Protein AF-0000000084807483 (afdb_homodimer)

Radius of gyration: 22.17 Å; Cα contacts (8 Å, |Δi|>4): 1190; chains: 2; bounding box: 60×60×57 Å

Secondary structure (DSSP, 8-state):
--EEEEE-BSS-GGGSBHHHHHHHHH-SEEEE-TTTS-HHHHTTSPTT-EEEE-TT--HHHHHHHHHHHHHTT--EEEEESB-SSSS--HHHHHHHHHHTT--EEEE----HHHHHHHHHT--S-BTTTB--EEEEE---SS-PPPTT--HHHHHTTT-EEEEES-GGGHHHHHHHHHHHH-TT-EEEEEESTTSTT-EEEEEETTTHHHHHHHHT--SSEEEEESGGGT--S-PPPGGG-SS---HHHHHHHHHHHT-/--EEEEE-BSS-GGGSBHHHHHHHHH-SEEEE-TTTS-HHHHTTSPTT-EEEE-TT--HHHHHHHHHHHHHTT--EEEEESB-SSSS--HHHHHHHHHHTT--EEEE----HHHHHHHHHT--S-BTTTB--EEEEE---SS-PPPTT--HHHHHTTT-EEEEES-GGGHHHHHHHHHHHH-TT-EEEEEESTTSTT-EEEEEETTTHHHHHHHHT--SSEEEEESGGGT--S-PPPGGG-SS---HHHHHHHHHHHT-

Sequence (518 aa):
MTVHFIGAGPGAPDLITVRGRDLVMRCPVCLYAGSLVPRELITLCPPGARVVDTAPLDLDAITREFVAATEAGHDVARLHSGDLSVWSAMGEQIRRLEAHGIPYTVTPGVPSFAAAAAALGRELTLPEVAQTVVLTRTSGRASAMPPRENLDAYAATGATLAIHLSIHVINSVVEKLRPHYGDDCAVAVVVRASWPEEQIIRGTLTTIAAQVAEAGIDRTALILIGPSLAASDFRNSALYSTDYDRRYRRSAEDDRARDMTVHFIGAGPGAPDLITVRGRDLVMRCPVCLYAGSLVPRELITLCPPGARVVDTAPLDLDAITREFVAATEAGHDVARLHSGDLSVWSAMGEQIRRLEAHGIPYTVTPGVPSFAAAAAALGRELTLPEVAQTVVLTRTSGRASAMPPRENLDAYAATGATLAIHLSIHVINSVVEKLRPHYGDDCAVAVVVRASWPEEQIIRGTLTTIAAQVAEAGIDRTALILIGPSLAASDFRNSALYSTDYDRRYRRSAEDDRARD

pLDDT: mean 92.0, std 15.42, range [26.11, 98.94]

Solvent-accessible surface area (backbone atoms only — not comparable to full-atom values): 26153 Å² total; per-residue (Å²): 94,40,39,34,39,25,9,44,6,48,33,32,64,47,44,14,14,42,49,42,50,53,45,37,39,65,22,49,28,36,40,32,38,55,87,56,44,44,66,72,56,60,70,48,37,35,90,89,38,50,74,42,68,42,63,87,40,33,58,67,56,51,48,50,52,54,51,53,32,43,76,71,60,34,32,31,24,37,39,36,48,13,21,47,30,54,80,52,66,47,52,60,52,50,54,53,31,56,75,69,68,48,50,69,49,54,41,51,15,20,36,52,67,37,36,34,24,25,74,67,71,39,30,45,31,33,56,73,60,13,62,26,42,36,40,34,56,56,72,50,92,65,44,62,52,37,89,54,55,48,67,59,66,54,34,64,29,52,37,21,36,38,34,34,84,32,52,73,46,37,62,60,53,36,64,59,39,31,86,57,62,38,54,75,30,29,29,36,39,32,28,41,34,66,32,97,76,44,44,78,47,79,40,19,51,69,48,37,53,60,51,37,59,72,69,66,61,61,63,70,32,40,39,36,36,22,62,32,78,66,62,82,86,63,60,73,54,42,85,35,37,85,81,45,76,50,67,67,59,54,51,61,51,55,63,51,68,74,97,95,39,40,34,38,26,9,44,6,48,32,31,64,47,44,15,14,40,48,43,50,52,44,35,39,66,21,49,28,35,40,31,38,55,87,57,44,44,64,72,55,61,71,47,36,36,91,88,37,48,76,42,68,42,63,86,39,33,57,66,58,51,47,50,53,52,51,53,34,44,75,71,61,34,31,31,24,36,39,37,49,13,20,46,29,55,78,49,65,48,53,61,52,50,53,53,31,56,75,67,68,48,49,70,50,54,41,48,15,19,36,51,69,37,36,34,24,24,76,68,70,40,31,46,32,32,55,73,61,14,61,26,44,36,42,34,55,54,73,49,93,68,45,62,53,38,88,55,54,48,69,57,65,54,34,65,30,51,36,21,35,39,35,34,84,34,53,73,46,37,62,61,53,37,64,60,38,30,86,55,64,38,55,75,29,30,30,36,37,31,27,41,33,66,31,95,78,45,43,78,47,77,38,19,51,69,48,38,52,60,53,38,58,74,68,66,60,59,65,69,34,39,39,37,36,22,60,31,78,64,62,82,84,65,59,72,53,42,84,35,38,85,78,46,76,50,65,66,57,53,52,60,52,55,63,50,68,75,98

Organism: Rhodopseudomonas palustris (strain HaA2) (NCBI:txid316058)

InterPro domains:
  IPR000878 Tetrapyrrole methylase [PF00590] (2-208)
  IPR003043 Uroporphiryn-III C-methyltransferase, conserved site [PS00839] (6-20)
  IPR003043 Uroporphiryn-III C-methyltransferase, conserved site [PS00840] (76-109)
  IPR006362 Cobalamin (vitamin B12) biosynthesis CobM/CbiF, precorrin-4 C11-methyltransferase [TIGR01465] (3-249)
  IPR006362 Cobalamin (vitamin B12) biosynthesis CobM/CbiF, precorrin-4 C11-methyltransferase [cd11641] (6-230)
  IPR014776 Tetrapyrrole methylase, subdomain 2 [G3DSA:3.30.950.10] (111-234)
  IPR014777 Tetrapyrrole methylase, subdomain 1 [G3DSA:3.40.1010.10] (1-110)
  IPR035996 Tetrapyrrole methylase superfamily [SSF53790] (2-249)
  IPR050161 Siroheme/cobalamin biosynthesis enzyme [PTHR45790] (2-242)

Structure (mmCIF, N/CA/C/O backbone):
data_AF-0000000084807483-model_v1
#
loop_
_entity.id
_entity.type
_entity.pdbx_description
1 polymer 'Precorrin-4 C11-methyltransferase'
#
loop_
_atom_site.group_PDB
_atom_site.id
_atom_site.type_symbol
_atom_site.label_atom_id
_atom_site.label_alt_id
_atom_site.label_comp_id
_atom_site.label_asym_id
_atom_site.label_entity_id
_atom_site.label_seq_id
_atom_site.pdbx_PDB_ins_code
_atom_site.Cartn_x
_atom_site.Cartn_y
_atom_site.Cartn_z
_atom_site.occupancy
_atom_site.B_iso_or_equiv
_atom_site.auth_seq_id
_atom_site.auth_comp_id
_atom_site.auth_asym_id
_atom_site.auth_atom_id
_atom_site.pdbx_PDB_model_num
ATOM 1 N N . MET A 1 1 ? -10.227 26.812 -5.426 1 94.06 1 MET A N 1
ATOM 2 C CA . MET A 1 1 ? -8.828 26.453 -5.227 1 94.06 1 MET A CA 1
ATOM 3 C C . MET A 1 1 ? -8.703 25.25 -4.293 1 94.06 1 MET A C 1
ATOM 5 O O . MET A 1 1 ? -9.453 25.125 -3.328 1 94.06 1 MET A O 1
ATOM 9 N N . THR A 1 2 ? -7.879 24.25 -4.656 1 98.62 2 THR A N 1
ATOM 10 C CA . THR A 1 2 ? -7.809 22.969 -3.963 1 98.62 2 THR A CA 1
ATOM 11 C C . THR A 1 2 ? -6.355 22.531 -3.797 1 98.62 2 THR A C 1
ATOM 13 O O . THR A 1 2 ? -5.543 22.688 -4.711 1 98.62 2 THR A O 1
ATOM 16 N N . VAL A 1 3 ? -5.992 22.109 -2.598 1 98.88 3 VAL A N 1
ATOM 17 C CA . VAL A 1 3 ? -4.719 21.438 -2.383 1 98.88 3 VAL A CA 1
ATOM 18 C C . VAL A 1 3 ? -4.875 19.938 -2.682 1 98.88 3 VAL A C 1
ATOM 20 O O . VAL A 1 3 ? -5.715 19.266 -2.078 1 98.88 3 VAL A O 1
ATOM 23 N N . HIS A 1 4 ? -4.059 19.453 -3.605 1 98.94 4 HIS A N 1
ATOM 24 C CA . HIS A 1 4 ? -4.07 18.031 -3.949 1 98.94 4 HIS A CA 1
ATOM 25 C C . HIS A 1 4 ? -2.875 17.297 -3.34 1 98.94 4 HIS A C 1
ATOM 27 O O . HIS A 1 4 ? -1.758 17.406 -3.854 1 98.94 4 HIS A O 1
ATOM 33 N N . PHE A 1 5 ? -3.158 16.578 -2.24 1 98.88 5 PHE A N 1
ATOM 34 C CA . PHE A 1 5 ? -2.123 15.68 -1.739 1 98.88 5 PHE A CA 1
ATOM 35 C C . PHE A 1 5 ? -1.919 14.508 -2.689 1 98.88 5 PHE A C 1
ATOM 37 O O . PHE A 1 5 ? -2.885 13.883 -3.133 1 98.88 5 PHE A O 1
ATOM 44 N N . ILE A 1 6 ? -0.625 14.242 -2.971 1 98.88 6 ILE A N 1
ATOM 45 C CA . ILE A 1 6 ? -0.336 13.227 -3.98 1 98.88 6 ILE A CA 1
ATOM 46 C C . ILE A 1 6 ? 0.773 12.305 -3.484 1 98.88 6 ILE A C 1
ATOM 48 O O . ILE A 1 6 ? 1.847 12.766 -3.09 1 98.88 6 ILE A O 1
ATOM 52 N N . GLY A 1 7 ? 0.471 10.961 -3.453 1 98.69 7 GLY A N 1
ATOM 53 C CA . GLY A 1 7 ? 1.556 10 -3.326 1 98.69 7 GLY A CA 1
ATOM 54 C C . GLY A 1 7 ? 2.383 9.867 -4.59 1 98.69 7 GLY A C 1
ATOM 55 O O . GLY A 1 7 ? 1.886 9.398 -5.617 1 98.69 7 GLY A O 1
ATOM 56 N N . ALA A 1 8 ? 3.607 10.188 -4.492 1 98.44 8 ALA A N 1
ATOM 57 C CA . ALA A 1 8 ? 4.488 10.227 -5.656 1 98.44 8 ALA A CA 1
ATOM 58 C C . ALA A 1 8 ? 5 8.836 -6.008 1 98.44 8 ALA A C 1
ATOM 60 O O . ALA A 1 8 ? 5.559 8.625 -7.086 1 98.44 8 ALA A O 1
ATOM 61 N N . GLY A 1 9 ? 4.809 7.902 -5.117 1 98.06 9 GLY A N 1
ATOM 62 C CA . GLY A 1 9 ? 5.336 6.566 -5.332 1 98.06 9 GLY A CA 1
ATOM 63 C C . GLY A 1 9 ? 6.66 6.324 -4.629 1 98.06 9 GLY A C 1
ATOM 64 O O . GLY A 1 9 ? 7.156 7.195 -3.916 1 98.06 9 GLY A O 1
ATOM 65 N N . PRO A 1 10 ? 7.191 5.191 -4.848 1 97.75 10 PRO A N 1
ATOM 66 C CA . PRO A 1 10 ? 8.289 4.707 -4.008 1 97.75 10 PRO A CA 1
ATOM 67 C C . PRO A 1 10 ? 9.648 5.223 -4.465 1 97.75 10 PRO A C 1
ATOM 69 O O . PRO A 1 10 ? 10.633 5.117 -3.723 1 97.75 10 PRO A O 1
ATOM 72 N N . GLY A 1 11 ? 9.789 5.672 -5.68 1 96.88 11 GLY A N 1
ATOM 73 C CA . GLY A 1 11 ? 11.086 6.117 -6.16 1 96.88 11 GLY A CA 1
ATOM 74 C C . GLY A 1 11 ? 11.125 6.344 -7.66 1 96.88 11 GLY A C 1
ATOM 75 O O . GLY A 1 11 ? 11.43 7.445 -8.117 1 96.88 11 GLY A O 1
ATOM 76 N N . ALA A 1 12 ? 10.844 5.301 -8.391 1 98.25 12 ALA A N 1
ATOM 77 C CA . ALA A 1 12 ? 10.781 5.426 -9.852 1 98.25 12 ALA A CA 1
ATOM 78 C C . ALA A 1 12 ? 9.703 6.422 -10.266 1 98.25 12 ALA A C 1
ATOM 80 O O . ALA A 1 12 ? 8.555 6.324 -9.828 1 98.25 12 ALA A O 1
ATOM 81 N N . PRO A 1 13 ? 10.023 7.336 -11.133 1 98.25 13 PRO A N 1
ATOM 82 C CA . PRO A 1 13 ? 9.055 8.383 -11.469 1 98.25 13 PRO A CA 1
ATOM 83 C C . PRO A 1 13 ? 7.809 7.828 -12.164 1 98.25 13 PRO A C 1
ATOM 85 O O . PRO A 1 13 ? 6.723 8.398 -12.023 1 98.25 13 PRO A O 1
ATOM 88 N N . ASP A 1 14 ? 7.945 6.738 -12.82 1 98.69 14 ASP A N 1
ATOM 89 C CA . ASP A 1 14 ? 6.812 6.203 -13.562 1 98.69 14 ASP A CA 1
ATOM 90 C C . ASP A 1 14 ? 5.934 5.324 -12.672 1 98.69 14 ASP A C 1
ATOM 92 O O . ASP A 1 14 ? 4.961 4.73 -13.148 1 98.69 14 ASP A O 1
ATOM 96 N N . LEU A 1 15 ? 6.223 5.246 -11.383 1 98.88 15 LEU A N 1
ATOM 97 C CA . LEU A 1 15 ? 5.367 4.5 -10.469 1 98.88 15 LEU A CA 1
ATOM 98 C C . LEU A 1 15 ? 4.391 5.43 -9.758 1 98.88 15 LEU A C 1
ATOM 100 O O . LEU A 1 15 ? 3.639 4.996 -8.875 1 98.88 15 LEU A O 1
ATOM 104 N N . ILE A 1 16 ? 4.371 6.723 -10.141 1 98.88 16 ILE A N 1
ATOM 105 C CA . ILE A 1 16 ? 3.264 7.598 -9.766 1 98.88 16 ILE A CA 1
ATOM 106 C C . ILE A 1 16 ? 2 7.18 -10.516 1 98.88 16 ILE A C 1
ATOM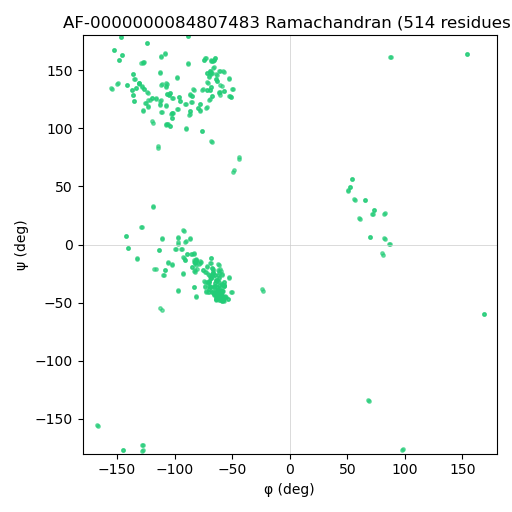 108 O O . ILE A 1 16 ? 2.078 6.617 -11.609 1 98.88 16 ILE A O 1
ATOM 112 N N . THR A 1 17 ? 0.859 7.383 -9.93 1 98.94 17 THR A N 1
ATOM 113 C CA . THR A 1 17 ? -0.398 7.098 -10.617 1 98.94 17 THR A CA 1
ATOM 114 C C . THR A 1 17 ? -0.617 8.07 -11.773 1 98.94 17 THR A C 1
ATOM 116 O O . THR A 1 17 ? -0.071 9.172 -11.773 1 98.94 17 THR A O 1
ATOM 119 N N . VAL A 1 18 ? -1.417 7.699 -12.695 1 98.94 18 VAL A N 1
ATOM 120 C CA . VAL A 1 18 ? -1.811 8.586 -13.789 1 98.94 18 VAL A CA 1
ATOM 121 C C . VAL A 1 18 ? -2.49 9.828 -13.227 1 98.94 18 VAL A C 1
ATOM 123 O O . VAL A 1 18 ? -2.184 10.953 -13.633 1 98.94 18 VAL A O 1
ATOM 126 N N . ARG A 1 19 ? -3.355 9.648 -12.258 1 98.88 19 ARG A N 1
ATOM 127 C CA . ARG A 1 19 ? -4.031 10.773 -11.617 1 98.88 19 ARG A CA 1
ATOM 128 C C . ARG A 1 19 ? -3.025 11.734 -10.992 1 98.88 19 ARG A C 1
ATOM 130 O O . ARG A 1 19 ? -3.127 12.945 -11.164 1 98.88 19 ARG A O 1
ATOM 137 N N . GLY A 1 20 ? -2.092 11.109 -10.227 1 98.88 20 GLY A N 1
ATOM 138 C CA . GLY A 1 20 ? -1.075 11.945 -9.609 1 98.88 20 GLY A CA 1
ATOM 139 C C . GLY A 1 20 ? -0.262 12.742 -10.609 1 98.88 20 GLY A C 1
ATOM 140 O O . GLY A 1 20 ? -0.063 13.945 -10.438 1 98.88 20 GLY A O 1
ATOM 141 N N . ARG A 1 21 ? 0.174 12.094 -11.602 1 98.88 21 ARG A N 1
ATOM 142 C CA . ARG A 1 21 ? 0.942 12.75 -12.648 1 98.88 21 ARG A CA 1
ATOM 143 C C . ARG A 1 21 ? 0.148 13.891 -13.281 1 98.88 21 ARG A C 1
ATOM 145 O O . ARG A 1 21 ? 0.67 14.992 -13.453 1 98.88 21 ARG A O 1
ATOM 152 N N . ASP A 1 22 ? -1.084 13.625 -13.625 1 98.88 22 ASP A N 1
ATOM 153 C CA . ASP A 1 22 ? -1.915 14.625 -14.297 1 98.88 22 ASP A CA 1
ATOM 154 C C . ASP A 1 22 ? -2.131 15.844 -13.406 1 98.88 22 ASP A C 1
ATOM 156 O O . ASP A 1 22 ? -2.18 16.969 -13.898 1 98.88 22 ASP A O 1
ATOM 160 N N . LEU A 1 23 ? -2.316 15.625 -12.125 1 98.88 23 LEU A N 1
ATOM 161 C CA . LEU A 1 23 ? -2.459 16.734 -11.18 1 98.88 23 LEU A CA 1
ATOM 162 C C . LEU A 1 23 ? -1.188 17.578 -11.133 1 98.88 23 LEU A C 1
ATOM 164 O O . LEU A 1 23 ? -1.254 18.812 -11.125 1 98.88 23 LEU A O 1
ATOM 168 N N . VAL A 1 24 ? -0.03 16.891 -11.109 1 98.81 24 VAL A N 1
ATOM 169 C CA . VAL A 1 24 ? 1.243 17.609 -11.109 1 98.81 24 VAL A CA 1
ATOM 170 C C . VAL A 1 24 ? 1.337 18.484 -12.352 1 98.81 24 VAL A C 1
ATOM 172 O O . VAL A 1 24 ? 1.762 19.641 -12.266 1 98.81 24 VAL A O 1
ATOM 175 N N . MET A 1 25 ? 0.897 18.016 -13.438 1 98.75 25 MET A N 1
ATOM 176 C CA . MET A 1 25 ? 1.029 18.672 -14.727 1 98.75 25 MET A CA 1
ATOM 177 C C . MET A 1 25 ? 0.103 19.891 -14.812 1 98.75 25 MET A C 1
ATOM 179 O O . MET A 1 25 ? 0.312 20.781 -15.641 1 98.75 25 MET A O 1
ATOM 183 N N . ARG A 1 26 ? -0.853 19.938 -13.992 1 98.31 26 ARG A N 1
ATOM 184 C CA . ARG A 1 26 ? -1.854 20.969 -14.203 1 98.31 26 ARG A CA 1
ATOM 185 C C . ARG A 1 26 ? -1.77 22.047 -13.125 1 98.31 26 ARG A C 1
ATOM 187 O O . ARG A 1 26 ? -2.238 23.172 -13.312 1 98.31 26 ARG A O 1
ATOM 194 N N . CYS A 1 27 ? -1.28 21.75 -11.938 1 98.75 27 CYS A N 1
ATOM 195 C CA . CYS A 1 27 ? -1.297 22.688 -10.812 1 98.75 27 CYS A CA 1
ATOM 196 C C . CYS A 1 27 ? -0.234 23.766 -10.977 1 98.75 27 CYS A C 1
ATOM 198 O O . CYS A 1 27 ? 0.94 23.453 -11.195 1 98.75 27 CYS A O 1
ATOM 200 N N . PRO A 1 28 ? -0.579 24.984 -10.766 1 98.56 28 PRO A N 1
ATOM 201 C CA . PRO A 1 28 ? 0.392 26.062 -10.922 1 98.56 28 PRO A CA 1
ATOM 202 C C . PRO A 1 28 ? 1.346 26.172 -9.734 1 98.56 28 PRO A C 1
ATOM 204 O O . PRO A 1 28 ? 2.344 26.906 -9.797 1 98.56 28 PRO A O 1
ATOM 207 N N . VAL A 1 29 ? 1.092 25.547 -8.609 1 98.81 29 VAL A N 1
ATOM 208 C CA . VAL A 1 29 ? 1.958 25.5 -7.438 1 98.81 29 VAL A CA 1
ATOM 209 C C . VAL A 1 29 ? 2.246 24.047 -7.07 1 98.81 29 VAL A C 1
ATOM 211 O O . VAL A 1 29 ? 1.339 23.203 -7.059 1 98.81 29 VAL A O 1
ATOM 214 N N . CYS A 1 30 ? 3.516 23.766 -6.867 1 98.75 30 CYS A N 1
ATOM 215 C CA . CYS A 1 30 ? 3.936 22.438 -6.469 1 98.75 30 CYS A CA 1
ATOM 216 C C . CYS A 1 30 ? 4.816 22.484 -5.227 1 98.75 30 CYS A C 1
ATOM 218 O O . CYS A 1 30 ? 5.875 23.109 -5.238 1 98.75 30 CYS A O 1
ATOM 220 N N . LEU A 1 31 ? 4.344 21.922 -4.164 1 98.44 31 LEU A N 1
ATOM 221 C CA . LEU A 1 31 ? 5.137 21.672 -2.967 1 98.44 31 LEU A CA 1
ATOM 222 C C . LEU A 1 31 ? 5.566 20.219 -2.889 1 98.44 31 LEU A C 1
ATOM 224 O O . LEU A 1 31 ? 4.73 19.312 -2.979 1 98.44 31 LEU A O 1
ATOM 228 N N . TYR A 1 32 ? 6.883 19.938 -2.746 1 97.06 32 TYR A N 1
ATOM 229 C CA . TYR A 1 32 ? 7.32 18.547 -2.74 1 97.06 32 TYR A CA 1
ATOM 230 C C . TYR A 1 32 ? 8.344 18.297 -1.642 1 97.06 32 TYR A C 1
ATOM 232 O O . TYR A 1 32 ? 9.102 19.203 -1.276 1 97.06 32 TYR A O 1
ATOM 240 N N . ALA A 1 33 ? 8.266 17.094 -1.131 1 89.5 33 ALA A N 1
ATOM 241 C CA . ALA A 1 33 ? 9.266 16.672 -0.152 1 89.5 33 ALA A CA 1
ATOM 242 C C . ALA A 1 33 ? 10.594 16.328 -0.83 1 89.5 33 ALA A C 1
ATOM 244 O O . ALA A 1 33 ? 10.766 15.227 -1.359 1 89.5 33 ALA A O 1
ATOM 245 N N . GLY A 1 34 ? 11.523 17.141 -0.892 1 82.31 34 GLY A N 1
ATOM 246 C CA . GLY A 1 34 ? 12.719 17.156 -1.721 1 82.31 34 GLY A CA 1
ATOM 247 C C . GLY A 1 34 ? 13.625 15.961 -1.489 1 82.31 34 GLY A C 1
ATOM 248 O O . GLY A 1 34 ? 14.391 15.578 -2.375 1 82.31 34 GLY A O 1
ATOM 249 N N . SER A 1 35 ? 13.617 15.359 -0.452 1 77.38 35 SER A N 1
ATOM 250 C CA . SER A 1 35 ? 14.625 14.328 -0.22 1 77.38 35 SER A CA 1
ATOM 251 C C . SER A 1 35 ? 14.227 13.008 -0.877 1 77.38 35 SER A C 1
ATOM 253 O O . SER A 1 35 ? 15.086 12.211 -1.253 1 77.38 35 SER A O 1
ATOM 255 N N . LEU A 1 36 ? 13.047 12.781 -1.152 1 84.94 36 LEU A N 1
ATOM 256 C CA . LEU A 1 36 ? 12.664 11.43 -1.531 1 84.94 36 LEU A CA 1
ATOM 257 C C . LEU A 1 36 ? 11.797 11.438 -2.789 1 84.94 36 LEU A C 1
ATOM 259 O O . LEU A 1 36 ? 11.609 10.398 -3.426 1 84.94 36 LEU A O 1
ATOM 263 N N . VAL A 1 37 ? 11.328 12.609 -3.188 1 91.38 37 VAL A N 1
ATOM 264 C CA . VAL A 1 37 ? 10.516 12.711 -4.398 1 91.38 37 VAL A CA 1
ATOM 265 C C . VAL A 1 37 ? 11.43 12.875 -5.613 1 91.38 37 VAL A C 1
ATOM 267 O O . VAL A 1 37 ? 12.305 13.742 -5.633 1 91.38 37 VAL A O 1
ATOM 270 N N . PRO A 1 38 ? 11.227 12.078 -6.613 1 92.19 38 PRO A N 1
ATOM 271 C CA . PRO A 1 38 ? 12.078 12.18 -7.797 1 92.19 38 PRO A CA 1
ATOM 272 C C . PRO A 1 38 ? 11.945 13.531 -8.508 1 92.19 38 PRO A C 1
ATOM 274 O O . PRO A 1 38 ? 10.828 14 -8.742 1 92.19 38 PRO A O 1
ATOM 277 N N . ARG A 1 39 ? 13.023 14.039 -8.977 1 92.62 39 ARG A N 1
ATOM 278 C CA . ARG A 1 39 ? 13.062 15.344 -9.625 1 92.62 39 ARG A CA 1
ATOM 279 C C . ARG A 1 39 ? 12.328 15.312 -10.961 1 92.62 39 ARG A C 1
ATOM 281 O O . ARG A 1 39 ? 11.766 16.312 -11.391 1 92.62 39 ARG A O 1
ATOM 288 N N . GLU A 1 40 ? 12.336 14.172 -11.539 1 95.81 40 GLU A N 1
ATOM 289 C CA . GLU A 1 40 ? 11.656 14 -12.82 1 95.81 40 GLU A CA 1
ATOM 290 C C . GLU A 1 40 ? 10.18 14.391 -12.719 1 95.81 40 GLU A C 1
ATOM 292 O O . GLU A 1 40 ? 9.602 14.883 -13.688 1 95.81 40 GLU A O 1
ATOM 297 N N . LEU A 1 41 ? 9.625 14.164 -11.57 1 97.19 41 LEU A N 1
ATOM 298 C CA . LEU A 1 41 ? 8.219 14.508 -11.383 1 97.19 41 LEU A CA 1
ATOM 299 C C . LEU A 1 41 ? 8.031 16.016 -11.328 1 97.19 41 LEU A C 1
ATOM 301 O O . LEU A 1 41 ? 6.992 16.531 -11.742 1 97.19 41 LEU A O 1
ATOM 305 N N . ILE A 1 42 ? 8.984 16.688 -10.812 1 96.75 42 ILE A N 1
ATOM 306 C CA . ILE A 1 42 ? 8.93 18.125 -10.664 1 96.75 42 ILE A CA 1
ATOM 307 C C . ILE A 1 42 ? 9.016 18.797 -12.039 1 96.75 42 ILE A C 1
ATOM 309 O O . ILE A 1 42 ? 8.383 19.828 -12.273 1 96.75 42 ILE A O 1
ATOM 313 N N . THR A 1 43 ? 9.734 18.156 -12.93 1 96.94 43 THR A N 1
ATOM 314 C CA . THR A 1 43 ? 9.898 18.703 -14.273 1 96.94 43 THR A CA 1
ATOM 315 C C . THR A 1 43 ? 8.586 18.656 -15.047 1 96.94 43 THR A C 1
ATOM 317 O O . THR A 1 43 ? 8.453 19.297 -16.094 1 96.94 43 THR A O 1
ATOM 320 N N . LEU A 1 44 ? 7.613 17.953 -14.539 1 98.06 44 LEU A N 1
ATOM 321 C CA . LEU A 1 44 ? 6.32 17.844 -15.211 1 98.06 44 LEU A CA 1
ATOM 322 C C . LEU A 1 44 ? 5.449 19.062 -14.93 1 98.06 44 LEU A C 1
ATOM 324 O O . LEU A 1 44 ? 4.422 19.25 -15.578 1 98.06 44 LEU A O 1
ATOM 328 N N . CYS A 1 45 ? 5.859 19.859 -13.922 1 98.38 45 CYS A N 1
ATOM 329 C CA . CYS A 1 45 ? 5.059 21.031 -13.578 1 98.38 45 CYS A CA 1
ATOM 330 C C . CYS A 1 45 ? 4.891 21.953 -14.781 1 98.38 45 CYS A C 1
ATOM 332 O O . CYS A 1 45 ? 5.766 22.016 -15.648 1 98.38 45 CYS A O 1
ATOM 334 N N . PRO A 1 46 ? 3.781 22.641 -14.852 1 98.31 46 PRO A N 1
ATOM 335 C CA . PRO A 1 46 ? 3.594 23.547 -15.992 1 98.31 46 PRO A CA 1
ATOM 336 C C . PRO A 1 46 ? 4.578 24.719 -15.992 1 98.31 46 PRO A C 1
ATOM 338 O O . PRO A 1 46 ? 5.137 25.047 -14.945 1 98.31 46 PRO A O 1
ATOM 341 N N . PRO A 1 47 ? 4.699 25.234 -17.203 1 97.38 47 PRO A N 1
ATOM 342 C CA . PRO A 1 47 ? 5.578 26.406 -17.266 1 97.38 47 PRO A CA 1
ATOM 343 C C . PRO A 1 47 ? 5.137 27.531 -16.344 1 97.38 47 PRO A C 1
ATOM 345 O O . PRO A 1 47 ? 3.947 27.844 -16.266 1 97.38 47 PRO A O 1
ATOM 348 N N . GLY A 1 48 ? 6.113 28.062 -15.594 1 97.38 48 GLY A N 1
ATOM 349 C CA . GLY A 1 48 ? 5.828 29.188 -14.719 1 97.38 48 GLY A CA 1
ATOM 350 C C . GLY A 1 48 ? 5.312 28.781 -13.359 1 97.38 48 GLY A C 1
ATOM 351 O O . GLY A 1 48 ? 5.031 29.625 -12.508 1 97.38 48 GLY A O 1
ATOM 352 N N . ALA A 1 49 ? 5.207 27.484 -13.141 1 98.38 49 ALA A N 1
ATOM 353 C CA . ALA A 1 49 ? 4.711 27 -11.852 1 98.38 49 ALA A CA 1
ATOM 354 C C . ALA A 1 49 ? 5.66 27.391 -10.719 1 98.38 49 ALA A C 1
ATOM 356 O O . ALA A 1 49 ? 6.879 27.391 -10.891 1 98.38 49 ALA A O 1
ATOM 357 N N . ARG A 1 50 ? 5.117 27.734 -9.562 1 98.56 50 ARG A N 1
ATOM 358 C CA . ARG A 1 50 ? 5.891 27.875 -8.336 1 98.56 50 ARG A CA 1
ATOM 359 C C . ARG A 1 50 ? 6.207 26.516 -7.73 1 98.56 50 ARG A C 1
ATOM 361 O O . ARG A 1 50 ? 5.301 25.766 -7.348 1 98.56 50 ARG A O 1
ATOM 368 N N . VAL A 1 51 ? 7.465 26.203 -7.703 1 98.19 51 VAL A N 1
ATOM 369 C CA . VAL A 1 51 ? 7.918 24.922 -7.176 1 98.19 51 VAL A CA 1
ATOM 370 C C . VAL A 1 51 ? 8.688 25.141 -5.879 1 98.19 51 VAL A C 1
ATOM 372 O O . VAL A 1 51 ? 9.68 25.875 -5.855 1 98.19 51 VAL A O 1
ATOM 375 N N . VAL A 1 52 ? 8.25 24.484 -4.809 1 97.94 52 VAL A N 1
ATOM 376 C CA . VAL A 1 52 ? 8.82 24.719 -3.486 1 97.94 52 VAL A CA 1
ATOM 377 C C . VAL A 1 52 ? 9.281 23.406 -2.879 1 97.94 52 VAL A C 1
ATOM 379 O O . VAL A 1 52 ? 8.492 22.469 -2.727 1 97.94 52 VAL A O 1
ATOM 382 N N . ASP A 1 53 ? 10.539 23.328 -2.557 1 95.94 53 ASP A N 1
ATOM 383 C CA . ASP A 1 53 ? 11.078 22.234 -1.754 1 95.94 53 ASP A CA 1
ATOM 384 C C . ASP A 1 53 ? 10.75 22.422 -0.275 1 95.94 53 ASP A C 1
ATOM 386 O O . ASP A 1 53 ? 11.203 23.391 0.345 1 95.94 53 ASP A O 1
ATOM 390 N N . THR A 1 54 ? 10.062 21.484 0.274 1 95.19 54 THR A N 1
ATOM 391 C CA . THR A 1 54 ? 9.578 21.688 1.633 1 95.19 54 THR A CA 1
ATOM 392 C C . THR A 1 54 ? 10.547 21.109 2.654 1 95.19 54 THR A C 1
ATOM 394 O O . THR A 1 54 ? 10.344 21.25 3.861 1 95.19 54 THR A O 1
ATOM 397 N N . ALA A 1 55 ? 11.586 20.469 2.27 1 90.31 55 ALA A N 1
ATOM 398 C CA . ALA A 1 55 ? 12.547 19.812 3.16 1 90.31 55 ALA A CA 1
ATOM 399 C C . ALA A 1 55 ? 13.016 20.766 4.254 1 90.31 55 ALA A C 1
ATOM 401 O O . ALA A 1 55 ? 13.094 20.391 5.426 1 90.31 55 ALA A O 1
ATOM 402 N N . PRO A 1 56 ? 13.258 22.016 3.883 1 90.62 56 PRO A N 1
ATOM 403 C CA . PRO A 1 56 ? 13.734 22.922 4.926 1 90.62 56 PRO A CA 1
ATOM 404 C C . PRO A 1 56 ? 12.602 23.656 5.645 1 90.62 56 PRO A C 1
ATOM 406 O O . PRO A 1 56 ? 12.859 24.469 6.543 1 90.62 56 PRO A O 1
ATOM 409 N N . LEU A 1 57 ? 11.359 23.391 5.32 1 93.5 57 LEU A N 1
ATOM 410 C CA . LEU A 1 57 ? 10.25 24.172 5.852 1 93.5 57 LEU A CA 1
ATOM 411 C C . LEU A 1 57 ? 9.617 23.469 7.051 1 93.5 57 LEU A C 1
ATOM 413 O O . LEU A 1 57 ? 9.555 22.234 7.09 1 93.5 57 LEU A O 1
ATOM 417 N N . ASP A 1 58 ? 9.203 24.234 7.973 1 94.25 58 ASP A N 1
ATOM 418 C CA . ASP A 1 58 ? 8.352 23.703 9.031 1 94.25 58 ASP A CA 1
ATOM 419 C C . ASP A 1 58 ? 6.879 23.781 8.641 1 94.25 58 ASP A C 1
ATOM 421 O O . ASP A 1 58 ? 6.543 24.203 7.535 1 94.25 58 ASP A O 1
ATOM 425 N N . LEU A 1 59 ? 6.035 23.312 9.516 1 96.31 59 LEU A N 1
ATOM 426 C CA . LEU A 1 59 ? 4.609 23.219 9.211 1 96.31 59 LEU A CA 1
ATOM 427 C C . LEU A 1 59 ? 4.008 24.609 8.977 1 96.31 59 LEU A C 1
ATOM 429 O O . LEU A 1 59 ? 3.146 24.766 8.109 1 96.31 59 LEU A O 1
ATOM 433 N N . ASP A 1 60 ? 4.387 25.609 9.742 1 96.94 60 ASP A N 1
ATOM 434 C CA . ASP A 1 60 ? 3.881 26.953 9.57 1 96.94 60 ASP A CA 1
ATOM 435 C C . ASP A 1 60 ? 4.23 27.516 8.188 1 96.94 60 ASP A C 1
ATOM 437 O O . ASP A 1 60 ? 3.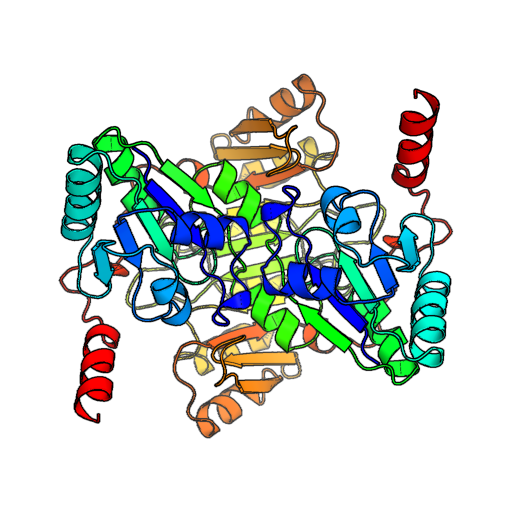391 28.125 7.527 1 96.94 60 ASP A O 1
ATOM 441 N N . ALA A 1 61 ? 5.453 27.281 7.828 1 97.38 61 ALA A N 1
ATOM 442 C CA . ALA A 1 61 ? 5.898 27.75 6.516 1 97.38 61 ALA A CA 1
ATOM 443 C C . ALA A 1 61 ? 5.133 27.062 5.395 1 97.38 61 ALA A C 1
ATOM 445 O O . ALA A 1 61 ? 4.746 27.703 4.414 1 97.38 61 ALA A O 1
ATOM 446 N N . ILE A 1 62 ? 4.902 25.781 5.504 1 97.88 62 ILE A N 1
ATOM 447 C CA . ILE A 1 62 ? 4.133 25.031 4.52 1 97.88 62 ILE A CA 1
ATOM 448 C C . ILE A 1 62 ? 2.703 25.562 4.465 1 97.88 62 ILE A C 1
ATOM 450 O O . ILE A 1 62 ? 2.146 25.766 3.383 1 97.88 62 ILE A O 1
ATOM 454 N N . THR A 1 63 ? 2.182 25.875 5.602 1 98.38 63 THR A N 1
ATOM 455 C CA . THR A 1 63 ? 0.826 26.422 5.684 1 98.38 63 THR A CA 1
ATOM 456 C C . THR A 1 63 ? 0.733 27.766 4.977 1 98.38 63 THR A C 1
ATOM 458 O O . THR A 1 63 ? -0.235 28.031 4.262 1 98.38 63 THR A O 1
ATOM 461 N N . ARG A 1 64 ? 1.723 28.531 5.164 1 98.56 64 ARG A N 1
ATOM 462 C CA . ARG A 1 64 ? 1.742 29.828 4.496 1 98.56 64 ARG A CA 1
ATOM 463 C C . ARG A 1 64 ? 1.729 29.656 2.979 1 98.56 64 ARG A C 1
ATOM 465 O O . ARG A 1 64 ? 1.118 30.453 2.266 1 98.56 64 ARG A O 1
ATOM 472 N N . GLU A 1 65 ? 2.461 28.625 2.523 1 98.56 65 GLU A N 1
ATOM 473 C CA . GLU A 1 65 ? 2.438 28.344 1.092 1 98.56 65 GLU A CA 1
ATOM 474 C C . GLU A 1 65 ? 1.032 27.984 0.623 1 98.56 65 GLU A C 1
ATOM 476 O O . GLU A 1 65 ? 0.584 28.438 -0.43 1 98.56 65 GLU A O 1
ATOM 481 N N . PHE A 1 66 ? 0.305 27.172 1.375 1 98.75 66 PHE A N 1
ATOM 482 C CA . PHE A 1 66 ? -1.064 26.797 1.047 1 98.75 66 PHE A CA 1
ATOM 483 C C . PHE A 1 66 ? -1.967 28.031 0.994 1 98.75 66 PHE A C 1
ATOM 485 O O . PHE A 1 66 ? -2.725 28.203 0.039 1 98.75 66 PHE A O 1
ATOM 492 N N . VAL A 1 67 ? -1.852 28.844 2.002 1 98.75 67 VAL A N 1
ATOM 493 C CA . VAL A 1 67 ? -2.709 30.016 2.131 1 98.75 67 VAL A CA 1
ATOM 494 C C . VAL A 1 67 ? -2.443 30.984 0.976 1 98.75 67 VAL A C 1
ATOM 496 O O . VAL A 1 67 ? -3.381 31.469 0.346 1 98.75 67 VAL A O 1
ATOM 499 N N . ALA A 1 68 ? -1.192 31.219 0.725 1 98.69 68 ALA A N 1
ATOM 500 C CA . ALA A 1 68 ? -0.821 32.125 -0.357 1 98.69 68 ALA A CA 1
ATOM 501 C C . ALA A 1 68 ? -1.369 31.641 -1.695 1 98.69 68 ALA A C 1
ATOM 503 O O . ALA A 1 68 ? -1.894 32.438 -2.484 1 98.69 68 ALA A O 1
ATOM 504 N N . ALA A 1 69 ? -1.222 30.344 -1.969 1 98.69 69 ALA A N 1
ATOM 505 C CA . ALA A 1 69 ? -1.739 29.781 -3.209 1 98.69 69 ALA A CA 1
ATOM 506 C C . ALA A 1 69 ? -3.254 29.938 -3.297 1 98.69 69 ALA A C 1
ATOM 508 O O . ALA A 1 69 ? -3.787 30.297 -4.348 1 98.69 69 ALA A O 1
ATOM 509 N N . THR A 1 70 ? -3.914 29.672 -2.209 1 98.19 70 THR A N 1
ATOM 510 C CA . THR A 1 70 ? -5.367 29.766 -2.15 1 98.19 70 THR A CA 1
ATOM 511 C C . THR A 1 70 ? -5.816 31.203 -2.42 1 98.19 70 THR A C 1
ATOM 513 O O . THR A 1 70 ? -6.754 31.438 -3.186 1 98.19 70 THR A O 1
ATOM 516 N N . GLU A 1 71 ? -5.176 32.125 -1.818 1 98.19 71 GLU A N 1
ATOM 517 C CA . GLU A 1 71 ? -5.496 33.531 -2.004 1 98.19 71 GLU A CA 1
ATOM 518 C C . GLU A 1 71 ? -5.285 33.969 -3.455 1 98.19 71 GLU A C 1
ATOM 520 O O . GLU A 1 71 ? -6.012 34.812 -3.967 1 98.19 71 GLU A O 1
ATOM 525 N N . ALA A 1 72 ? -4.355 33.375 -4.102 1 98.19 72 ALA A N 1
ATOM 526 C CA . ALA A 1 72 ? -4.043 33.688 -5.492 1 98.19 72 ALA A CA 1
ATOM 527 C C . ALA A 1 72 ? -4.949 32.906 -6.445 1 98.19 72 ALA A C 1
ATOM 529 O O . ALA A 1 72 ? -4.871 33.094 -7.664 1 98.19 72 ALA A O 1
ATOM 530 N N . GLY A 1 73 ? -5.73 31.984 -5.93 1 98.25 73 GLY A N 1
ATOM 531 C CA . GLY A 1 73 ? -6.656 31.219 -6.742 1 98.25 73 GLY A CA 1
ATOM 532 C C . GLY A 1 73 ? -5.996 30.047 -7.453 1 98.25 73 GLY A C 1
ATOM 533 O O . GLY A 1 73 ? -6.438 29.641 -8.531 1 98.25 73 GLY A O 1
ATOM 534 N N . HIS A 1 74 ? -4.898 29.516 -6.887 1 98.69 74 HIS A N 1
ATOM 535 C CA . HIS A 1 74 ? -4.129 28.469 -7.539 1 98.69 74 HIS A CA 1
ATOM 536 C C . HIS A 1 74 ? -4.348 27.125 -6.852 1 98.69 74 HIS A C 1
ATOM 538 O O . HIS A 1 74 ? -4.406 27.047 -5.621 1 98.69 74 HIS A O 1
ATOM 544 N N . ASP A 1 75 ? -4.488 26.078 -7.629 1 98.81 75 ASP A N 1
ATOM 545 C CA . ASP A 1 75 ? -4.41 24.719 -7.117 1 98.81 75 ASP A CA 1
ATOM 546 C C . ASP A 1 75 ? -2.973 24.344 -6.75 1 98.81 75 ASP A C 1
ATOM 548 O O . ASP A 1 75 ? -2.023 24.875 -7.336 1 98.81 75 ASP A O 1
ATOM 552 N N . VAL A 1 76 ? -2.852 23.531 -5.766 1 98.94 76 VAL A N 1
ATOM 553 C CA . VAL A 1 76 ? -1.536 23.125 -5.285 1 98.94 76 VAL A CA 1
ATOM 554 C C . VAL A 1 76 ? -1.384 21.609 -5.422 1 98.94 76 VAL A C 1
ATOM 556 O O . VAL A 1 76 ? -2.248 20.844 -4.98 1 98.94 76 VAL A O 1
ATOM 559 N N . ALA A 1 77 ? -0.334 21.172 -6.074 1 98.88 77 ALA A N 1
ATOM 560 C CA . ALA A 1 77 ? 0.131 19.797 -5.957 1 98.88 77 ALA A CA 1
ATOM 561 C C . ALA A 1 77 ? 1.075 19.641 -4.77 1 98.88 77 ALA A C 1
ATOM 563 O O . ALA A 1 77 ? 2.156 20.234 -4.742 1 98.88 77 ALA A O 1
ATOM 564 N N . ARG A 1 78 ? 0.711 18.906 -3.809 1 98.75 78 ARG A N 1
ATOM 565 C CA . ARG A 1 78 ? 1.533 18.594 -2.643 1 98.75 78 ARG A CA 1
ATOM 566 C C . ARG A 1 78 ? 2.029 17.156 -2.68 1 98.75 78 ARG A C 1
ATOM 568 O O . ARG A 1 78 ? 1.308 16.234 -2.291 1 98.75 78 ARG A O 1
ATOM 575 N N . LEU A 1 79 ? 3.303 16.984 -3.037 1 98.44 79 LEU A N 1
ATOM 576 C CA . LEU A 1 79 ? 3.848 15.656 -3.289 1 98.44 79 LEU A CA 1
ATOM 577 C C . LEU A 1 79 ? 4.559 15.117 -2.053 1 98.44 79 LEU A C 1
ATOM 579 O O . LEU A 1 79 ? 5.426 15.789 -1.487 1 98.44 79 LEU A O 1
ATOM 583 N N . HIS A 1 80 ? 4.129 13.922 -1.688 1 96.94 80 HIS A N 1
ATOM 584 C CA . HIS A 1 80 ? 4.812 13.109 -0.688 1 96.94 80 HIS A CA 1
ATOM 585 C C . HIS A 1 80 ? 5.418 11.859 -1.314 1 96.94 80 HIS A C 1
ATOM 587 O O . HIS A 1 80 ? 4.898 11.344 -2.307 1 96.94 80 HIS A O 1
ATOM 593 N N . SER A 1 81 ? 6.539 11.445 -0.738 1 94.88 81 SER A N 1
ATOM 594 C CA . SER A 1 81 ? 7.086 10.164 -1.187 1 94.88 81 SER A CA 1
ATOM 595 C C . SER A 1 81 ? 6.18 9.008 -0.779 1 94.88 81 SER A C 1
ATOM 597 O O . SER A 1 81 ? 5.543 9.055 0.274 1 94.88 81 SER A O 1
ATOM 599 N N . GLY A 1 82 ? 6.156 7.992 -1.62 1 96.31 82 GLY A N 1
ATOM 600 C CA . GLY A 1 82 ? 5.367 6.809 -1.328 1 96.31 82 GLY A CA 1
ATOM 601 C C . GLY A 1 82 ? 3.871 7.062 -1.374 1 96.31 82 GLY A C 1
ATOM 602 O O . GLY A 1 82 ? 3.355 7.586 -2.363 1 96.31 82 GLY A O 1
ATOM 603 N N . ASP A 1 83 ? 3.197 6.578 -0.398 1 98.19 83 ASP A N 1
ATOM 604 C CA . ASP A 1 83 ? 1.77 6.785 -0.177 1 98.19 83 ASP A CA 1
ATOM 605 C C . ASP A 1 83 ? 1.523 7.637 1.066 1 98.19 83 ASP A C 1
ATOM 607 O O . ASP A 1 83 ? 2.426 7.828 1.883 1 98.19 83 ASP A O 1
ATOM 611 N N . LEU A 1 84 ? 0.339 8.188 1.146 1 98 84 LEU A N 1
ATOM 612 C CA . LEU A 1 84 ? 0.033 9.164 2.184 1 98 84 LEU A CA 1
ATOM 613 C C . LEU A 1 84 ? -0.56 8.484 3.414 1 98 84 LEU A C 1
ATOM 615 O O . LEU A 1 84 ? -0.639 9.094 4.484 1 98 84 LEU A O 1
ATOM 619 N N . SER A 1 85 ? -0.922 7.238 3.326 1 98.5 85 SER A N 1
ATOM 620 C CA . SER A 1 85 ? -1.702 6.602 4.383 1 98.5 85 SER A CA 1
ATOM 621 C C . SER A 1 85 ? -0.835 6.289 5.598 1 98.5 85 SER A C 1
ATOM 623 O O . SER A 1 85 ? -1.347 6.129 6.707 1 98.5 85 SER A O 1
ATOM 625 N N . VAL A 1 86 ? 0.503 6.195 5.41 1 97.62 86 VAL A N 1
ATOM 626 C CA . VAL A 1 86 ? 1.333 5.773 6.535 1 97.62 86 VAL A CA 1
ATOM 627 C C . VAL A 1 86 ? 2.574 6.656 6.617 1 97.62 86 VAL A C 1
ATOM 629 O O . VAL A 1 86 ? 3.283 6.844 5.625 1 97.62 86 VAL A O 1
ATOM 632 N N . TRP A 1 87 ? 2.857 7.203 7.766 1 94.44 87 TRP A N 1
ATOM 633 C CA . TRP A 1 87 ? 4.039 7.984 8.117 1 94.44 87 TRP A CA 1
ATOM 634 C C . TRP A 1 87 ? 4.285 9.094 7.098 1 94.44 87 TRP A C 1
ATOM 636 O O . TRP A 1 87 ? 5.414 9.273 6.629 1 94.44 87 TRP A O 1
ATOM 646 N N . SER A 1 88 ? 3.27 9.789 6.758 1 94.81 88 SER A N 1
ATOM 647 C CA . SER A 1 88 ? 3.371 10.805 5.711 1 94.81 88 SER A CA 1
ATOM 648 C C . SER A 1 88 ? 3.359 12.211 6.301 1 94.81 88 SER A C 1
ATOM 650 O O . SER A 1 88 ? 3.652 13.18 5.602 1 94.81 88 SER A O 1
ATOM 652 N N . ALA A 1 89 ? 2.951 12.344 7.559 1 94 89 ALA A N 1
ATOM 653 C CA . ALA A 1 89 ? 2.77 13.641 8.195 1 94 89 ALA A CA 1
ATOM 654 C C . ALA A 1 89 ? 1.723 14.469 7.465 1 94 89 ALA A C 1
ATOM 656 O O . ALA A 1 89 ? 1.812 15.703 7.426 1 94 89 ALA A O 1
ATOM 657 N N . MET A 1 90 ? 0.86 13.859 6.742 1 96.69 90 MET A N 1
ATOM 658 C CA . MET A 1 90 ? -0.241 14.516 6.051 1 96.69 90 MET A CA 1
ATOM 659 C C . MET A 1 90 ? -1.279 15.031 7.039 1 96.69 90 MET A C 1
ATOM 661 O O . MET A 1 90 ? -1.871 16.094 6.832 1 96.69 90 MET A O 1
ATOM 665 N N . GLY A 1 91 ? -1.473 14.25 8.125 1 96.38 91 GLY A N 1
ATOM 666 C CA . GLY A 1 91 ? -2.523 14.562 9.078 1 96.38 91 GLY A CA 1
ATOM 667 C C . GLY A 1 91 ? -2.451 15.984 9.602 1 96.38 91 GLY A C 1
ATOM 668 O O . GLY A 1 91 ? -3.463 16.688 9.656 1 96.38 91 GLY A O 1
ATOM 669 N N . GLU A 1 92 ? -1.296 16.438 10 1 96.12 92 GLU A N 1
ATOM 670 C CA . GLU A 1 92 ? -1.158 17.781 10.57 1 96.12 92 GLU A CA 1
ATOM 671 C C . GLU A 1 92 ? -1.346 18.844 9.5 1 96.12 92 GLU A C 1
ATOM 673 O O . GLU A 1 92 ? -1.809 19.953 9.797 1 96.12 92 GLU A O 1
ATOM 678 N N . GLN A 1 93 ? -0.978 18.547 8.266 1 97.56 93 GLN A N 1
ATOM 679 C CA . GLN A 1 93 ? -1.236 19.484 7.176 1 97.56 93 GLN A CA 1
ATOM 680 C C . GLN A 1 93 ? -2.734 19.641 6.93 1 97.56 93 GLN A C 1
ATOM 682 O O . GLN A 1 93 ? -3.223 20.75 6.73 1 97.56 93 GLN A O 1
ATOM 687 N N . ILE A 1 94 ? -3.475 18.531 6.938 1 97.56 94 ILE A N 1
ATOM 688 C CA . ILE A 1 94 ? -4.922 18.562 6.738 1 97.56 94 ILE A CA 1
ATOM 689 C C . ILE A 1 94 ? -5.574 19.406 7.836 1 97.56 94 ILE A C 1
ATOM 691 O O . ILE A 1 94 ? -6.461 20.203 7.562 1 97.56 94 ILE A O 1
ATOM 695 N N . ARG A 1 95 ? -5.105 19.203 9.039 1 96.38 95 ARG A N 1
ATOM 696 C CA . ARG A 1 95 ? -5.625 20 10.148 1 96.38 95 ARG A CA 1
ATOM 697 C C . ARG A 1 95 ? -5.477 21.484 9.867 1 96.38 95 ARG A C 1
ATOM 699 O O . ARG A 1 95 ? -6.395 22.266 10.125 1 96.38 95 ARG A O 1
ATOM 706 N N . ARG A 1 96 ? -4.316 21.844 9.383 1 97.19 96 ARG A N 1
ATOM 707 C CA . ARG A 1 96 ? -4.078 23.25 9.047 1 97.19 96 ARG A CA 1
ATOM 708 C C . ARG A 1 96 ? -5.012 23.719 7.934 1 97.19 96 ARG A C 1
ATOM 710 O O . ARG A 1 96 ? -5.547 24.828 7.984 1 97.19 96 ARG A O 1
ATOM 717 N N . LEU A 1 97 ? -5.168 22.906 6.879 1 98.44 97 LEU A N 1
ATOM 718 C CA . LEU A 1 97 ? -6.051 23.25 5.77 1 98.44 97 LEU A CA 1
ATOM 719 C C . LEU A 1 97 ? -7.484 23.438 6.258 1 98.44 97 LEU A C 1
ATOM 721 O O . LEU A 1 97 ? -8.148 24.422 5.883 1 98.44 97 LEU A O 1
ATOM 725 N N . GLU A 1 98 ? -7.969 22.547 7.07 1 97.12 98 GLU A N 1
ATOM 726 C CA . GLU A 1 98 ? -9.328 22.625 7.605 1 97.12 98 GLU A CA 1
ATOM 727 C C . GLU A 1 98 ? -9.516 23.891 8.438 1 97.12 98 GLU A C 1
ATOM 729 O O . GLU A 1 98 ? -10.555 24.547 8.352 1 97.12 98 GLU A O 1
ATOM 734 N N . ALA A 1 99 ? -8.547 24.234 9.227 1 97 99 ALA A N 1
ATOM 735 C CA . ALA A 1 99 ? -8.602 25.438 10.047 1 97 99 ALA A CA 1
ATOM 736 C C . ALA A 1 99 ? -8.727 26.688 9.188 1 97 99 ALA A C 1
ATOM 738 O O . ALA A 1 99 ? -9.32 27.688 9.609 1 97 99 ALA A O 1
ATOM 739 N N . HIS A 1 100 ? -8.211 26.609 8.016 1 98.19 100 HIS A N 1
ATOM 740 C CA . HIS A 1 100 ? -8.234 27.766 7.117 1 98.19 100 HIS A CA 1
ATOM 741 C C . HIS A 1 100 ? -9.375 27.656 6.113 1 98.19 100 HIS A C 1
ATOM 743 O O . HIS A 1 100 ? -9.531 28.516 5.25 1 98.19 100 HIS A O 1
ATOM 749 N N . GLY A 1 101 ? -10.086 26.5 6.172 1 98.06 101 GLY A N 1
ATOM 750 C CA . GLY A 1 101 ? -11.188 26.297 5.242 1 98.06 101 GLY A CA 1
ATOM 751 C C . GLY A 1 101 ? -10.734 26.047 3.82 1 98.06 101 GLY A C 1
ATOM 752 O O . GLY A 1 101 ? -11.406 26.438 2.865 1 98.06 101 GLY A O 1
ATOM 753 N N . ILE A 1 102 ? -9.578 25.547 3.625 1 98.62 102 ILE A N 1
ATOM 754 C CA . ILE A 1 102 ? -9.023 25.266 2.305 1 98.62 102 ILE A CA 1
ATOM 755 C C . ILE A 1 102 ? -9.391 23.844 1.88 1 98.62 102 ILE A C 1
ATOM 757 O O . ILE A 1 102 ? -9.07 22.875 2.58 1 98.62 102 ILE A O 1
ATOM 761 N N . PRO A 1 103 ? -10.086 23.703 0.757 1 98.56 103 PRO A N 1
ATOM 762 C CA . PRO A 1 103 ? -10.422 22.344 0.286 1 98.56 103 PRO A CA 1
ATOM 763 C C . PRO A 1 103 ? -9.195 21.547 -0.125 1 98.56 103 PRO A C 1
ATOM 765 O O . PRO A 1 103 ? -8.188 22.109 -0.553 1 98.56 103 PRO A O 1
ATOM 768 N N . TYR A 1 104 ? -9.336 20.203 0.003 1 98.81 104 TYR A N 1
ATOM 769 C CA . TYR A 1 104 ? -8.227 19.344 -0.398 1 98.81 104 TYR A CA 1
ATOM 770 C C . TYR A 1 104 ? -8.742 18 -0.931 1 98.81 104 TYR A C 1
ATOM 772 O O . TYR A 1 104 ? -9.891 17.641 -0.703 1 98.81 104 TYR A O 1
ATOM 780 N N . THR A 1 105 ? -7.898 17.312 -1.719 1 98.81 105 THR A N 1
ATOM 781 C CA . THR A 1 105 ? -8.078 15.938 -2.15 1 98.81 105 THR A CA 1
ATOM 782 C C . THR A 1 105 ? -6.84 15.109 -1.84 1 98.81 105 THR A C 1
ATOM 784 O O . THR A 1 105 ? -5.766 15.656 -1.577 1 98.81 105 THR A O 1
ATOM 787 N N . VAL A 1 106 ? -7.031 13.844 -1.743 1 98.88 106 VAL A N 1
ATOM 788 C CA . VAL A 1 106 ? -5.926 12.922 -1.498 1 98.88 106 VAL A CA 1
ATOM 789 C C . VAL A 1 106 ? -5.863 11.875 -2.609 1 98.88 106 VAL A C 1
ATOM 791 O O . VAL A 1 106 ? -6.828 11.141 -2.83 1 98.88 106 VAL A O 1
ATOM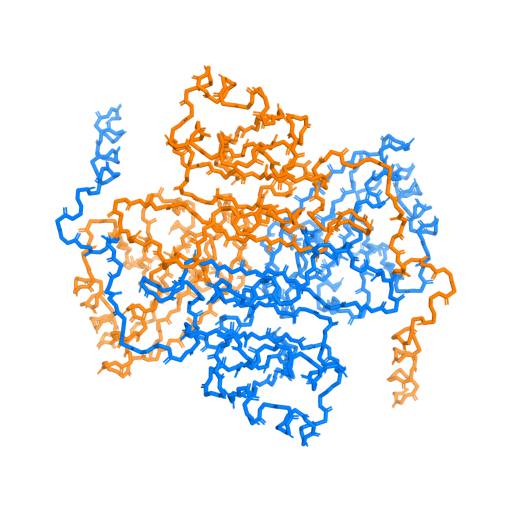 794 N N . THR A 1 107 ? -4.793 11.844 -3.307 1 98.94 107 THR A N 1
ATOM 795 C CA . THR A 1 107 ? -4.492 10.805 -4.285 1 98.94 107 THR A CA 1
ATOM 796 C C . THR A 1 107 ? -3.496 9.797 -3.715 1 98.94 107 THR A C 1
ATOM 798 O O . THR A 1 107 ? -2.33 10.133 -3.488 1 98.94 107 THR A O 1
ATOM 801 N N . PRO A 1 108 ? -3.947 8.539 -3.502 1 98.94 108 PRO A N 1
ATOM 802 C CA . PRO A 1 108 ? -3.029 7.539 -2.957 1 98.94 108 PRO A CA 1
ATOM 803 C C . PRO A 1 108 ? -1.907 7.176 -3.926 1 98.94 108 PRO A C 1
ATOM 805 O O . PRO A 1 108 ? -1.989 7.492 -5.117 1 98.94 108 PRO A O 1
ATOM 808 N N . GLY A 1 109 ? -0.832 6.672 -3.438 1 98.81 109 GLY A N 1
ATOM 809 C CA . GLY A 1 109 ? 0.304 6.219 -4.227 1 98.81 109 GLY A CA 1
ATOM 810 C C . GLY A 1 109 ? 0.73 4.801 -3.895 1 98.81 109 GLY A C 1
ATOM 811 O O . GLY A 1 109 ? 0.063 4.109 -3.121 1 98.81 109 GLY A O 1
ATOM 812 N N . VAL A 1 110 ? 1.785 4.352 -4.527 1 98.88 110 VAL A N 1
ATOM 813 C CA . VAL A 1 110 ? 2.365 3.039 -4.27 1 98.88 110 VAL A CA 1
ATOM 814 C C . VAL A 1 110 ? 3.232 3.098 -3.012 1 98.88 110 VAL A C 1
ATOM 816 O O . VAL A 1 110 ? 4.23 3.82 -2.973 1 98.88 110 VAL A O 1
ATOM 819 N N . PRO A 1 111 ? 2.875 2.363 -2.01 1 98.69 111 PRO A N 1
ATOM 820 C CA . PRO A 1 111 ? 3.707 2.381 -0.804 1 98.69 111 PRO A CA 1
ATOM 821 C C . PRO A 1 111 ? 5.012 1.602 -0.975 1 98.69 111 PRO A C 1
ATOM 823 O O . PRO A 1 111 ? 5.105 0.737 -1.851 1 98.69 111 PRO A O 1
ATOM 826 N N . SER A 1 112 ? 5.973 1.91 -0.153 1 98.25 112 SER A N 1
ATOM 827 C CA . SER A 1 112 ? 7.305 1.331 -0.285 1 98.25 112 SER A CA 1
ATOM 828 C C . SER A 1 112 ? 7.273 -0.18 -0.077 1 98.25 112 SER A C 1
ATOM 830 O O . SER A 1 112 ? 8.031 -0.915 -0.714 1 98.25 112 SER A O 1
ATOM 832 N N . PHE A 1 113 ? 6.434 -0.757 0.854 1 98.81 113 PHE A N 1
ATOM 833 C CA . PHE A 1 113 ? 6.449 -2.195 1.09 1 98.81 113 PHE A CA 1
ATOM 834 C C . PHE A 1 113 ? 5.977 -2.951 -0.147 1 98.81 113 PHE A C 1
ATOM 836 O O . PHE A 1 113 ? 6.477 -4.039 -0.443 1 98.81 113 PHE A O 1
ATOM 843 N N . ALA A 1 114 ? 4.973 -2.34 -0.877 1 98.88 114 ALA A N 1
ATOM 844 C CA . ALA A 1 114 ? 4.508 -2.947 -2.121 1 98.88 114 ALA A CA 1
ATOM 845 C C . ALA A 1 114 ? 5.613 -2.949 -3.176 1 98.88 114 ALA A C 1
ATOM 847 O O . ALA A 1 114 ? 5.797 -3.939 -3.889 1 98.88 114 ALA A O 1
ATOM 848 N N . ALA A 1 115 ? 6.32 -1.844 -3.254 1 98.81 115 ALA A N 1
ATOM 849 C CA . ALA A 1 115 ? 7.438 -1.753 -4.188 1 98.81 115 ALA A CA 1
ATOM 850 C C . ALA A 1 115 ? 8.531 -2.762 -3.836 1 98.81 115 ALA A C 1
ATOM 852 O O . ALA A 1 115 ? 9.109 -3.389 -4.723 1 98.81 115 ALA A O 1
ATOM 853 N N . ALA A 1 116 ? 8.812 -2.883 -2.578 1 98.88 116 ALA A N 1
ATOM 854 C CA . ALA A 1 116 ? 9.805 -3.852 -2.133 1 98.88 116 ALA A CA 1
ATOM 855 C C . ALA A 1 116 ? 9.383 -5.277 -2.477 1 98.88 116 ALA A C 1
ATOM 857 O O . ALA A 1 116 ? 10.188 -6.07 -2.963 1 98.88 116 ALA A O 1
ATOM 858 N N . ALA A 1 117 ? 8.141 -5.59 -2.225 1 98.88 117 ALA A N 1
ATOM 859 C CA . ALA A 1 117 ? 7.621 -6.91 -2.566 1 98.88 117 ALA A CA 1
ATOM 860 C C . ALA A 1 117 ? 7.746 -7.176 -4.066 1 98.88 117 ALA A C 1
ATOM 862 O O . ALA A 1 117 ? 8.109 -8.281 -4.48 1 98.88 117 ALA A O 1
ATOM 863 N N . ALA A 1 118 ? 7.422 -6.168 -4.832 1 98.81 118 ALA A N 1
ATOM 864 C CA . ALA A 1 118 ? 7.535 -6.285 -6.285 1 98.81 118 ALA A CA 1
ATOM 865 C C . ALA A 1 118 ? 8.977 -6.555 -6.699 1 98.81 118 ALA A C 1
ATOM 867 O O . ALA A 1 118 ? 9.242 -7.422 -7.535 1 98.81 118 ALA A O 1
ATOM 868 N N . ALA A 1 119 ? 9.906 -5.801 -6.117 1 98.62 119 ALA A N 1
ATOM 869 C CA . ALA A 1 119 ? 11.328 -5.969 -6.41 1 98.62 119 ALA A CA 1
ATOM 870 C C . ALA A 1 119 ? 11.789 -7.383 -6.078 1 98.62 119 ALA A C 1
ATOM 872 O O . ALA A 1 119 ? 12.633 -7.945 -6.777 1 98.62 119 ALA A O 1
ATOM 873 N N . LEU A 1 120 ? 11.211 -7.941 -5.074 1 98.31 120 LEU A N 1
ATOM 874 C CA . LEU A 1 120 ? 11.57 -9.281 -4.629 1 98.31 120 LEU A CA 1
ATOM 875 C C . LEU A 1 120 ? 10.859 -10.344 -5.465 1 98.31 120 LEU A C 1
ATOM 877 O O . LEU A 1 120 ? 11.227 -11.516 -5.426 1 98.31 120 LEU A O 1
ATOM 881 N N . GLY A 1 121 ? 9.805 -9.914 -6.207 1 97.38 121 GLY A N 1
ATOM 882 C CA . GLY A 1 121 ? 8.961 -10.891 -6.883 1 97.38 121 GLY A CA 1
ATOM 883 C C . GLY A 1 121 ? 8.203 -11.781 -5.926 1 97.38 121 GLY A C 1
ATOM 884 O O . GLY A 1 121 ? 8.078 -12.992 -6.156 1 97.38 121 GLY A O 1
ATOM 885 N N . ARG A 1 122 ? 7.742 -11.18 -4.836 1 97 122 ARG A N 1
ATOM 886 C CA . ARG A 1 122 ? 7.113 -12 -3.807 1 97 122 ARG A CA 1
ATOM 887 C C . ARG A 1 122 ? 5.742 -11.445 -3.428 1 97 122 ARG A C 1
ATOM 889 O O . ARG A 1 122 ? 5.562 -10.227 -3.332 1 97 122 ARG A O 1
ATOM 896 N N . GLU A 1 123 ? 4.82 -12.336 -3.32 1 97.75 123 GLU A N 1
ATOM 897 C CA . GLU A 1 123 ? 3.582 -12.078 -2.59 1 97.75 123 GLU A CA 1
ATOM 898 C C . GLU A 1 123 ? 3.768 -12.312 -1.093 1 97.75 123 GLU A C 1
ATOM 900 O O . GLU A 1 123 ? 4.25 -13.359 -0.676 1 97.75 123 GLU A O 1
ATOM 905 N N . LEU A 1 124 ? 3.314 -11.391 -0.256 1 98.44 124 LEU A N 1
ATOM 906 C CA . LEU A 1 124 ? 3.652 -11.406 1.163 1 98.44 124 LEU A CA 1
ATOM 907 C C . LEU A 1 124 ? 2.625 -12.203 1.96 1 98.44 124 LEU A C 1
ATOM 909 O O . LEU A 1 124 ? 2.834 -12.484 3.141 1 98.44 124 LEU A O 1
ATOM 913 N N . THR A 1 125 ? 1.494 -12.484 1.297 1 96.75 125 THR A N 1
ATOM 914 C CA . THR A 1 125 ? 0.457 -13.32 1.89 1 96.75 125 THR A CA 1
ATOM 915 C C . THR A 1 125 ? 0.224 -14.57 1.048 1 96.75 125 THR A C 1
ATOM 917 O O . THR A 1 125 ? -0.292 -14.484 -0.068 1 96.75 125 THR A O 1
ATOM 920 N N . LEU A 1 126 ? 0.703 -15.68 1.506 1 95.06 126 LEU A N 1
ATOM 921 C CA . LEU A 1 126 ? 0.554 -16.953 0.813 1 95.06 126 LEU A CA 1
ATOM 922 C C . LEU A 1 126 ? -0.379 -17.875 1.581 1 95.06 126 LEU A C 1
ATOM 924 O O . LEU A 1 126 ? -0.312 -17.953 2.811 1 95.06 126 LEU A O 1
ATOM 928 N N . PRO A 1 127 ? -1.217 -18.531 0.859 1 91.31 127 PRO A N 1
ATOM 929 C CA . PRO A 1 127 ? -2.15 -19.453 1.53 1 91.31 127 PRO A CA 1
ATOM 930 C C . PRO A 1 127 ? -1.448 -20.422 2.475 1 91.31 127 PRO A C 1
ATOM 932 O O . PRO A 1 127 ? -0.448 -21.031 2.1 1 91.31 127 PRO A O 1
ATOM 935 N N . GLU A 1 128 ? -1.929 -20.438 3.682 1 88.31 128 GLU A N 1
ATOM 936 C CA . GLU A 1 128 ? -1.523 -21.359 4.738 1 88.31 128 GLU A CA 1
ATOM 937 C C . GLU A 1 128 ? -0.104 -21.062 5.215 1 88.31 128 GLU A C 1
ATOM 939 O O . GLU A 1 128 ? 0.47 -21.828 5.988 1 88.31 128 GLU A O 1
ATOM 944 N N . VAL A 1 129 ? 0.507 -20.031 4.773 1 94.19 129 VAL A N 1
ATOM 945 C CA . VAL A 1 129 ? 1.843 -19.641 5.203 1 94.19 129 VAL A CA 1
ATOM 946 C C . VAL A 1 129 ? 1.76 -18.328 6 1 94.19 129 VAL A C 1
ATOM 948 O O . VAL A 1 129 ? 2.191 -18.281 7.152 1 94.19 129 VAL A O 1
ATOM 951 N N . ALA A 1 130 ? 1.207 -17.375 5.441 1 96.19 130 ALA A N 1
ATOM 952 C CA . ALA A 1 130 ? 0.987 -16.062 6.047 1 96.19 130 ALA A CA 1
ATOM 953 C C . ALA A 1 130 ? -0.2 -15.352 5.398 1 96.19 130 ALA A C 1
ATOM 955 O O . ALA A 1 130 ? -0.332 -15.344 4.172 1 96.19 130 ALA A O 1
ATOM 956 N N . GLN A 1 131 ? -1.048 -14.789 6.211 1 96.88 131 GLN A N 1
ATOM 957 C CA . GLN A 1 131 ? -2.242 -14.117 5.715 1 96.88 131 GLN A CA 1
ATOM 958 C C . GLN A 1 131 ? -2.363 -12.711 6.305 1 96.88 131 GLN A C 1
ATOM 960 O O . GLN A 1 131 ? -3.455 -12.141 6.344 1 96.88 131 GLN A O 1
ATOM 965 N N . THR A 1 132 ? -1.316 -12.188 6.879 1 98.38 132 THR A N 1
ATOM 966 C CA . THR A 1 132 ? -1.273 -10.852 7.465 1 98.38 132 THR A CA 1
ATOM 967 C C . THR A 1 132 ? 0.073 -10.18 7.191 1 98.38 132 THR A C 1
ATOM 969 O O . THR A 1 132 ? 1.115 -10.836 7.23 1 98.38 132 THR A O 1
ATOM 972 N N . VAL A 1 133 ? 0.043 -8.922 6.84 1 98.88 133 VAL A N 1
ATOM 973 C CA . VAL A 1 133 ? 1.231 -8.078 6.77 1 98.88 133 VAL A CA 1
ATOM 974 C C . VAL A 1 133 ? 1.124 -6.945 7.793 1 98.88 133 VAL A C 1
ATOM 976 O O . VAL A 1 133 ? 0.129 -6.219 7.82 1 98.88 133 VAL A O 1
ATOM 979 N N . VAL A 1 134 ? 2.127 -6.812 8.648 1 98.88 134 VAL A N 1
ATOM 980 C CA . VAL A 1 134 ? 2.189 -5.738 9.633 1 98.88 134 VAL A CA 1
ATOM 981 C C . VAL A 1 134 ? 3.168 -4.664 9.172 1 98.88 134 VAL A C 1
ATOM 983 O O . VAL A 1 134 ? 4.363 -4.93 9.016 1 98.88 134 VAL A O 1
ATOM 986 N N . LEU A 1 135 ? 2.656 -3.529 8.867 1 98.88 135 LEU A N 1
ATOM 987 C CA . LEU A 1 135 ? 3.482 -2.355 8.602 1 98.88 135 LEU A CA 1
ATOM 988 C C . LEU A 1 135 ? 3.811 -1.615 9.891 1 98.88 135 LEU A C 1
ATOM 990 O O . LEU A 1 135 ? 2.922 -1.047 10.531 1 98.88 135 LEU A O 1
ATOM 994 N N . THR A 1 136 ? 5.062 -1.643 10.266 1 98.44 136 THR A N 1
ATOM 995 C CA . THR A 1 136 ? 5.43 -1.021 11.531 1 98.44 136 THR A CA 1
ATOM 996 C C . THR A 1 136 ? 6.809 -0.38 11.438 1 98.44 136 THR A C 1
ATOM 998 O O . THR A 1 136 ? 7.34 -0.187 10.344 1 98.44 136 THR A O 1
ATOM 1001 N N . ARG A 1 137 ? 7.246 0.128 12.469 1 96.62 137 ARG A N 1
ATOM 1002 C CA . ARG A 1 137 ? 8.578 0.704 12.656 1 96.62 137 ARG A CA 1
ATOM 1003 C C . ARG A 1 137 ? 9.078 0.478 14.078 1 96.62 137 ARG A C 1
ATOM 1005 O O . ARG A 1 137 ? 8.469 -0.268 14.844 1 96.62 137 ARG A O 1
ATOM 1012 N N . THR A 1 138 ? 10.227 0.899 14.375 1 94.56 138 THR A N 1
ATOM 1013 C CA . THR A 1 138 ? 10.742 0.903 15.742 1 94.56 138 THR A CA 1
ATOM 1014 C C . THR A 1 138 ? 10.82 2.326 16.281 1 94.56 138 THR A C 1
ATOM 1016 O O . THR A 1 138 ? 10.586 3.291 15.555 1 94.56 138 THR A O 1
ATOM 1019 N N . SER A 1 139 ? 10.961 2.293 17.625 1 87.44 139 SER A N 1
ATOM 1020 C CA . SER A 1 139 ? 11.062 3.605 18.266 1 87.44 139 SER A CA 1
ATOM 1021 C C . SER A 1 139 ? 12.273 4.375 17.75 1 87.44 139 SER A C 1
ATOM 1023 O O . SER A 1 139 ? 13.328 3.789 17.5 1 87.44 139 SER A O 1
ATOM 1025 N N . GLY A 1 140 ? 12 5.551 17.359 1 73.62 140 GLY A N 1
ATOM 1026 C CA . GLY A 1 140 ? 13.094 6.41 16.953 1 73.62 140 GLY A CA 1
ATOM 1027 C C . GLY A 1 140 ? 13.094 7.758 17.641 1 73.62 140 GLY A C 1
ATOM 1028 O O . GLY A 1 140 ? 12.391 7.949 18.641 1 73.62 140 GLY A O 1
ATOM 1029 N N . ARG A 1 141 ? 13.953 8.531 17.156 1 61.5 141 ARG A N 1
ATOM 1030 C CA . ARG A 1 141 ? 14.141 9.875 17.688 1 61.5 141 ARG A CA 1
ATOM 1031 C C . ARG A 1 141 ? 12.891 10.727 17.5 1 61.5 141 ARG A C 1
ATOM 1033 O O . ARG A 1 141 ? 12.523 11.5 18.391 1 61.5 141 ARG A O 1
ATOM 1040 N N . ALA A 1 142 ? 12.188 10.406 16.422 1 63.06 142 ALA A N 1
ATOM 1041 C CA . ALA A 1 142 ? 11.141 11.344 16.031 1 63.06 142 ALA A CA 1
ATOM 1042 C C . ALA A 1 142 ? 9.875 11.133 16.859 1 63.06 142 ALA A C 1
ATOM 1044 O O . ALA A 1 142 ? 9.258 12.102 17.312 1 63.06 142 ALA A O 1
ATOM 1045 N N . SER A 1 143 ? 9.469 9.938 17.047 1 74.75 143 SER A N 1
ATOM 1046 C CA . SER A 1 143 ? 8.258 9.695 17.828 1 74.75 143 SER A CA 1
ATOM 1047 C C . SER A 1 143 ? 8.328 8.352 18.562 1 74.75 143 SER A C 1
ATOM 1049 O O . SER A 1 143 ? 8.867 7.379 18.016 1 74.75 143 SER A O 1
ATOM 1051 N N . ALA A 1 144 ? 7.855 8.484 19.719 1 86.38 144 ALA A N 1
ATOM 1052 C CA . ALA A 1 144 ? 7.762 7.254 20.5 1 86.38 144 ALA A CA 1
ATOM 1053 C C . ALA A 1 144 ? 6.688 6.324 19.953 1 86.38 144 ALA A C 1
ATOM 1055 O O . ALA A 1 144 ? 5.699 6.785 19.375 1 86.38 144 ALA A O 1
ATOM 1056 N N . MET A 1 145 ? 6.941 5.086 20.016 1 94.06 145 MET A N 1
ATOM 1057 C CA . MET A 1 145 ? 5.906 4.105 19.703 1 94.06 145 MET A CA 1
ATOM 1058 C C . MET A 1 145 ? 4.84 4.059 20.781 1 94.06 145 MET A C 1
ATOM 1060 O O . MET A 1 145 ? 5.156 4.156 21.969 1 94.06 145 MET A O 1
ATOM 1064 N N . PRO A 1 146 ? 3.576 3.949 20.391 1 94.19 146 PRO A N 1
ATOM 1065 C CA . PRO A 1 146 ? 2.609 3.619 21.453 1 94.19 146 PRO A CA 1
ATOM 1066 C C . PRO A 1 146 ? 3.006 2.381 22.25 1 94.19 146 PRO A C 1
ATOM 1068 O O . PRO A 1 146 ? 3.547 1.424 21.688 1 94.19 146 PRO A O 1
ATOM 1071 N N . PRO A 1 147 ? 2.77 2.371 23.5 1 93.81 147 PRO A N 1
ATOM 1072 C CA . PRO A 1 147 ? 3.363 1.377 24.406 1 93.81 147 PRO A CA 1
ATOM 1073 C C . PRO A 1 147 ? 3.037 -0.057 23.984 1 93.81 147 PRO A C 1
ATOM 1075 O O . PRO A 1 147 ? 3.863 -0.957 24.172 1 93.81 147 PRO A O 1
ATOM 1078 N N . ARG A 1 148 ? 1.881 -0.353 23.469 1 96.38 148 ARG A N 1
ATOM 1079 C CA . ARG A 1 148 ? 1.476 -1.723 23.172 1 96.38 148 ARG A CA 1
ATOM 1080 C C . ARG A 1 148 ? 1.897 -2.123 21.75 1 96.38 148 ARG A C 1
ATOM 1082 O O . ARG A 1 148 ? 1.771 -3.287 21.375 1 96.38 148 ARG A O 1
ATOM 1089 N N . GLU A 1 149 ? 2.387 -1.17 20.984 1 97.31 149 GLU A N 1
ATOM 1090 C CA . GLU A 1 149 ? 2.891 -1.454 19.641 1 97.31 149 GLU A CA 1
ATOM 1091 C C . GLU A 1 149 ? 4.379 -1.79 19.672 1 97.31 149 GLU A C 1
ATOM 1093 O O . GLU A 1 149 ? 5.223 -0.893 19.656 1 97.31 149 GLU A O 1
ATOM 1098 N N . ASN A 1 150 ? 4.652 -3.078 19.625 1 96.69 150 ASN A N 1
ATOM 1099 C CA . ASN A 1 150 ? 6.051 -3.49 19.672 1 96.69 150 ASN A CA 1
ATOM 1100 C C . ASN A 1 150 ? 6.293 -4.738 18.828 1 96.69 150 ASN A C 1
ATOM 1102 O O . ASN A 1 150 ? 5.359 -5.484 18.531 1 96.69 150 ASN A O 1
ATOM 1106 N N . LEU A 1 151 ? 7.523 -4.973 18.531 1 98 151 LEU A N 1
ATOM 1107 C CA . LEU A 1 151 ? 7.91 -6.027 17.594 1 98 151 LEU A CA 1
ATOM 1108 C C . LEU A 1 151 ? 7.566 -7.402 18.156 1 98 151 LEU A C 1
ATOM 1110 O O . LEU A 1 151 ? 7.145 -8.297 17.422 1 98 151 LEU A O 1
ATOM 1114 N N . ASP A 1 152 ? 7.719 -7.578 19.469 1 97.94 152 ASP A N 1
ATOM 1115 C CA . ASP A 1 152 ? 7.441 -8.867 20.094 1 97.94 152 ASP A CA 1
ATOM 1116 C C . ASP A 1 152 ? 5.988 -9.281 19.875 1 97.94 152 ASP A C 1
ATOM 1118 O O . ASP A 1 152 ? 5.711 -10.43 19.531 1 97.94 152 ASP A O 1
ATOM 1122 N N . ALA A 1 153 ? 5.133 -8.359 20.094 1 98.12 153 ALA A N 1
ATOM 1123 C CA . ALA A 1 153 ? 3.705 -8.641 19.953 1 98.12 153 ALA A CA 1
ATOM 1124 C C . ALA A 1 153 ? 3.361 -9.039 18.531 1 98.12 153 ALA A C 1
ATOM 1126 O O . ALA A 1 153 ? 2.607 -9.992 18.312 1 98.12 153 ALA A O 1
ATOM 1127 N N . TYR A 1 154 ? 3.891 -8.375 17.547 1 98.56 154 TYR A N 1
ATOM 1128 C CA . TYR A 1 154 ? 3.617 -8.672 16.141 1 98.56 154 TYR A CA 1
ATOM 1129 C C . TYR A 1 154 ? 4.312 -9.961 15.719 1 98.56 154 TYR A C 1
ATOM 1131 O O . TYR A 1 154 ? 3.719 -10.797 15.031 1 98.56 154 TYR A O 1
ATOM 1139 N N . ALA A 1 155 ? 5.527 -10.125 16.172 1 98.38 155 ALA A N 1
ATOM 1140 C CA . ALA A 1 155 ? 6.301 -11.305 15.797 1 98.38 155 ALA A CA 1
ATOM 1141 C C . ALA A 1 155 ? 5.648 -12.578 16.344 1 98.38 155 ALA A C 1
ATOM 1143 O O . ALA A 1 155 ? 5.719 -13.633 15.703 1 98.38 155 ALA A O 1
ATOM 1144 N N . ALA A 1 156 ? 5.047 -12.492 17.453 1 98.25 156 ALA A N 1
ATOM 1145 C CA . ALA A 1 156 ? 4.402 -13.633 18.094 1 98.2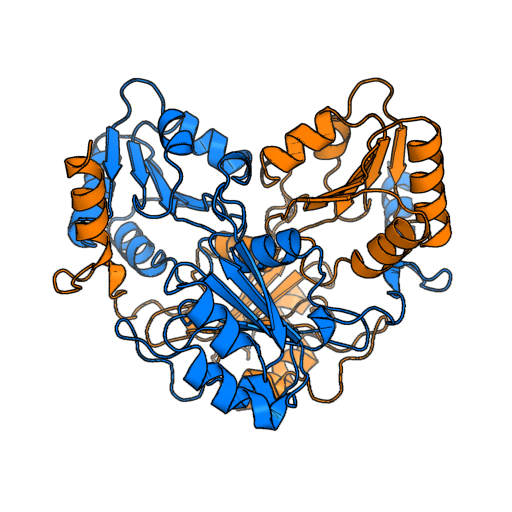5 156 ALA A CA 1
ATOM 1146 C C . ALA A 1 156 ? 3.318 -14.219 17.188 1 98.25 156 ALA A C 1
ATOM 1148 O O . ALA A 1 156 ? 2.975 -15.398 17.312 1 98.25 156 ALA A O 1
ATOM 1149 N N . THR A 1 157 ? 2.805 -13.469 16.281 1 98.06 157 THR A N 1
ATOM 1150 C CA . THR A 1 157 ? 1.734 -13.93 15.398 1 98.06 157 THR A CA 1
ATOM 1151 C C . THR A 1 157 ? 2.301 -14.734 14.234 1 98.06 157 THR A C 1
ATOM 1153 O O . THR A 1 157 ? 1.57 -15.461 13.562 1 98.06 157 THR A O 1
ATOM 1156 N N . GLY A 1 158 ? 3.574 -14.516 13.898 1 97.69 158 GLY A N 1
ATOM 1157 C CA . GLY A 1 158 ? 4.184 -15.18 12.758 1 97.69 158 GLY A CA 1
ATOM 1158 C C . GLY A 1 158 ? 3.867 -14.5 11.438 1 97.69 158 GLY A C 1
ATOM 1159 O O . GLY A 1 158 ? 4.238 -15 10.375 1 97.69 158 GLY A O 1
ATOM 1160 N N . ALA A 1 159 ? 3.193 -13.367 11.484 1 98.19 159 ALA A N 1
ATOM 1161 C CA . ALA A 1 159 ? 2.82 -12.625 10.281 1 98.19 159 ALA A CA 1
ATOM 1162 C C . ALA A 1 159 ? 4.055 -12.102 9.555 1 98.19 159 ALA A C 1
ATOM 1164 O O . ALA A 1 159 ? 5.16 -12.109 10.102 1 98.19 159 ALA A O 1
ATOM 1165 N N . THR A 1 160 ? 3.887 -11.781 8.273 1 98.75 160 THR A N 1
ATOM 1166 C CA . THR A 1 160 ? 4.941 -11.039 7.59 1 98.75 160 THR A CA 1
ATOM 1167 C C . THR A 1 160 ? 5.07 -9.633 8.156 1 98.75 160 THR A C 1
ATOM 1169 O O . THR A 1 160 ? 4.074 -8.922 8.312 1 98.75 160 THR A O 1
ATOM 1172 N N . LEU A 1 161 ? 6.277 -9.234 8.539 1 98.88 161 LEU A N 1
ATOM 1173 C CA . LEU A 1 161 ? 6.523 -7.891 9.047 1 98.88 161 LEU A CA 1
ATOM 1174 C C . LEU A 1 161 ? 7.234 -7.043 7.996 1 98.88 161 LEU A C 1
ATOM 1176 O O . LEU A 1 161 ? 8.172 -7.508 7.348 1 98.88 161 LEU A O 1
ATOM 1180 N N . ALA A 1 162 ? 6.746 -5.926 7.73 1 98.94 162 ALA A N 1
ATOM 1181 C CA . ALA A 1 162 ? 7.43 -4.855 7.008 1 98.94 162 ALA A CA 1
ATOM 1182 C C . ALA A 1 162 ? 7.836 -3.725 7.949 1 98.94 162 ALA A C 1
ATOM 1184 O O . ALA A 1 162 ? 7 -2.912 8.352 1 98.94 162 ALA A O 1
ATOM 1185 N N . ILE A 1 163 ? 9.102 -3.68 8.281 1 98.62 163 ILE A N 1
ATOM 1186 C CA . ILE A 1 163 ? 9.594 -2.766 9.312 1 98.62 163 ILE A CA 1
ATOM 1187 C C . ILE A 1 163 ? 10.273 -1.566 8.656 1 98.62 163 ILE A C 1
ATOM 1189 O O . ILE A 1 163 ? 11.352 -1.697 8.086 1 98.62 163 ILE A O 1
ATOM 1193 N N . HIS A 1 164 ? 9.594 -0.474 8.766 1 97.06 164 HIS A N 1
ATOM 1194 C CA . HIS A 1 164 ? 10.039 0.794 8.203 1 97.06 164 HIS A CA 1
ATOM 1195 C C . HIS A 1 164 ? 10.914 1.56 9.188 1 97.06 164 HIS A C 1
ATOM 1197 O O . HIS A 1 164 ? 10.859 1.317 10.398 1 97.06 164 HIS A O 1
ATOM 1203 N N . LEU A 1 165 ? 11.773 2.445 8.641 1 94.12 165 LEU A N 1
ATOM 1204 C CA . LEU A 1 165 ? 12.492 3.441 9.422 1 94.12 165 LEU A CA 1
ATOM 1205 C C . LEU A 1 165 ? 13.305 2.779 10.531 1 94.12 165 LEU A C 1
ATOM 1207 O O . LEU A 1 165 ? 13.336 3.279 11.656 1 94.12 165 LEU A O 1
ATOM 1211 N N . SER A 1 166 ? 13.93 1.569 10.227 1 96.62 166 SER A N 1
ATOM 1212 C CA . SER A 1 166 ? 14.516 0.827 11.336 1 96.62 166 SER A CA 1
ATOM 1213 C C . SER A 1 166 ? 15.828 0.165 10.922 1 96.62 166 SER A C 1
ATOM 1215 O O . SER A 1 166 ? 16.406 -0.604 11.695 1 96.62 166 SER A O 1
ATOM 1217 N N . ILE A 1 167 ? 16.312 0.464 9.734 1 97.19 167 ILE A N 1
ATOM 1218 C CA . ILE A 1 167 ? 17.469 -0.258 9.234 1 97.19 167 ILE A CA 1
ATOM 1219 C C . ILE A 1 167 ? 18.688 0.027 10.133 1 97.19 167 ILE A C 1
ATOM 1221 O O . ILE A 1 167 ? 19.531 -0.841 10.336 1 97.19 167 ILE A O 1
ATOM 1225 N N . HIS A 1 168 ? 18.766 1.186 10.719 1 94.94 168 HIS A N 1
ATOM 1226 C CA . HIS A 1 168 ? 19.875 1.601 11.555 1 94.94 168 HIS A CA 1
ATOM 1227 C C . HIS A 1 168 ? 19.922 0.811 12.859 1 94.94 168 HIS A C 1
ATOM 1229 O O . HIS A 1 168 ? 20.938 0.807 13.562 1 94.94 168 HIS A O 1
ATOM 1235 N N . VAL A 1 169 ? 18.844 0.145 13.203 1 96.5 169 VAL A N 1
ATOM 1236 C CA . VAL A 1 169 ? 18.812 -0.662 14.422 1 96.5 169 VAL A CA 1
ATOM 1237 C C . VAL A 1 169 ? 18.547 -2.123 14.062 1 96.5 169 VAL A C 1
ATOM 1239 O O . VAL A 1 169 ? 17.859 -2.834 14.805 1 96.5 169 VAL A O 1
ATOM 1242 N N . ILE A 1 170 ? 18.984 -2.584 12.961 1 98 170 ILE A N 1
ATOM 1243 C CA . ILE A 1 170 ? 18.719 -3.914 12.43 1 98 170 ILE A CA 1
ATOM 1244 C C . ILE A 1 170 ? 19.172 -4.973 13.438 1 98 170 ILE A C 1
ATOM 1246 O O . ILE A 1 170 ? 18.531 -6.023 13.562 1 98 170 ILE A O 1
ATOM 1250 N N . ASN A 1 171 ? 20.266 -4.742 14.188 1 98.06 171 ASN A N 1
ATOM 1251 C CA . ASN A 1 171 ? 20.719 -5.703 15.188 1 98.06 171 ASN A CA 1
ATOM 1252 C C . ASN A 1 171 ? 19.656 -5.93 16.266 1 98.06 171 ASN A C 1
ATOM 1254 O O . ASN A 1 171 ? 19.359 -7.07 16.625 1 98.06 171 ASN A O 1
ATOM 1258 N N . SER A 1 172 ? 19.109 -4.852 16.719 1 97.56 172 SER A N 1
ATOM 1259 C CA . SER A 1 172 ? 18.047 -4.934 17.719 1 97.56 172 SER A CA 1
ATOM 1260 C C . SER A 1 172 ? 16.812 -5.621 17.172 1 97.56 172 SER A C 1
ATOM 1262 O O . SER A 1 172 ? 16.156 -6.402 17.875 1 97.56 172 SER A O 1
ATOM 1264 N N . VAL A 1 173 ? 16.422 -5.332 15.93 1 98.25 173 VAL A N 1
ATOM 1265 C CA . VAL A 1 173 ? 15.281 -5.945 15.266 1 98.25 173 VAL A CA 1
ATOM 1266 C C . VAL A 1 173 ? 15.461 -7.461 15.219 1 98.25 173 VAL A C 1
ATOM 1268 O O . VAL A 1 173 ? 14.578 -8.211 15.625 1 98.25 173 VAL A O 1
ATOM 1271 N N . VAL A 1 174 ? 16.625 -7.887 14.812 1 98.44 174 VAL A N 1
ATOM 1272 C CA . VAL A 1 174 ? 16.922 -9.305 14.688 1 98.44 174 VAL A CA 1
ATOM 1273 C C . VAL A 1 174 ? 16.859 -9.977 16.062 1 98.44 174 VAL A C 1
ATOM 1275 O O . VAL A 1 174 ? 16.266 -11.047 16.203 1 98.44 174 VAL A O 1
ATOM 1278 N N . GLU A 1 175 ? 17.422 -9.367 17.016 1 98.19 175 GLU A N 1
ATOM 1279 C CA . GLU A 1 175 ? 17.453 -9.914 18.375 1 98.19 175 GLU A CA 1
ATOM 1280 C C . GLU A 1 175 ? 16.031 -10.133 18.906 1 98.19 175 GLU A C 1
ATOM 1282 O O . GLU A 1 175 ? 15.758 -11.148 19.547 1 98.19 175 GLU A O 1
ATOM 1287 N N . LYS A 1 176 ? 15.148 -9.242 18.641 1 97.81 176 LYS A N 1
ATOM 1288 C CA . LYS A 1 176 ? 13.781 -9.297 19.141 1 97.81 176 LYS A CA 1
ATOM 1289 C C . LYS A 1 176 ? 12.961 -10.352 18.406 1 97.81 176 LYS A C 1
ATOM 1291 O O . LYS A 1 176 ? 12.078 -10.977 18.984 1 97.81 176 LYS A O 1
ATOM 1296 N N . LEU A 1 177 ? 13.289 -10.547 17.172 1 98.5 177 LEU A N 1
ATOM 1297 C CA . LEU A 1 177 ? 12.406 -11.344 16.312 1 98.5 177 LEU A CA 1
ATOM 1298 C C . LEU A 1 177 ? 12.828 -12.805 16.312 1 98.5 177 LEU A C 1
ATOM 1300 O O . LEU A 1 177 ? 12.008 -13.695 16.109 1 98.5 177 LEU A O 1
ATOM 1304 N N . ARG A 1 178 ? 14.07 -13.117 16.578 1 98 178 ARG A N 1
ATOM 1305 C CA . ARG A 1 178 ? 14.641 -14.461 16.5 1 98 178 ARG A CA 1
ATOM 1306 C C . ARG A 1 178 ? 13.867 -15.438 17.375 1 98 178 ARG A C 1
ATOM 1308 O O . ARG A 1 178 ? 13.555 -16.547 16.953 1 98 178 ARG A O 1
ATOM 1315 N N . PRO A 1 179 ? 13.531 -15.094 18.594 1 98.12 179 PRO A N 1
ATOM 1316 C CA . PRO A 1 179 ? 12.82 -16.031 19.453 1 98.12 179 PRO A CA 1
ATOM 1317 C C . PRO A 1 179 ? 11.461 -16.438 18.891 1 98.12 179 PRO A C 1
ATOM 1319 O O . PRO A 1 179 ? 10.906 -17.469 19.266 1 98.12 179 PRO A O 1
ATOM 1322 N N . HIS A 1 180 ? 10.891 -15.641 18.031 1 98.25 180 HIS A N 1
ATOM 1323 C CA . HIS A 1 180 ? 9.531 -15.867 17.547 1 98.25 180 HIS A CA 1
ATOM 1324 C C . HIS A 1 180 ? 9.539 -16.594 16.203 1 98.25 180 HIS A C 1
ATOM 1326 O O . HIS A 1 180 ? 8.719 -17.484 15.969 1 98.25 180 HIS A O 1
ATOM 1332 N N . TYR A 1 181 ? 10.484 -16.234 15.297 1 98 181 TYR A N 1
ATOM 1333 C CA . TYR A 1 181 ? 10.453 -16.734 13.93 1 98 181 TYR A CA 1
ATOM 1334 C C . TYR A 1 181 ? 11.469 -17.844 13.734 1 98 181 TYR A C 1
ATOM 1336 O O . TYR A 1 181 ? 11.391 -18.609 12.766 1 98 181 TYR A O 1
ATOM 1344 N N . GLY A 1 182 ? 12.422 -17.969 14.609 1 97.94 182 GLY A N 1
ATOM 1345 C CA . GLY A 1 182 ? 13.531 -18.891 14.422 1 97.94 182 GLY A CA 1
ATOM 1346 C C . GLY A 1 182 ? 14.688 -18.281 13.656 1 97.94 182 GLY A C 1
ATOM 1347 O O . GLY A 1 182 ? 14.508 -17.328 12.898 1 97.94 182 GLY A O 1
ATOM 1348 N N . ASP A 1 183 ? 15.812 -18.844 13.75 1 97.75 183 ASP A N 1
ATOM 1349 C CA . ASP A 1 183 ? 17.062 -18.328 13.219 1 97.75 183 ASP A CA 1
ATOM 1350 C C . ASP A 1 183 ? 17.062 -18.344 11.695 1 97.75 183 ASP A C 1
ATOM 1352 O O . ASP A 1 183 ? 17.688 -17.5 11.055 1 97.75 183 ASP A O 1
ATOM 1356 N N . ASP A 1 184 ? 16.359 -19.219 11.125 1 98 184 ASP A N 1
ATOM 1357 C CA . ASP A 1 184 ? 16.438 -19.469 9.688 1 98 184 ASP A CA 1
ATOM 1358 C C . ASP A 1 184 ? 15.336 -18.719 8.945 1 98 184 ASP A C 1
ATOM 1360 O O . ASP A 1 184 ? 15.242 -18.797 7.715 1 98 184 ASP A O 1
ATOM 1364 N N . CYS A 1 185 ? 14.531 -17.984 9.703 1 98.31 185 CYS A N 1
ATOM 1365 C CA . CYS A 1 185 ? 13.453 -17.25 9.039 1 98.31 185 CYS A CA 1
ATOM 1366 C C . CYS A 1 185 ? 14.008 -16.281 8.008 1 98.31 185 CYS A C 1
ATOM 1368 O O . CYS A 1 185 ? 14.992 -15.586 8.266 1 98.31 185 CYS A O 1
ATOM 1370 N N . ALA A 1 186 ? 13.359 -16.266 6.879 1 98.62 186 ALA A N 1
ATOM 1371 C CA . ALA A 1 186 ? 13.805 -15.445 5.754 1 98.62 186 ALA A CA 1
ATOM 1372 C C . ALA A 1 186 ? 13.633 -13.961 6.051 1 98.62 186 ALA A C 1
ATOM 1374 O O . ALA A 1 186 ? 12.625 -13.555 6.637 1 98.62 186 ALA A O 1
ATOM 1375 N N . VAL A 1 187 ? 14.609 -13.195 5.734 1 98.81 187 VAL A N 1
ATOM 1376 C CA . VAL A 1 187 ? 14.602 -11.742 5.812 1 98.81 187 VAL A CA 1
ATOM 1377 C C . VAL A 1 187 ? 15.117 -11.148 4.5 1 98.81 187 VAL A C 1
ATOM 1379 O O . VAL A 1 187 ? 16.031 -11.695 3.887 1 98.81 187 VAL A O 1
ATOM 1382 N N . ALA A 1 188 ? 14.516 -10.133 4.039 1 98.88 188 ALA A N 1
ATOM 1383 C CA . ALA A 1 188 ? 15.016 -9.336 2.918 1 98.88 188 ALA A CA 1
ATOM 1384 C C . ALA A 1 188 ? 15.094 -7.859 3.285 1 98.88 188 ALA A C 1
ATOM 1386 O O . ALA A 1 188 ? 14.195 -7.328 3.949 1 98.88 188 ALA A O 1
ATOM 1387 N N . VAL A 1 189 ? 16.156 -7.246 2.979 1 98.88 189 VAL A N 1
ATOM 1388 C CA . VAL A 1 189 ? 16.328 -5.797 3.062 1 98.88 189 VAL A CA 1
ATOM 1389 C C . VAL A 1 189 ? 16.344 -5.195 1.659 1 98.88 189 VAL A C 1
ATOM 1391 O O . VAL A 1 189 ? 17.156 -5.59 0.818 1 98.88 189 VAL A O 1
ATOM 1394 N N . VAL A 1 190 ? 15.43 -4.332 1.379 1 98.88 190 VAL A N 1
ATOM 1395 C CA . VAL A 1 190 ? 15.344 -3.66 0.086 1 98.88 190 VAL A CA 1
ATOM 1396 C C . VAL A 1 190 ? 15.672 -2.176 0.252 1 98.88 190 VAL A C 1
ATOM 1398 O O . VAL A 1 190 ? 14.93 -1.444 0.917 1 98.88 190 VAL A O 1
ATOM 1401 N N . VAL A 1 191 ? 16.766 -1.73 -0.328 1 98.38 191 VAL A N 1
ATOM 1402 C CA . VAL A 1 191 ? 17.25 -0.358 -0.254 1 98.38 191 VAL A CA 1
ATOM 1403 C C . VAL A 1 191 ? 16.781 0.43 -1.47 1 98.38 191 VAL A C 1
ATOM 1405 O O . VAL A 1 191 ? 16.984 0.009 -2.611 1 98.38 191 VAL A O 1
ATOM 1408 N N . ARG A 1 192 ? 16.078 1.527 -1.202 1 96.94 192 ARG A N 1
ATOM 1409 C CA . ARG A 1 192 ? 15.656 2.424 -2.273 1 96.94 192 ARG A CA 1
ATOM 1410 C C . ARG A 1 192 ? 14.898 1.667 -3.355 1 96.94 192 ARG A C 1
ATOM 1412 O O . ARG A 1 192 ? 15.258 1.724 -4.531 1 96.94 192 ARG A O 1
ATOM 1419 N N . ALA A 1 193 ? 13.82 0.99 -2.889 1 97.81 193 ALA A N 1
ATOM 1420 C CA . ALA A 1 193 ? 12.992 0.199 -3.797 1 97.81 193 ALA A CA 1
ATOM 1421 C C . ALA A 1 193 ? 12.547 1.03 -4.996 1 97.81 193 ALA A C 1
ATOM 1423 O O . ALA A 1 193 ? 12.023 2.135 -4.836 1 97.81 193 ALA A O 1
ATOM 1424 N N . SER A 1 194 ? 12.773 0.535 -6.195 1 97.94 194 SER A N 1
ATOM 1425 C CA . SER A 1 194 ? 12.367 1.042 -7.5 1 97.94 194 SER A CA 1
ATOM 1426 C C . SER A 1 194 ? 13.297 2.156 -7.977 1 97.94 194 SER A C 1
ATOM 1428 O O . SER A 1 194 ? 13.18 2.623 -9.109 1 97.94 194 SER A O 1
ATOM 1430 N N . TRP A 1 195 ? 14.227 2.643 -7.078 1 96.56 195 TRP A N 1
ATOM 1431 C CA . TRP A 1 195 ? 15.219 3.617 -7.508 1 96.56 195 TRP A CA 1
ATOM 1432 C C . TRP A 1 195 ? 16.281 2.961 -8.383 1 96.56 195 TRP A C 1
ATOM 1434 O O . TRP A 1 195 ? 16.422 1.736 -8.391 1 96.56 195 TRP A O 1
ATOM 1444 N N . PRO A 1 196 ? 17 3.82 -9.172 1 95.38 196 PRO A N 1
ATOM 1445 C CA . PRO A 1 196 ? 18.125 3.26 -9.922 1 95.38 196 PRO A CA 1
ATOM 1446 C C . PRO A 1 196 ? 19.172 2.602 -9.023 1 95.38 196 PRO A C 1
ATOM 1448 O O . PRO A 1 196 ? 19.828 1.637 -9.438 1 95.38 196 PRO A O 1
ATOM 1451 N N . GLU A 1 197 ? 19.281 3.012 -7.746 1 95.5 197 GLU A N 1
ATOM 1452 C CA . GLU A 1 197 ? 20.281 2.527 -6.797 1 95.5 197 GLU A CA 1
ATOM 1453 C C . GLU A 1 197 ? 19.75 1.358 -5.977 1 95.5 197 GLU A C 1
ATOM 1455 O O . GLU A 1 197 ? 20.359 0.971 -4.973 1 95.5 197 GLU A O 1
ATOM 1460 N N . GLU A 1 198 ? 18.703 0.86 -6.395 1 98.25 198 GLU A N 1
ATOM 1461 C CA . GLU A 1 198 ? 18.078 -0.22 -5.645 1 98.25 198 GLU A CA 1
ATOM 1462 C C . GLU A 1 198 ? 19.078 -1.326 -5.32 1 98.25 198 GLU A C 1
ATOM 1464 O O . GLU A 1 198 ? 19.875 -1.715 -6.168 1 98.25 198 GLU A O 1
ATOM 1469 N N . GLN A 1 199 ? 19.078 -1.774 -4.09 1 98.44 199 GLN A N 1
ATOM 1470 C CA . GLN A 1 199 ? 19.828 -2.939 -3.629 1 98.44 199 GLN A CA 1
ATOM 1471 C C . GLN A 1 199 ? 18.938 -3.881 -2.822 1 98.44 199 GLN A C 1
ATOM 1473 O O . GLN A 1 199 ? 18.125 -3.432 -2.012 1 98.44 199 GLN A O 1
ATOM 1478 N N . ILE A 1 200 ? 19.125 -5.152 -3.086 1 98.62 200 ILE A N 1
ATOM 1479 C CA . ILE A 1 200 ? 18.391 -6.172 -2.357 1 98.62 200 ILE A CA 1
ATOM 1480 C C . ILE A 1 200 ? 19.359 -7.117 -1.651 1 98.62 200 ILE A C 1
ATOM 1482 O O . ILE A 1 200 ? 20.266 -7.656 -2.277 1 98.62 200 ILE A O 1
ATOM 1486 N N . ILE A 1 201 ? 19.172 -7.227 -0.374 1 98.81 201 ILE A N 1
ATOM 1487 C CA . ILE A 1 201 ? 19.906 -8.195 0.42 1 98.81 201 ILE A CA 1
ATOM 1488 C C . ILE A 1 201 ? 18.953 -9.266 0.954 1 98.81 201 ILE A C 1
ATOM 1490 O O . ILE A 1 201 ? 17.984 -8.945 1.641 1 98.81 201 ILE A O 1
ATOM 1494 N N . ARG A 1 202 ? 19.219 -10.5 0.582 1 98.5 202 ARG A N 1
ATOM 1495 C CA . ARG A 1 202 ? 18.438 -11.625 1.084 1 98.5 202 ARG A CA 1
ATOM 1496 C C . ARG A 1 202 ? 19.25 -12.445 2.088 1 98.5 202 ARG A C 1
ATOM 1498 O O . ARG A 1 202 ? 20.438 -12.68 1.893 1 98.5 202 ARG A O 1
ATOM 1505 N N . GLY A 1 203 ? 18.609 -12.766 3.107 1 98.62 203 GLY A N 1
ATOM 1506 C CA . GLY A 1 203 ? 19.234 -13.594 4.133 1 98.62 203 GLY A CA 1
ATOM 1507 C C . GLY A 1 203 ? 18.234 -14.148 5.133 1 98.62 203 GLY A C 1
ATOM 1508 O O . GLY A 1 203 ? 17.109 -14.477 4.773 1 98.62 203 GLY A O 1
ATOM 1509 N N . THR A 1 204 ? 18.719 -14.461 6.277 1 98.75 204 THR A N 1
ATOM 1510 C CA . THR A 1 204 ? 17.938 -14.961 7.398 1 98.75 204 THR A CA 1
ATOM 1511 C C . THR A 1 204 ? 18.141 -14.094 8.633 1 98.75 204 THR A C 1
ATOM 1513 O O . THR A 1 204 ? 18.969 -13.172 8.617 1 98.75 204 THR A O 1
ATOM 1516 N N . LEU A 1 205 ? 17.344 -14.414 9.688 1 98.75 205 LEU A N 1
ATOM 1517 C CA . LEU A 1 205 ? 17.531 -13.68 10.938 1 98.75 205 LEU A CA 1
ATOM 1518 C C . LEU A 1 205 ? 18.938 -13.898 11.492 1 98.75 205 LEU A C 1
ATOM 1520 O O . LEU A 1 205 ? 19.422 -13.086 12.281 1 98.75 205 LEU A O 1
ATOM 1524 N N . THR A 1 206 ? 19.594 -14.891 11.031 1 98.5 206 THR A N 1
ATOM 1525 C CA . THR A 1 206 ? 20.953 -15.18 11.461 1 98.5 206 THR A CA 1
ATOM 1526 C C . THR A 1 206 ? 21.953 -14.328 10.68 1 98.5 206 THR A C 1
ATOM 1528 O O . THR A 1 206 ? 22.938 -13.836 11.25 1 98.5 206 THR A O 1
ATOM 1531 N N . THR A 1 207 ? 21.734 -14.07 9.414 1 98.81 207 THR A N 1
ATOM 1532 C CA . THR A 1 207 ? 22.797 -13.578 8.539 1 98.81 207 THR A CA 1
ATOM 1533 C C . THR A 1 207 ? 22.562 -12.109 8.195 1 98.81 207 THR A C 1
ATOM 1535 O O . THR A 1 207 ? 23.516 -11.398 7.84 1 98.81 207 THR A O 1
ATOM 1538 N N . ILE A 1 208 ? 21.406 -11.617 8.289 1 98.81 208 ILE A N 1
ATOM 1539 C CA . ILE A 1 208 ? 21 -10.383 7.609 1 98.81 208 ILE A CA 1
ATOM 1540 C C . ILE A 1 208 ? 21.75 -9.195 8.219 1 98.81 208 ILE A C 1
ATOM 1542 O O . ILE A 1 208 ? 22.141 -8.273 7.5 1 98.81 208 ILE A O 1
ATOM 1546 N N . ALA A 1 209 ? 21.891 -9.18 9.547 1 98.69 209 ALA A N 1
ATOM 1547 C CA . ALA A 1 209 ? 22.516 -8.031 10.203 1 98.69 209 ALA A CA 1
ATOM 1548 C C . ALA A 1 209 ? 23.953 -7.852 9.719 1 98.69 209 ALA A C 1
ATOM 1550 O O . ALA A 1 209 ? 24.375 -6.738 9.391 1 98.69 209 ALA A O 1
ATOM 1551 N N . ALA A 1 210 ? 24.688 -8.883 9.625 1 98.62 210 ALA A N 1
ATOM 1552 C CA . ALA A 1 210 ? 26.062 -8.836 9.141 1 98.62 210 ALA A CA 1
ATOM 1553 C C . ALA A 1 210 ? 26.109 -8.414 7.676 1 98.62 210 ALA A C 1
ATOM 1555 O O . ALA A 1 210 ? 27 -7.648 7.277 1 98.62 210 ALA A O 1
ATOM 1556 N N . GLN A 1 211 ? 25.219 -8.93 6.887 1 98.81 211 GLN A N 1
ATOM 1557 C CA . GLN A 1 211 ? 25.172 -8.602 5.465 1 98.81 211 GLN A CA 1
ATOM 1558 C C . GLN A 1 211 ? 24.891 -7.117 5.254 1 98.81 211 GLN A C 1
ATOM 1560 O O . GLN A 1 211 ? 25.5 -6.484 4.379 1 98.81 211 GLN A O 1
ATOM 1565 N N . VAL A 1 212 ? 24 -6.582 6.023 1 98.56 212 VAL A N 1
ATOM 1566 C CA . VAL A 1 212 ? 23.656 -5.164 5.953 1 98.56 212 VAL A CA 1
ATOM 1567 C C . VAL A 1 212 ? 24.875 -4.324 6.332 1 98.56 212 VAL A C 1
ATOM 1569 O O . VAL A 1 212 ? 25.188 -3.336 5.664 1 98.56 212 VAL A O 1
ATOM 1572 N N . ALA A 1 213 ? 25.5 -4.691 7.379 1 98.19 213 ALA A N 1
ATOM 1573 C CA . ALA A 1 213 ? 26.703 -3.988 7.816 1 98.19 213 ALA A CA 1
ATOM 1574 C C . ALA A 1 213 ? 27.766 -4.008 6.73 1 98.19 213 ALA A C 1
ATOM 1576 O O . ALA A 1 213 ? 28.391 -2.982 6.449 1 98.19 213 ALA A O 1
ATOM 1577 N N . GLU A 1 214 ? 27.969 -5.105 6.152 1 98.25 214 GLU A N 1
ATOM 1578 C CA . GLU A 1 214 ? 28.969 -5.27 5.102 1 98.25 214 GLU A CA 1
ATOM 1579 C C . GLU A 1 214 ? 28.656 -4.387 3.896 1 98.25 214 GLU A C 1
ATOM 1581 O O . GLU A 1 214 ? 29.562 -3.83 3.27 1 98.25 214 GLU A O 1
ATOM 1586 N N . ALA A 1 215 ? 27.391 -4.23 3.617 1 97.94 215 ALA A N 1
ATOM 1587 C CA . ALA A 1 215 ? 26.953 -3.453 2.463 1 97.94 215 ALA A CA 1
ATOM 1588 C C . ALA A 1 215 ? 26.953 -1.959 2.775 1 97.94 215 ALA A C 1
ATOM 1590 O O . ALA A 1 215 ? 26.797 -1.13 1.873 1 97.94 215 ALA A O 1
ATOM 1591 N N . GLY A 1 216 ? 27.047 -1.602 4.016 1 97.31 216 GLY A N 1
ATOM 1592 C CA . GLY A 1 216 ? 27.078 -0.208 4.434 1 97.31 216 GLY A CA 1
ATOM 1593 C C . GLY A 1 216 ? 25.734 0.486 4.332 1 97.31 216 GLY A C 1
ATOM 1594 O O . GLY A 1 216 ? 25.672 1.68 4.031 1 97.31 216 GLY A O 1
ATOM 1595 N N . ILE A 1 217 ? 24.703 -0.247 4.48 1 95.69 217 ILE A N 1
ATOM 1596 C CA . ILE A 1 217 ? 23.359 0.298 4.375 1 95.69 217 ILE A CA 1
ATOM 1597 C C . ILE A 1 217 ? 22.938 0.885 5.719 1 95.69 217 ILE A C 1
ATOM 1599 O O . ILE A 1 217 ? 22.953 0.193 6.742 1 95.69 217 ILE A O 1
ATOM 1603 N N . ASP A 1 218 ? 22.484 2.145 5.738 1 91.75 218 ASP A N 1
ATOM 1604 C CA . ASP A 1 218 ? 22.109 2.725 7.027 1 91.75 218 ASP A CA 1
ATOM 1605 C C . ASP A 1 218 ? 20.859 3.578 6.91 1 91.75 218 ASP A C 1
ATOM 1607 O O . ASP A 1 218 ? 20.359 4.109 7.906 1 91.75 218 ASP A O 1
ATOM 1611 N N . ARG A 1 219 ? 20.375 3.689 5.695 1 90.81 219 ARG A N 1
ATOM 1612 C CA . ARG A 1 219 ? 19.156 4.473 5.551 1 90.81 219 ARG A CA 1
ATOM 1613 C C . ARG A 1 219 ? 18.344 4.008 4.34 1 90.81 219 ARG A C 1
ATOM 1615 O O . ARG A 1 219 ? 18.844 3.254 3.506 1 90.81 219 ARG A O 1
ATOM 1622 N N . THR A 1 220 ? 17.078 4.48 4.273 1 91.38 220 THR A N 1
ATOM 1623 C CA . THR A 1 220 ? 16.172 4.316 3.148 1 91.38 220 THR A CA 1
ATOM 1624 C C . THR A 1 220 ? 16.062 2.846 2.75 1 91.38 220 THR A C 1
ATOM 1626 O O . THR A 1 220 ? 16.25 2.496 1.584 1 91.38 220 THR A O 1
ATOM 1629 N N . ALA A 1 221 ? 15.82 2.006 3.701 1 97.38 221 ALA A N 1
ATOM 1630 C CA . ALA A 1 221 ? 15.68 0.569 3.486 1 97.38 221 ALA A CA 1
ATOM 1631 C C . ALA A 1 221 ? 14.477 0.014 4.238 1 97.38 221 ALA A C 1
ATOM 1633 O O . ALA A 1 221 ? 14.141 0.486 5.328 1 97.38 221 ALA A O 1
ATOM 1634 N N . LEU A 1 222 ? 13.836 -0.904 3.619 1 98.5 222 LEU A N 1
ATOM 1635 C CA . LEU A 1 222 ? 12.734 -1.646 4.219 1 98.5 222 LEU A CA 1
ATOM 1636 C C . LEU A 1 222 ? 13.18 -3.047 4.625 1 98.5 222 LEU A C 1
ATOM 1638 O O . LEU A 1 222 ? 13.828 -3.746 3.846 1 98.5 222 LEU A O 1
ATOM 1642 N N . ILE A 1 223 ? 12.898 -3.449 5.844 1 98.88 223 ILE A N 1
ATOM 1643 C CA . ILE A 1 223 ? 13.172 -4.801 6.316 1 98.88 223 ILE A CA 1
ATOM 1644 C C . ILE A 1 223 ? 11.898 -5.645 6.215 1 98.88 223 ILE A C 1
ATOM 1646 O O . ILE A 1 223 ? 10.883 -5.32 6.828 1 98.88 223 ILE A O 1
ATOM 1650 N N . LEU A 1 224 ? 11.891 -6.648 5.438 1 98.88 224 LEU A N 1
ATOM 1651 C CA . LEU A 1 224 ? 10.797 -7.605 5.336 1 98.88 224 LEU A CA 1
ATOM 1652 C C . LEU A 1 224 ? 11.172 -8.93 5.988 1 98.88 224 LEU A C 1
ATOM 1654 O O . LEU A 1 224 ? 12.242 -9.477 5.723 1 98.88 224 LEU A O 1
ATOM 1658 N N . ILE A 1 225 ? 10.266 -9.383 6.844 1 98.69 225 ILE A N 1
ATOM 1659 C CA . ILE A 1 225 ? 10.523 -10.609 7.59 1 98.69 225 ILE A CA 1
ATOM 1660 C C . ILE A 1 225 ? 9.297 -11.516 7.535 1 98.69 225 ILE A C 1
ATOM 1662 O O . ILE A 1 225 ? 8.164 -11.062 7.73 1 98.69 225 ILE A O 1
ATOM 1666 N N . GLY A 1 226 ? 9.531 -12.805 7.27 1 97.94 226 GLY A N 1
ATOM 1667 C CA . GLY A 1 226 ? 8.453 -13.766 7.422 1 97.94 226 GLY A CA 1
ATOM 1668 C C . GLY A 1 226 ? 8.625 -14.992 6.543 1 97.94 226 GLY A C 1
ATOM 1669 O O . GLY A 1 226 ? 9.359 -14.961 5.555 1 97.94 226 GLY A O 1
ATOM 1670 N N . PRO A 1 227 ? 7.926 -16.031 6.812 1 94.75 227 PRO A N 1
ATOM 1671 C CA . PRO A 1 227 ? 8.078 -17.281 6.078 1 94.75 227 PRO A CA 1
ATOM 1672 C C . PRO A 1 227 ? 7.629 -17.172 4.621 1 94.75 227 PRO A C 1
ATOM 1674 O O . PRO A 1 227 ? 8.094 -17.938 3.773 1 94.75 227 PRO A O 1
ATOM 1677 N N . SER A 1 228 ? 6.773 -16.234 4.34 1 95.12 228 SER A N 1
ATOM 1678 C CA . SER A 1 228 ? 6.254 -16.094 2.982 1 95.12 228 SER A CA 1
ATOM 1679 C C . SER A 1 228 ? 7.355 -15.68 2.01 1 95.12 228 SER A C 1
ATOM 1681 O O . SER A 1 228 ? 7.242 -15.914 0.804 1 95.12 228 SER A O 1
ATOM 1683 N N . LEU A 1 229 ? 8.422 -15.102 2.494 1 96.5 229 LEU A N 1
ATOM 1684 C CA . LEU A 1 229 ? 9.492 -14.586 1.646 1 96.5 229 LEU A CA 1
ATOM 1685 C C . LEU A 1 229 ? 10.266 -15.719 0.995 1 96.5 229 LEU A C 1
ATOM 1687 O O . LEU A 1 229 ? 10.867 -15.547 -0.069 1 96.5 229 LEU A O 1
ATOM 1691 N N . ALA A 1 230 ? 10.273 -16.859 1.602 1 91.44 230 ALA A N 1
ATOM 1692 C CA . ALA A 1 230 ? 11.078 -17.969 1.105 1 91.44 230 ALA A CA 1
ATOM 1693 C C . ALA A 1 230 ? 10.195 -19.109 0.622 1 91.44 230 ALA A C 1
ATOM 1695 O O . ALA A 1 230 ? 10.688 -20.078 0.044 1 91.44 230 ALA A O 1
ATOM 1696 N N . ALA A 1 231 ? 8.945 -18.984 0.807 1 85.25 231 ALA A N 1
ATOM 1697 C CA . ALA A 1 231 ? 8.07 -20.109 0.517 1 85.25 231 ALA A CA 1
ATOM 1698 C C . ALA A 1 231 ? 7.992 -20.375 -0.985 1 85.25 231 ALA A C 1
ATOM 1700 O O . ALA A 1 231 ? 7.738 -19.453 -1.769 1 85.25 231 ALA A O 1
ATOM 1701 N N . SER A 1 232 ? 8.297 -21.594 -1.304 1 83.12 232 SER A N 1
ATOM 1702 C CA . SER A 1 232 ? 8.195 -22 -2.701 1 83.12 232 SER A CA 1
ATOM 1703 C C . SER A 1 232 ? 7.16 -23.109 -2.879 1 83.12 232 SER A C 1
ATOM 1705 O O . SER A 1 232 ? 6.641 -23.312 -3.979 1 83.12 232 SER A O 1
ATOM 1707 N N . ASP A 1 233 ? 6.883 -23.781 -1.784 1 83.69 233 ASP A N 1
ATOM 1708 C CA . ASP A 1 233 ? 5.918 -24.875 -1.793 1 83.69 233 ASP A CA 1
ATOM 1709 C C . ASP A 1 233 ? 4.688 -24.531 -0.953 1 83.69 233 ASP A C 1
ATOM 1711 O O . ASP A 1 233 ? 4.617 -24.891 0.226 1 83.69 233 ASP A O 1
ATOM 1715 N N . PHE A 1 234 ? 3.83 -23.875 -1.467 1 85.25 234 PHE A N 1
ATOM 1716 C CA . PHE A 1 234 ? 2.596 -23.516 -0.782 1 85.25 234 PHE A CA 1
ATOM 1717 C C . PHE A 1 234 ? 1.38 -23.906 -1.611 1 85.25 234 PHE A C 1
ATOM 1719 O O . PHE A 1 234 ? 1.483 -24.094 -2.826 1 85.25 234 PHE A O 1
ATOM 1726 N N . ARG A 1 235 ? 0.341 -24.062 -0.98 1 83.94 235 ARG A N 1
ATOM 1727 C CA . ARG A 1 235 ? -0.913 -24.422 -1.637 1 83.94 235 ARG A CA 1
ATOM 1728 C C . ARG A 1 235 ? -1.374 -23.312 -2.576 1 83.94 235 ARG A C 1
ATOM 1730 O O . ARG A 1 235 ? -1.206 -22.141 -2.279 1 83.94 235 ARG A O 1
ATOM 1737 N N . ASN A 1 236 ? -2.016 -23.797 -3.652 1 83.88 236 ASN A N 1
ATOM 1738 C CA . ASN A 1 236 ? -2.615 -22.797 -4.543 1 83.88 236 ASN A CA 1
ATOM 1739 C C . ASN A 1 236 ? -3.805 -22.109 -3.891 1 83.88 236 ASN A C 1
ATOM 1741 O O . ASN A 1 236 ? -4.508 -22.703 -3.072 1 83.88 236 ASN A O 1
ATOM 1745 N N . SER A 1 237 ? -3.949 -20.891 -4.258 1 84.5 237 SER A N 1
ATOM 1746 C CA . SER A 1 237 ? -5.117 -20.125 -3.82 1 84.5 237 SER A CA 1
ATOM 1747 C C . SER A 1 237 ? -6.41 -20.781 -4.309 1 84.5 237 SER A C 1
ATOM 1749 O O . SER A 1 237 ? -6.453 -21.328 -5.41 1 84.5 237 SER A O 1
ATOM 1751 N N . ALA A 1 238 ? -7.445 -20.594 -3.492 1 75.19 238 ALA A N 1
ATOM 1752 C CA . ALA A 1 238 ? -8.766 -21.078 -3.877 1 75.19 238 ALA A CA 1
ATOM 1753 C C . ALA A 1 238 ? -9.312 -20.297 -5.066 1 75.19 238 ALA A C 1
ATOM 1755 O O . ALA A 1 238 ? -10.234 -20.766 -5.75 1 75.19 238 ALA A O 1
ATOM 1756 N N . LEU A 1 239 ? -8.789 -19.141 -5.289 1 74.19 239 LEU A N 1
ATOM 1757 C CA . LEU A 1 239 ? -9.219 -18.297 -6.395 1 74.19 239 LEU A CA 1
ATOM 1758 C C . LEU A 1 239 ? -9.18 -19.047 -7.715 1 74.19 239 LEU A C 1
ATOM 1760 O O . LEU A 1 239 ? -10.008 -18.828 -8.594 1 74.19 239 LEU A O 1
ATOM 1764 N N . TYR A 1 240 ? -8.305 -20.031 -7.832 1 75.06 240 TYR A N 1
ATOM 1765 C CA . TYR A 1 240 ? -8.109 -20.688 -9.117 1 75.06 240 TYR A CA 1
ATOM 1766 C C . TYR A 1 240 ? -8.625 -22.125 -9.086 1 75.06 240 TYR A C 1
ATOM 1768 O O . TYR A 1 240 ? -8.383 -22.906 -10.016 1 75.06 240 TYR A O 1
ATOM 1776 N N . SER A 1 241 ? -9.242 -22.422 -7.922 1 71.38 241 SER A N 1
ATOM 1777 C CA . SER A 1 241 ? -9.758 -23.781 -7.801 1 71.38 241 SER A CA 1
ATOM 1778 C C . SER A 1 241 ? -10.992 -23.984 -8.68 1 71.38 241 SER A C 1
ATOM 1780 O O . SER A 1 241 ? -11.789 -23.062 -8.859 1 71.38 241 SER A O 1
ATOM 1782 N N . THR A 1 242 ? -10.969 -25.062 -9.375 1 63.41 242 THR A N 1
ATOM 1783 C CA . THR A 1 242 ? -12.078 -25.438 -10.242 1 63.41 242 THR A CA 1
ATOM 1784 C C . THR A 1 242 ? -13.383 -25.547 -9.453 1 63.41 242 THR A C 1
ATOM 1786 O O . THR A 1 242 ? -14.461 -25.312 -9.992 1 63.41 242 THR A O 1
ATOM 1789 N N . ASP A 1 243 ? -13.344 -26 -8.211 1 55.69 243 ASP A N 1
ATOM 1790 C CA . ASP A 1 243 ? -14.508 -26.219 -7.352 1 55.69 243 ASP A CA 1
ATOM 1791 C C . ASP A 1 243 ? -14.945 -24.922 -6.676 1 55.69 243 ASP A C 1
ATOM 1793 O O . ASP A 1 243 ? -15.961 -24.891 -5.98 1 55.69 243 ASP A O 1
ATOM 1797 N N . TYR A 1 244 ? -14.102 -24.016 -6.773 1 53.53 244 TYR A N 1
ATOM 1798 C CA . TYR A 1 244 ? -14.414 -22.766 -6.102 1 53.53 244 TYR A CA 1
ATOM 1799 C C . TYR A 1 244 ? -15.578 -22.047 -6.777 1 53.53 244 TYR A C 1
ATOM 1801 O O . TYR A 1 244 ? -15.531 -21.766 -7.973 1 53.53 244 TYR A O 1
ATOM 1809 N N . ASP A 1 245 ? -16.812 -22.406 -6.285 1 47.47 245 ASP A N 1
ATOM 1810 C CA . ASP A 1 245 ? -18 -21.703 -6.75 1 47.47 245 ASP A CA 1
ATOM 1811 C C . ASP A 1 245 ? -17.75 -20.188 -6.781 1 47.47 245 ASP A C 1
ATOM 1813 O O . ASP A 1 245 ? -17.625 -19.547 -5.734 1 47.47 245 ASP A O 1
ATOM 1817 N N . ARG A 1 246 ? -17.078 -19.781 -7.668 1 48.81 246 ARG A N 1
ATOM 1818 C CA . ARG A 1 246 ? -16.875 -18.344 -7.824 1 48.81 246 ARG A CA 1
ATOM 1819 C C . ARG A 1 246 ? -18.203 -17.609 -7.781 1 48.81 246 ARG A C 1
ATOM 1821 O O . ARG A 1 246 ? -18.969 -17.641 -8.75 1 48.81 246 ARG A O 1
ATOM 1828 N N . ARG A 1 247 ? -18.859 -17.656 -6.809 1 42.78 247 ARG A N 1
ATOM 1829 C CA . ARG A 1 247 ? -20.078 -16.844 -6.727 1 42.78 247 ARG A CA 1
ATOM 1830 C C . ARG A 1 247 ? -19.984 -15.648 -7.66 1 42.78 247 ARG A C 1
ATOM 1832 O O . ARG A 1 247 ? -21 -15.195 -8.195 1 42.78 247 ARG A O 1
ATOM 1839 N N . TYR A 1 248 ? -18.844 -15.078 -7.758 1 41.88 248 TYR A N 1
ATOM 1840 C CA . TYR A 1 248 ? -18.766 -13.875 -8.586 1 41.88 248 TYR A CA 1
ATOM 1841 C C . TYR A 1 248 ? -18.641 -14.234 -10.055 1 41.88 248 TYR A C 1
ATOM 1843 O O . TYR A 1 248 ? -18.625 -13.352 -10.922 1 41.88 248 TYR A O 1
ATOM 1851 N N . ARG A 1 249 ? -18.281 -15.438 -10.445 1 38.5 249 ARG A N 1
ATOM 1852 C CA . ARG A 1 249 ? -18.375 -15.789 -11.859 1 38.5 249 ARG A CA 1
ATOM 1853 C C . ARG A 1 249 ? -19.812 -15.656 -12.359 1 38.5 249 ARG A C 1
ATOM 1855 O O . ARG A 1 249 ? -20.031 -15.328 -13.531 1 38.5 249 ARG A O 1
ATOM 1862 N N . ARG A 1 250 ? -20.719 -16.078 -11.578 1 36.16 250 ARG A N 1
ATOM 1863 C CA . ARG A 1 250 ? -22.109 -16.031 -12.023 1 36.16 250 ARG A CA 1
ATOM 1864 C C . ARG A 1 250 ? -22.594 -14.586 -12.117 1 36.16 250 ARG A C 1
ATOM 1866 O O . ARG A 1 250 ? -23.5 -14.289 -12.898 1 36.16 250 ARG A O 1
ATOM 1873 N N . SER A 1 251 ? -22.141 -13.773 -11.188 1 36.28 251 SER A N 1
ATOM 1874 C CA . SER A 1 251 ? -22.828 -12.492 -11.156 1 36.28 251 SER A CA 1
ATOM 1875 C C . SER A 1 251 ? -22.422 -11.609 -12.336 1 36.28 251 SER A C 1
ATOM 1877 O O . SER A 1 251 ? -23.094 -10.625 -12.641 1 36.28 251 SER A O 1
ATOM 1879 N N . ALA A 1 252 ? -21.297 -11.758 -12.961 1 35.5 252 ALA A N 1
ATOM 1880 C CA . ALA A 1 252 ? -21.078 -11.039 -14.211 1 35.5 252 ALA A CA 1
ATOM 1881 C C . ALA A 1 252 ? -22 -11.562 -15.312 1 35.5 252 ALA A C 1
ATOM 1883 O O . ALA A 1 252 ? -22.219 -10.891 -16.328 1 35.5 252 ALA A O 1
ATOM 1884 N N . GLU A 1 253 ? -22.453 -12.719 -15.32 1 32.53 253 GLU A N 1
ATOM 1885 C CA . GLU A 1 253 ? -23.453 -13.195 -16.266 1 32.53 253 GLU A CA 1
ATOM 1886 C C . GLU A 1 253 ? -24.812 -12.578 -15.992 1 32.53 253 GLU A C 1
ATOM 1888 O O . GLU A 1 253 ? -25.578 -12.281 -16.922 1 32.53 253 GLU A O 1
ATOM 1893 N N . ASP A 1 254 ? -25.203 -12.453 -14.758 1 35 254 ASP A N 1
ATOM 1894 C CA . ASP A 1 254 ? -26.531 -11.914 -14.523 1 35 254 ASP A CA 1
ATOM 1895 C C . ASP A 1 254 ? -26.594 -10.43 -14.883 1 35 254 ASP A C 1
ATOM 1897 O O . ASP A 1 254 ? -27.641 -9.938 -15.32 1 35 254 ASP A O 1
ATOM 1901 N N . ASP A 1 255 ? -25.578 -9.648 -14.609 1 34.25 255 ASP A N 1
ATOM 1902 C CA . ASP A 1 255 ? -25.734 -8.258 -15.016 1 34.25 255 ASP A CA 1
ATOM 1903 C C . ASP A 1 255 ? -25.484 -8.094 -16.516 1 34.25 255 ASP A C 1
ATOM 1905 O O . ASP A 1 255 ? -25.688 -7.004 -17.062 1 34.25 255 ASP A O 1
ATOM 1909 N N . ARG A 1 256 ? -24.906 -8.93 -17.281 1 31.78 256 ARG A N 1
ATOM 1910 C CA . ARG A 1 256 ? -24.938 -8.891 -18.75 1 31.78 256 ARG A CA 1
ATOM 1911 C C . ARG A 1 256 ? -26.297 -9.328 -19.281 1 31.78 256 ARG A C 1
ATOM 1913 O O . ARG A 1 256 ? -26.672 -9 -20.406 1 31.78 256 ARG A O 1
ATOM 1920 N N . ALA A 1 257 ? -27.016 -10.273 -18.719 1 34.47 257 ALA A N 1
ATOM 1921 C CA . ALA A 1 257 ? -28.312 -10.617 -19.266 1 34.47 257 ALA A CA 1
ATOM 1922 C C . ALA A 1 257 ? -29.312 -9.469 -19.094 1 34.47 257 ALA A C 1
ATOM 1924 O O . ALA A 1 257 ? -30.422 -9.516 -19.609 1 34.47 257 ALA A O 1
ATOM 1925 N N . ARG A 1 258 ? -29.094 -8.586 -18.094 1 33.31 258 ARG A N 1
ATOM 1926 C CA . ARG A 1 258 ? -30.062 -7.508 -18.016 1 33.31 258 ARG A CA 1
ATOM 1927 C C . ARG A 1 258 ? -29.719 -6.375 -18.969 1 33.31 258 ARG A C 1
ATOM 1929 O O . ARG A 1 258 ? -30.438 -5.375 -19.047 1 33.31 258 ARG A O 1
ATOM 1936 N N . ASP A 1 259 ? -28.516 -6.43 -19.609 1 26.28 259 ASP A N 1
ATOM 1937 C CA . ASP A 1 259 ? -28.609 -5.57 -20.797 1 26.28 259 ASP A CA 1
ATOM 1938 C C . ASP A 1 259 ? -29.047 -6.363 -22.016 1 26.28 259 ASP A C 1
ATOM 1940 O O . ASP A 1 259 ? -28.578 -7.48 -22.25 1 26.28 259 ASP A O 1
ATOM 1944 N N . MET B 1 1 ? 10.562 -12.5 -24.562 1 93.94 1 MET B N 1
ATOM 1945 C CA . MET B 1 1 ? 9.156 -12.414 -24.172 1 93.94 1 MET B CA 1
ATOM 1946 C C . MET B 1 1 ? 9 -12.422 -22.656 1 93.94 1 MET B C 1
ATOM 1948 O O . MET B 1 1 ? 9.742 -13.117 -21.969 1 93.94 1 MET B O 1
ATOM 1952 N N . THR B 1 2 ? 8.172 -11.516 -22.109 1 98.62 2 THR B N 1
ATOM 1953 C CA . THR B 1 2 ? 8.094 -11.273 -20.672 1 98.62 2 THR B CA 1
ATOM 1954 C C . THR B 1 2 ? 6.641 -11.133 -20.234 1 98.62 2 THR B C 1
ATOM 1956 O O . THR B 1 2 ? 5.832 -10.516 -20.922 1 98.62 2 THR B O 1
ATOM 1959 N N . VAL B 1 3 ? 6.273 -11.82 -19.156 1 98.88 3 VAL B N 1
ATOM 1960 C CA . VAL B 1 3 ? 5 -11.57 -18.5 1 98.88 3 VAL B CA 1
ATOM 1961 C C . VAL B 1 3 ? 5.152 -10.422 -17.5 1 98.88 3 VAL B C 1
ATOM 1963 O O . VAL B 1 3 ? 5.988 -10.484 -16.594 1 98.88 3 VAL B O 1
ATOM 1966 N N . HIS B 1 4 ? 4.34 -9.375 -17.688 1 98.94 4 HIS B N 1
ATOM 1967 C CA . HIS B 1 4 ? 4.352 -8.234 -16.781 1 98.94 4 HIS B CA 1
ATOM 1968 C C . HIS B 1 4 ? 3.15 -8.266 -15.844 1 98.94 4 HIS B C 1
ATOM 1970 O O . HIS B 1 4 ? 2.037 -7.918 -16.234 1 98.94 4 HIS B O 1
ATOM 1976 N N . PHE B 1 5 ? 3.418 -8.695 -14.594 1 98.88 5 PHE B N 1
ATOM 1977 C CA . PHE B 1 5 ? 2.381 -8.539 -13.578 1 98.88 5 PHE B CA 1
ATOM 1978 C C . PHE B 1 5 ? 2.176 -7.07 -13.234 1 98.88 5 PHE B C 1
ATOM 1980 O O . PHE B 1 5 ? 3.145 -6.34 -13.008 1 98.88 5 PHE B O 1
ATOM 1987 N N . ILE B 1 6 ? 0.881 -6.68 -13.203 1 98.88 6 ILE B N 1
ATOM 1988 C CA . ILE B 1 6 ? 0.595 -5.262 -13.023 1 98.88 6 ILE B CA 1
ATOM 1989 C C . ILE B 1 6 ? -0.52 -5.082 -12 1 98.88 6 ILE B C 1
ATOM 1991 O O . ILE B 1 6 ? -1.594 -5.676 -12.125 1 98.88 6 ILE B O 1
ATOM 1995 N N . GLY B 1 7 ? -0.212 -4.285 -10.914 1 98.69 7 GLY B N 1
ATOM 1996 C CA . GLY B 1 7 ? -1.301 -3.793 -10.086 1 98.69 7 GLY B CA 1
ATOM 1997 C C . GLY B 1 7 ? -2.123 -2.711 -10.758 1 98.69 7 GLY B C 1
ATOM 1998 O O . GLY B 1 7 ? -1.622 -1.615 -11.016 1 98.69 7 GLY B O 1
ATOM 1999 N N . ALA B 1 8 ? -3.346 -2.982 -10.953 1 98.38 8 ALA B N 1
ATOM 2000 C CA . ALA B 1 8 ? -4.223 -2.086 -11.711 1 98.38 8 ALA B CA 1
ATOM 2001 C C . ALA B 1 8 ? -4.73 -0.95 -10.828 1 98.38 8 ALA B C 1
ATOM 2003 O O . ALA B 1 8 ? -5.277 0.035 -11.328 1 98.38 8 ALA B O 1
ATOM 2004 N N . GLY B 1 9 ? -4.559 -1.087 -9.539 1 98.06 9 GLY B N 1
ATOM 2005 C CA . GLY B 1 9 ? -5.086 -0.093 -8.617 1 98.06 9 GLY B CA 1
ATOM 2006 C C . GLY B 1 9 ? -6.41 -0.495 -8 1 98.06 9 GLY B C 1
ATOM 2007 O O . GLY B 1 9 ? -6.914 -1.592 -8.258 1 98.06 9 GLY B O 1
ATOM 2008 N N . PRO B 1 10 ? -6.945 0.373 -7.25 1 97.75 10 PRO B N 1
ATOM 2009 C CA . PRO B 1 10 ? -8.047 0.012 -6.355 1 97.75 10 PRO B CA 1
ATOM 2010 C C . PRO B 1 10 ? -9.406 0.06 -7.051 1 97.75 10 PRO B C 1
ATOM 2012 O O . PRO B 1 10 ? -10.398 -0.453 -6.516 1 97.75 10 PRO B O 1
ATOM 2015 N N . GLY B 1 11 ? -9.531 0.743 -8.156 1 96.81 11 GLY B N 1
ATOM 2016 C CA . GLY B 1 11 ? -10.828 0.855 -8.805 1 96.81 11 GLY B CA 1
ATOM 2017 C C . GLY B 1 11 ? -10.852 1.899 -9.906 1 96.81 11 GLY B C 1
ATOM 2018 O O . GLY B 1 11 ? -11.148 1.585 -11.062 1 96.81 11 GLY B O 1
ATOM 2019 N N . ALA B 1 12 ? -10.57 3.121 -9.531 1 98.19 12 ALA B N 1
ATOM 2020 C CA . ALA B 1 12 ? -10.508 4.191 -10.523 1 98.19 12 ALA B CA 1
ATOM 2021 C C . ALA B 1 12 ? -9.422 3.912 -11.562 1 98.19 12 ALA B C 1
ATOM 2023 O O . ALA B 1 12 ? -8.281 3.617 -11.211 1 98.19 12 ALA B O 1
ATOM 2024 N N . PRO B 1 13 ? -9.742 4.035 -12.812 1 98.25 13 PRO B N 1
ATOM 2025 C CA . PRO B 1 13 ? -8.766 3.656 -13.844 1 98.25 13 PRO B CA 1
ATOM 2026 C C . PRO B 1 13 ? -7.52 4.535 -13.828 1 98.25 13 PRO B C 1
ATOM 2028 O O . PRO B 1 13 ? -6.43 4.074 -14.18 1 98.25 13 PRO B O 1
ATOM 2031 N N . ASP B 1 14 ? -7.656 5.723 -13.367 1 98.69 14 ASP B N 1
ATOM 2032 C CA . ASP B 1 14 ? -6.52 6.637 -13.398 1 98.69 14 ASP B CA 1
ATOM 2033 C C . ASP B 1 14 ? -5.645 6.469 -12.164 1 98.69 14 ASP B C 1
ATOM 2035 O O . ASP B 1 14 ? -4.664 7.195 -11.984 1 98.69 14 ASP B O 1
ATOM 2039 N N . LEU B 1 15 ? -5.941 5.492 -11.305 1 98.88 15 LEU B N 1
ATOM 2040 C CA . LEU B 1 15 ? -5.09 5.23 -10.148 1 98.88 15 LEU B CA 1
ATOM 2041 C C . LEU B 1 15 ? -4.113 4.094 -10.438 1 98.88 15 LEU B C 1
ATOM 2043 O O . LEU B 1 15 ? -3.369 3.664 -9.555 1 98.88 15 LEU B O 1
ATOM 2047 N N . ILE B 1 16 ? -4.082 3.611 -11.695 1 98.88 16 ILE B N 1
ATOM 2048 C CA . ILE B 1 16 ? -2.977 2.775 -12.156 1 98.88 16 ILE B CA 1
ATOM 2049 C C . ILE B 1 16 ? -1.71 3.619 -12.273 1 98.88 16 ILE B C 1
ATOM 2051 O O . ILE B 1 16 ? -1.781 4.828 -12.508 1 98.88 16 ILE B O 1
ATOM 2055 N N . THR B 1 17 ? -0.575 3.027 -12.07 1 98.94 17 THR B N 1
ATOM 2056 C CA . THR B 1 17 ? 0.685 3.738 -12.258 1 98.94 17 THR B CA 1
ATOM 2057 C C . THR B 1 17 ? 0.912 4.055 -13.727 1 98.94 17 THR B C 1
ATOM 2059 O O . THR B 1 17 ? 0.367 3.383 -14.609 1 98.94 17 THR B O 1
ATOM 2062 N N . VAL B 1 18 ? 1.7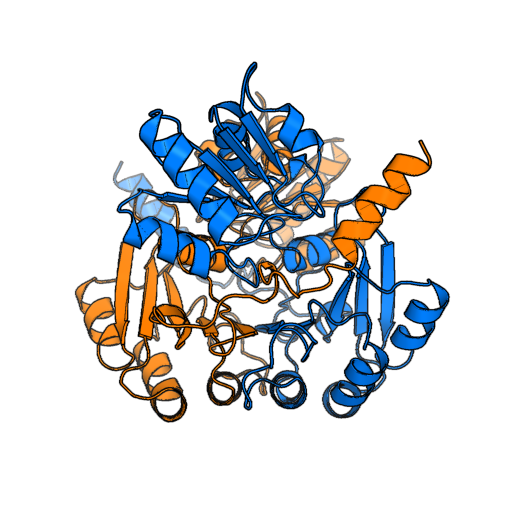15 5.016 -14 1 98.94 18 VAL B N 1
ATOM 2063 C CA . VAL B 1 18 ? 2.117 5.332 -15.367 1 98.94 18 VAL B CA 1
ATOM 2064 C C . VAL B 1 18 ? 2.793 4.121 -16 1 98.94 18 VAL B C 1
ATOM 2066 O O . VAL B 1 18 ? 2.49 3.762 -17.141 1 98.94 18 VAL B O 1
ATOM 2069 N N . ARG B 1 19 ? 3.658 3.467 -15.266 1 98.88 19 ARG B N 1
ATOM 2070 C CA . ARG B 1 19 ? 4.332 2.27 -15.758 1 98.88 19 ARG B CA 1
ATOM 2071 C C . ARG B 1 19 ? 3.322 1.19 -16.141 1 98.88 19 ARG B C 1
ATOM 2073 O O . ARG B 1 19 ? 3.422 0.586 -17.203 1 98.88 19 ARG B O 1
ATOM 2080 N N . GLY B 1 20 ? 2.379 0.965 -15.18 1 98.88 20 GLY B N 1
ATOM 2081 C CA . GLY B 1 20 ? 1.357 -0.032 -15.461 1 98.88 20 GLY B CA 1
ATOM 2082 C C . GLY B 1 20 ? 0.554 0.273 -16.719 1 98.88 20 GLY B C 1
ATOM 2083 O O . GLY B 1 20 ? 0.358 -0.601 -17.562 1 98.88 20 GLY B O 1
ATOM 2084 N N . ARG B 1 21 ? 0.12 1.464 -16.812 1 98.88 21 ARG B N 1
ATOM 2085 C CA . ARG B 1 21 ? -0.639 1.895 -17.969 1 98.88 21 ARG B CA 1
ATOM 2086 C C . ARG B 1 21 ? 0.162 1.685 -19.25 1 98.88 21 ARG B C 1
ATOM 2088 O O . ARG B 1 21 ? -0.356 1.146 -20.234 1 98.88 21 ARG B O 1
ATOM 2095 N N . ASP B 1 22 ? 1.396 2.109 -19.266 1 98.88 22 ASP B N 1
ATOM 2096 C CA . ASP B 1 22 ? 2.234 2.023 -20.453 1 98.88 22 ASP B CA 1
ATOM 2097 C C . ASP B 1 22 ? 2.447 0.571 -20.875 1 98.88 22 ASP B C 1
ATOM 2099 O O . ASP B 1 22 ? 2.504 0.265 -22.062 1 98.88 22 ASP B O 1
ATOM 2103 N N . LEU B 1 23 ? 2.623 -0.314 -19.906 1 98.88 23 LEU B N 1
ATOM 2104 C CA . LEU B 1 23 ? 2.762 -1.736 -20.203 1 98.88 23 LEU B CA 1
ATOM 2105 C C . LEU B 1 23 ? 1.491 -2.285 -20.844 1 98.88 23 LEU B C 1
ATOM 2107 O O . LEU B 1 23 ? 1.56 -3.047 -21.812 1 98.88 23 LEU B O 1
ATOM 2111 N N . VAL B 1 24 ? 0.327 -1.884 -20.297 1 98.81 24 VAL B N 1
ATOM 2112 C CA . VAL B 1 24 ? -0.944 -2.316 -20.875 1 98.81 24 VAL B CA 1
ATOM 2113 C C . VAL B 1 24 ? -1.028 -1.883 -22.328 1 98.81 24 VAL B C 1
ATOM 2115 O O . VAL B 1 24 ? -1.447 -2.66 -23.188 1 98.81 24 VAL B O 1
ATOM 2118 N N . MET B 1 25 ? -0.579 -0.727 -22.609 1 98.75 25 MET B N 1
ATOM 2119 C CA . MET B 1 25 ? -0.702 -0.116 -23.938 1 98.75 25 MET B CA 1
ATOM 2120 C C . MET B 1 25 ? 0.229 -0.792 -24.938 1 98.75 25 MET B C 1
ATOM 2122 O O . MET B 1 25 ? 0.024 -0.69 -26.141 1 98.75 25 MET B O 1
ATOM 2126 N N . ARG B 1 26 ? 1.181 -1.461 -24.469 1 98.31 26 ARG B N 1
ATOM 2127 C CA . ARG B 1 26 ? 2.188 -1.938 -25.406 1 98.31 26 ARG B CA 1
ATOM 2128 C C . ARG B 1 26 ? 2.096 -3.449 -25.594 1 98.31 26 ARG B C 1
ATOM 2130 O O . ARG B 1 26 ? 2.561 -3.986 -26.609 1 98.31 26 ARG B O 1
ATOM 2137 N N . CYS B 1 27 ? 1.598 -4.215 -24.641 1 98.75 27 CYS B N 1
ATOM 2138 C CA . CYS B 1 27 ? 1.609 -5.672 -24.688 1 98.75 27 CYS B CA 1
ATOM 2139 C C . CYS B 1 27 ? 0.545 -6.199 -25.641 1 98.75 27 CYS B C 1
ATOM 2141 O O . CYS B 1 27 ? -0.628 -5.84 -25.516 1 98.75 27 CYS B O 1
ATOM 2143 N N . PRO B 1 28 ? 0.887 -7.102 -26.469 1 98.56 28 PRO B N 1
ATOM 2144 C CA . PRO B 1 28 ? -0.084 -7.645 -27.422 1 98.56 28 PRO B CA 1
ATOM 2145 C C . PRO B 1 28 ? -1.041 -8.648 -26.781 1 98.56 28 PRO B C 1
ATOM 2147 O O . PRO B 1 28 ? -2.037 -9.039 -27.406 1 98.56 28 PRO B O 1
ATOM 2150 N N . VAL B 1 29 ? -0.792 -9.164 -25.609 1 98.81 29 VAL B N 1
ATOM 2151 C CA . VAL B 1 29 ? -1.662 -10.055 -24.844 1 98.81 29 VAL B CA 1
ATOM 2152 C C . VAL B 1 29 ? -1.953 -9.453 -23.469 1 98.81 29 VAL B C 1
ATOM 2154 O O . VAL B 1 29 ? -1.046 -8.961 -22.797 1 98.81 29 VAL B O 1
ATOM 2157 N N . CYS B 1 30 ? -3.223 -9.438 -23.141 1 98.75 30 CYS B N 1
ATOM 2158 C CA . CYS B 1 30 ? -3.646 -8.93 -21.828 1 98.75 30 CYS B CA 1
ATOM 2159 C C . CYS B 1 30 ? -4.535 -9.945 -21.125 1 98.75 30 CYS B C 1
ATOM 2161 O O . CYS B 1 30 ? -5.594 -10.32 -21.625 1 98.75 30 CYS B O 1
ATOM 2163 N N . LEU B 1 31 ? -4.062 -10.438 -20.031 1 98.44 31 LEU B N 1
ATOM 2164 C CA . LEU B 1 31 ? -4.867 -11.234 -19.109 1 98.44 31 LEU B CA 1
ATOM 2165 C C . LEU B 1 31 ? -5.301 -10.398 -17.906 1 98.44 31 LEU B C 1
ATOM 2167 O O . LEU B 1 31 ? -4.465 -9.781 -17.25 1 98.44 31 LEU B O 1
ATOM 2171 N N . TYR B 1 32 ? -6.613 -10.328 -17.594 1 97 32 TYR B N 1
ATOM 2172 C CA . TYR B 1 32 ? -7.055 -9.484 -16.5 1 97 32 TYR B CA 1
ATOM 2173 C C . TYR B 1 32 ? -8.086 -10.195 -15.633 1 97 32 TYR B C 1
ATOM 2175 O O . TYR B 1 32 ? -8.844 -11.039 -16.125 1 97 32 TYR B O 1
ATOM 2183 N N . ALA B 1 33 ? -8.008 -9.867 -14.367 1 89.25 33 ALA B N 1
ATOM 2184 C CA . ALA B 1 33 ? -9.008 -10.391 -13.438 1 89.25 33 ALA B CA 1
ATOM 2185 C C . ALA B 1 33 ? -10.328 -9.641 -13.594 1 89.25 33 ALA B C 1
ATOM 2187 O O . ALA B 1 33 ? -10.5 -8.555 -13.039 1 89.25 33 ALA B O 1
ATOM 2188 N N . GLY B 1 34 ? -11.258 -10.078 -14.266 1 81.88 34 GLY B N 1
ATOM 2189 C CA . GLY B 1 34 ? -12.445 -9.43 -14.797 1 81.88 34 GLY B CA 1
ATOM 2190 C C . GLY B 1 34 ? -13.359 -8.875 -13.711 1 81.88 34 GLY B C 1
ATOM 2191 O O . GLY B 1 34 ? -14.109 -7.934 -13.953 1 81.88 34 GLY B O 1
ATOM 2192 N N . SER B 1 35 ? -13.375 -9.336 -12.602 1 77.12 35 SER B N 1
ATOM 2193 C CA . SER B 1 35 ? -14.383 -8.883 -11.656 1 77.12 35 SER B CA 1
ATOM 2194 C C . SER B 1 35 ? -13.984 -7.555 -11.016 1 77.12 35 SER B C 1
ATOM 2196 O O . SER B 1 35 ? -14.844 -6.766 -10.617 1 77.12 35 SER B O 1
ATOM 2198 N N . LEU B 1 36 ? -12.797 -7.191 -11 1 84.5 36 LEU B N 1
ATOM 2199 C CA . LEU B 1 36 ? -12.414 -6.062 -10.156 1 84.5 36 LEU B CA 1
ATOM 2200 C C . LEU B 1 36 ? -11.547 -5.074 -10.93 1 84.5 36 LEU B C 1
ATOM 2202 O O . LEU B 1 36 ? -11.359 -3.934 -10.5 1 84.5 36 LEU B O 1
ATOM 2206 N N . VAL B 1 37 ? -11.078 -5.48 -12.109 1 91 37 VAL B N 1
ATOM 2207 C CA . VAL B 1 37 ? -10.258 -4.594 -12.93 1 91 37 VAL B CA 1
ATOM 2208 C C . VAL B 1 37 ? -11.164 -3.727 -13.805 1 91 37 VAL B C 1
ATOM 2210 O O . VAL B 1 37 ? -12.039 -4.242 -14.5 1 91 37 VAL B O 1
ATOM 2213 N N . PRO B 1 38 ? -10.961 -2.438 -13.789 1 92 38 PRO B N 1
ATOM 2214 C CA . PRO B 1 38 ? -11.805 -1.56 -14.594 1 92 38 PRO B CA 1
ATOM 2215 C C . PRO B 1 38 ? -11.672 -1.827 -16.094 1 92 38 PRO B C 1
ATOM 2217 O O . PRO B 1 38 ? -10.555 -1.939 -16.609 1 92 38 PRO B O 1
ATOM 2220 N N . ARG B 1 39 ? -12.742 -1.774 -16.797 1 92.38 39 ARG B N 1
ATOM 2221 C CA . ARG B 1 39 ? -12.773 -2.062 -18.219 1 92.38 39 ARG B CA 1
ATOM 2222 C C . ARG B 1 39 ? -12.031 -0.991 -19.016 1 92.38 39 ARG B C 1
ATOM 2224 O O . ARG B 1 39 ? -11.469 -1.274 -20.078 1 92.38 39 ARG B O 1
ATOM 2231 N N . GLU B 1 40 ? -12.031 0.167 -18.469 1 95.69 40 GLU B N 1
ATOM 2232 C CA . GLU B 1 40 ? -11.352 1.282 -19.109 1 95.69 40 GLU B CA 1
ATOM 2233 C C . GLU B 1 40 ? -9.875 0.962 -19.344 1 95.69 40 GLU B C 1
ATOM 2235 O O . GLU B 1 40 ? -9.289 1.417 -20.328 1 95.69 40 GLU B O 1
ATOM 2240 N N . LEU B 1 41 ? -9.32 0.183 -18.469 1 97.19 41 LEU B N 1
ATOM 2241 C CA . LEU B 1 41 ? -7.91 -0.176 -18.625 1 97.19 41 LEU B CA 1
ATOM 2242 C C . LEU B 1 41 ? -7.719 -1.151 -19.781 1 97.19 41 LEU B C 1
ATOM 2244 O O . LEU B 1 41 ? -6.68 -1.138 -20.438 1 97.19 41 LEU B O 1
ATOM 2248 N N . ILE B 1 42 ? -8.68 -1.957 -19.984 1 96.62 42 ILE B N 1
ATOM 2249 C CA . ILE B 1 42 ? -8.617 -2.965 -21.031 1 96.62 42 ILE B CA 1
ATOM 2250 C C . ILE B 1 42 ? -8.695 -2.291 -22.406 1 96.62 42 ILE B C 1
ATOM 2252 O O . ILE B 1 42 ? -8.055 -2.74 -23.359 1 96.62 42 ILE B O 1
ATOM 2256 N N . THR B 1 43 ? -9.414 -1.194 -22.453 1 96.88 43 THR B N 1
ATOM 2257 C CA . THR B 1 43 ? -9.57 -0.469 -23.719 1 96.88 43 THR B CA 1
ATOM 2258 C C . THR B 1 43 ? -8.25 0.162 -24.141 1 96.88 43 THR B C 1
ATOM 2260 O O . THR B 1 43 ? -8.109 0.597 -25.297 1 96.88 43 THR B O 1
ATOM 2263 N N . LEU B 1 44 ? -7.289 0.193 -23.281 1 98.06 44 LEU B N 1
ATOM 2264 C CA . LEU B 1 44 ? -5.996 0.793 -23.594 1 98.06 44 LEU B CA 1
ATOM 2265 C C . LEU B 1 44 ? -5.121 -0.178 -24.375 1 98.06 44 LEU B C 1
ATOM 2267 O O . LEU B 1 44 ? -4.09 0.215 -24.938 1 98.06 44 LEU B O 1
ATOM 2271 N N . CYS B 1 45 ? -5.531 -1.455 -24.406 1 98.38 45 CYS B N 1
ATOM 2272 C CA . CYS B 1 45 ? -4.73 -2.447 -25.109 1 98.38 45 CYS B CA 1
ATOM 2273 C C . CYS B 1 45 ? -4.551 -2.064 -26.578 1 98.38 45 CYS B C 1
ATOM 2275 O O . CYS B 1 45 ? -5.422 -1.417 -27.156 1 98.38 45 CYS B O 1
ATOM 2277 N N . PRO B 1 46 ? -3.447 -2.432 -27.156 1 98.31 46 PRO B N 1
ATOM 2278 C CA . PRO B 1 46 ? -3.25 -2.086 -28.578 1 98.31 46 PRO B CA 1
ATOM 2279 C C . PRO B 1 46 ? -4.234 -2.797 -29.5 1 98.31 46 PRO B C 1
ATOM 2281 O O . PRO B 1 46 ? -4.793 -3.834 -29.125 1 98.31 46 PRO B O 1
ATOM 2284 N N . PRO B 1 47 ? -4.359 -2.176 -30.656 1 97.38 47 PRO B N 1
ATOM 2285 C CA . PRO B 1 47 ? -5.234 -2.836 -31.625 1 97.38 47 PRO B CA 1
ATOM 2286 C C . PRO B 1 47 ? -4.797 -4.266 -31.938 1 97.38 47 PRO B C 1
ATOM 2288 O O . PRO B 1 47 ? -3.607 -4.52 -32.125 1 97.38 47 PRO B O 1
ATOM 2291 N N . GLY B 1 48 ? -5.77 -5.18 -31.891 1 97.38 48 GLY B N 1
ATOM 2292 C CA . GLY B 1 48 ? -5.488 -6.562 -32.25 1 97.38 48 GLY B CA 1
ATOM 2293 C C . GLY B 1 48 ? -4.98 -7.387 -31.078 1 97.38 48 GLY B C 1
ATOM 2294 O O . GLY B 1 48 ? -4.703 -8.578 -31.219 1 97.38 48 GLY B O 1
ATOM 2295 N N . ALA B 1 49 ? -4.883 -6.75 -29.922 1 98.38 49 ALA B N 1
ATOM 2296 C CA . ALA B 1 49 ? -4.395 -7.477 -28.75 1 98.38 49 ALA B CA 1
ATOM 2297 C C . ALA B 1 49 ? -5.348 -8.602 -28.375 1 98.38 49 ALA B C 1
ATOM 2299 O O . ALA B 1 49 ? -6.566 -8.453 -28.469 1 98.38 49 ALA B O 1
ATOM 2300 N N . ARG B 1 50 ? -4.809 -9.727 -27.938 1 98.56 50 ARG B N 1
ATOM 2301 C CA . ARG B 1 50 ? -5.59 -10.781 -27.297 1 98.56 50 ARG B CA 1
ATOM 2302 C C . ARG B 1 50 ? -5.91 -10.422 -25.859 1 98.56 50 ARG B C 1
ATOM 2304 O O . ARG B 1 50 ? -5.004 -10.266 -25.031 1 98.56 50 ARG B O 1
ATOM 2311 N N . VAL B 1 51 ? -7.168 -10.258 -25.594 1 98.19 51 VAL B N 1
ATOM 2312 C CA . VAL B 1 51 ? -7.625 -9.891 -24.266 1 98.19 51 VAL B CA 1
ATOM 2313 C C . VAL B 1 51 ? -8.406 -11.047 -23.641 1 98.19 51 VAL B C 1
ATOM 2315 O O . VAL B 1 51 ? -9.398 -11.516 -24.203 1 98.19 51 VAL B O 1
ATOM 2318 N N . VAL B 1 52 ? -7.965 -11.492 -22.469 1 97.88 52 VAL B N 1
ATOM 2319 C CA . VAL B 1 52 ? -8.539 -12.688 -21.844 1 97.88 52 VAL B CA 1
ATOM 2320 C C . VAL B 1 52 ? -9.016 -12.352 -20.438 1 97.88 52 VAL B C 1
ATOM 2322 O O . VAL B 1 52 ? -8.227 -11.906 -19.594 1 97.88 52 VAL B O 1
ATOM 2325 N N . ASP B 1 53 ? -10.266 -12.555 -20.188 1 95.88 53 ASP B N 1
ATOM 2326 C CA . ASP B 1 53 ? -10.812 -12.516 -18.828 1 95.88 53 ASP B CA 1
ATOM 2327 C C . ASP B 1 53 ? -10.492 -13.805 -18.062 1 95.88 53 ASP B C 1
ATOM 2329 O O . ASP B 1 53 ? -10.938 -14.883 -18.453 1 95.88 53 ASP B O 1
ATOM 2333 N N . THR B 1 54 ? -9.812 -13.664 -16.984 1 95.12 54 THR B N 1
ATOM 2334 C CA . THR B 1 54 ? -9.328 -14.867 -16.328 1 95.12 54 THR B CA 1
ATOM 2335 C C . THR B 1 54 ? -10.305 -15.32 -15.242 1 95.12 54 THR B C 1
ATOM 2337 O O . THR B 1 54 ? -10.102 -16.359 -14.609 1 95.12 54 THR B O 1
ATOM 2340 N N . ALA B 1 55 ? -11.344 -14.617 -14.977 1 90.25 55 ALA B N 1
ATOM 2341 C CA . ALA B 1 55 ? -12.305 -14.93 -13.922 1 90.25 55 ALA B CA 1
ATOM 2342 C C . ALA B 1 55 ? -12.773 -16.375 -14.008 1 90.25 55 ALA B C 1
ATOM 2344 O O . ALA B 1 55 ? -12.867 -17.062 -12.992 1 90.25 55 ALA B O 1
ATOM 2345 N N . PRO B 1 56 ? -13.016 -16.844 -15.219 1 90.56 56 PRO B N 1
ATOM 2346 C CA . PRO B 1 56 ? -13.5 -18.234 -15.297 1 90.56 56 PRO B CA 1
ATOM 2347 C C . PRO B 1 56 ? -12.367 -19.25 -15.43 1 90.56 56 PRO B C 1
ATOM 2349 O O . PRO B 1 56 ? -12.617 -20.453 -15.523 1 90.56 56 PRO B O 1
ATOM 2352 N N . LEU B 1 57 ? -11.125 -18.828 -15.406 1 93.5 57 LEU B N 1
ATOM 2353 C CA . LEU B 1 57 ? -10.008 -19.719 -15.688 1 93.5 57 LEU B CA 1
ATOM 2354 C C . LEU B 1 57 ? -9.383 -20.234 -14.398 1 93.5 57 LEU B C 1
ATOM 2356 O O . LEU B 1 57 ? -9.312 -19.516 -13.406 1 93.5 57 LEU B O 1
ATOM 2360 N N . ASP B 1 58 ? -8.969 -21.438 -14.43 1 94.19 58 ASP B N 1
ATOM 2361 C CA . ASP B 1 58 ? -8.125 -21.953 -13.352 1 94.19 58 ASP B CA 1
ATOM 2362 C C . ASP B 1 58 ? -6.648 -21.688 -13.648 1 94.19 58 ASP B C 1
ATOM 2364 O O . ASP B 1 58 ? -6.305 -21.078 -14.664 1 94.19 58 ASP B O 1
ATOM 2368 N N . LEU B 1 59 ? -5.809 -22.094 -12.75 1 96.31 59 LEU B N 1
ATOM 2369 C CA . LEU B 1 59 ? -4.383 -21.797 -12.852 1 96.31 59 LEU B CA 1
ATOM 2370 C C . LEU B 1 59 ? -3.777 -22.469 -14.078 1 96.31 59 LEU B C 1
ATOM 2372 O O . LEU B 1 59 ? -2.916 -21.891 -14.742 1 96.31 59 LEU B O 1
ATOM 2376 N N . ASP B 1 60 ? -4.164 -23.672 -14.398 1 96.88 60 ASP B N 1
ATOM 2377 C CA . ASP B 1 60 ? -3.654 -24.375 -15.578 1 96.88 60 ASP B CA 1
ATOM 2378 C C . ASP B 1 60 ? -3.994 -23.625 -16.859 1 96.88 60 ASP B C 1
ATOM 2380 O O . ASP B 1 60 ? -3.15 -23.484 -17.75 1 96.88 60 ASP B O 1
ATOM 2384 N N . ALA B 1 61 ? -5.211 -23.203 -16.922 1 97.38 61 ALA B N 1
ATOM 2385 C CA . ALA B 1 61 ? -5.648 -22.453 -18.094 1 97.38 61 ALA B CA 1
ATOM 2386 C C . ALA B 1 61 ? -4.879 -21.141 -18.234 1 97.38 61 ALA B C 1
ATOM 2388 O O . ALA B 1 61 ? -4.484 -20.75 -19.328 1 97.38 61 ALA B O 1
ATOM 2389 N N . ILE B 1 62 ? -4.66 -20.438 -17.141 1 97.88 62 ILE B N 1
ATOM 2390 C CA . ILE B 1 62 ? -3.885 -19.203 -17.156 1 97.88 62 ILE B CA 1
ATOM 2391 C C . ILE B 1 62 ? -2.455 -19.484 -17.609 1 97.88 62 ILE B C 1
ATOM 2393 O O . ILE B 1 62 ? -1.895 -18.766 -18.422 1 97.88 62 ILE B O 1
ATOM 2397 N N . THR B 1 63 ? -1.936 -20.594 -17.156 1 98.38 63 THR B N 1
ATOM 2398 C CA . THR B 1 63 ? -0.579 -20.984 -17.516 1 98.38 63 THR B CA 1
ATOM 2399 C C . THR B 1 63 ? -0.479 -21.25 -19.016 1 98.38 63 THR B C 1
ATOM 2401 O O . THR B 1 63 ? 0.494 -20.859 -19.656 1 98.38 63 THR B O 1
ATOM 2404 N N . ARG B 1 64 ? -1.462 -21.875 -19.516 1 98.56 64 ARG B N 1
ATOM 2405 C CA . ARG B 1 64 ? -1.475 -22.141 -20.953 1 98.56 64 ARG B CA 1
ATOM 2406 C C . ARG B 1 64 ? -1.457 -20.828 -21.75 1 98.56 64 ARG B C 1
ATOM 2408 O O . ARG B 1 64 ? -0.841 -20.766 -22.812 1 98.56 64 ARG B O 1
ATOM 2415 N N . GLU B 1 65 ? -2.191 -19.828 -21.203 1 98.56 65 GLU B N 1
ATOM 2416 C CA . GLU B 1 65 ? -2.162 -18.531 -21.859 1 98.56 65 GLU B CA 1
ATOM 2417 C C . GLU B 1 65 ? -0.756 -17.938 -21.859 1 98.56 65 GLU B C 1
ATOM 2419 O O . GLU B 1 65 ? -0.304 -17.391 -22.859 1 98.56 65 GLU B O 1
ATOM 2424 N N . PHE B 1 66 ? -0.031 -18.047 -20.766 1 98.75 66 PHE B N 1
ATOM 2425 C CA . PHE B 1 66 ? 1.339 -17.562 -20.656 1 98.75 66 PHE B CA 1
ATOM 2426 C C . PHE B 1 66 ? 2.244 -18.266 -21.656 1 98.75 66 PHE B C 1
ATOM 2428 O O . PHE B 1 66 ? 3.008 -17.625 -22.375 1 98.75 66 PHE B O 1
ATOM 2435 N N . VAL B 1 67 ? 2.131 -19.562 -21.688 1 98.75 67 VAL B N 1
ATOM 2436 C CA . VAL B 1 67 ? 2.992 -20.391 -22.531 1 98.75 67 VAL B CA 1
ATOM 2437 C C . VAL B 1 67 ? 2.73 -20.062 -24 1 98.75 67 VAL B C 1
ATOM 2439 O O . VAL B 1 67 ? 3.67 -19.875 -24.781 1 98.75 67 VAL B O 1
ATOM 2442 N N . ALA B 1 68 ? 1.479 -20.016 -24.359 1 98.69 68 ALA B N 1
ATOM 2443 C CA . ALA B 1 68 ? 1.113 -19.719 -25.734 1 98.69 68 ALA B CA 1
ATOM 2444 C C . ALA B 1 68 ? 1.666 -18.359 -26.172 1 98.69 68 ALA B C 1
ATOM 2446 O O . ALA B 1 68 ? 2.195 -18.234 -27.281 1 98.69 68 ALA B O 1
ATOM 2447 N N . ALA B 1 69 ? 1.514 -17.359 -25.312 1 98.69 69 ALA B N 1
ATOM 2448 C CA . ALA B 1 69 ? 2.035 -16.031 -25.625 1 98.69 69 ALA B CA 1
ATOM 2449 C C . ALA B 1 69 ? 3.551 -16.062 -25.797 1 98.69 69 ALA B C 1
ATOM 2451 O O . ALA B 1 69 ? 4.09 -15.445 -26.734 1 98.69 69 ALA B O 1
ATOM 2452 N N . THR B 1 70 ? 4.207 -16.75 -24.906 1 98.19 70 THR B N 1
ATOM 2453 C CA . THR B 1 70 ? 5.66 -16.859 -24.953 1 98.19 70 THR B CA 1
ATOM 2454 C C . THR B 1 70 ? 6.113 -17.531 -26.25 1 98.19 70 THR B C 1
ATOM 2456 O O . THR B 1 70 ? 7.055 -17.062 -26.906 1 98.19 70 THR B O 1
ATOM 2459 N N . GLU B 1 71 ? 5.473 -18.578 -26.609 1 98.19 71 GLU B N 1
ATOM 2460 C CA . GLU B 1 71 ? 5.793 -19.297 -27.844 1 98.19 71 GLU B CA 1
ATOM 2461 C C . GLU B 1 71 ? 5.59 -18.406 -29.078 1 98.19 71 GLU B C 1
ATOM 2463 O O . GLU B 1 71 ? 6.32 -18.531 -30.062 1 98.19 71 GLU B O 1
ATOM 2468 N N . ALA B 1 72 ? 4.664 -17.531 -29 1 98.19 72 ALA B N 1
ATOM 2469 C CA . ALA B 1 72 ? 4.359 -16.625 -30.109 1 98.19 72 ALA B CA 1
ATOM 2470 C C . ALA B 1 72 ? 5.266 -15.398 -30.062 1 98.19 72 ALA B C 1
ATOM 2472 O O . ALA B 1 72 ? 5.188 -14.539 -30.953 1 98.19 72 ALA B O 1
ATOM 2473 N N . GLY B 1 73 ? 6.039 -15.234 -29.016 1 98.25 73 GLY B N 1
ATOM 2474 C CA . GLY B 1 73 ? 6.969 -14.117 -28.906 1 98.25 73 GLY B CA 1
ATOM 2475 C C . GLY B 1 73 ? 6.309 -12.844 -28.422 1 98.25 73 GLY B C 1
ATOM 2476 O O . GLY B 1 73 ? 6.75 -11.742 -28.766 1 98.25 73 GLY B O 1
ATOM 2477 N N . HIS B 1 74 ? 5.219 -12.969 -27.656 1 98.69 74 HIS B N 1
ATOM 2478 C CA . HIS B 1 74 ? 4.453 -11.805 -27.219 1 98.69 74 HIS B CA 1
ATOM 2479 C C . HIS B 1 74 ? 4.668 -11.523 -25.734 1 98.69 74 HIS B C 1
ATOM 2481 O O . HIS B 1 74 ? 4.723 -12.453 -24.938 1 98.69 74 HIS B O 1
ATOM 2487 N N . ASP B 1 75 ? 4.801 -10.273 -25.391 1 98.81 75 ASP B N 1
ATOM 2488 C CA . ASP B 1 75 ? 4.711 -9.844 -24 1 98.81 75 ASP B CA 1
ATOM 2489 C C . ASP B 1 75 ? 3.273 -9.914 -23.484 1 98.81 75 ASP B C 1
ATOM 2491 O O . ASP B 1 75 ? 2.328 -9.773 -24.266 1 98.81 75 ASP B O 1
ATOM 2495 N N . VAL B 1 76 ? 3.148 -10.188 -22.25 1 98.94 76 VAL B N 1
ATOM 2496 C CA . VAL B 1 76 ? 1.83 -10.312 -21.641 1 98.94 76 VAL B CA 1
ATOM 2497 C C . VAL B 1 76 ? 1.675 -9.273 -20.531 1 98.94 76 VAL B C 1
ATOM 2499 O O . VAL B 1 76 ? 2.537 -9.148 -19.656 1 98.94 76 VAL B O 1
ATOM 2502 N N . ALA B 1 77 ? 0.624 -8.484 -20.594 1 98.88 77 ALA B N 1
ATOM 2503 C CA . ALA B 1 77 ? 0.155 -7.73 -19.438 1 98.88 77 ALA B CA 1
ATOM 2504 C C . ALA B 1 77 ? -0.796 -8.562 -18.578 1 98.88 77 ALA B C 1
ATOM 2506 O O . ALA B 1 77 ? -1.877 -8.945 -19.047 1 98.88 77 ALA B O 1
ATOM 2507 N N . ARG B 1 78 ? -0.445 -8.875 -17.406 1 98.75 78 ARG B N 1
ATOM 2508 C CA . ARG B 1 78 ? -1.272 -9.609 -16.453 1 98.75 78 ARG B CA 1
ATOM 2509 C C . ARG B 1 78 ? -1.771 -8.688 -15.344 1 98.75 78 ARG B C 1
ATOM 2511 O O . ARG B 1 78 ? -1.053 -8.43 -14.375 1 98.75 78 ARG B O 1
ATOM 2518 N N . LEU B 1 79 ? -3.039 -8.297 -15.43 1 98.38 79 LEU B N 1
ATOM 2519 C CA . LEU B 1 79 ? -3.586 -7.281 -14.539 1 98.38 79 LEU B CA 1
ATOM 2520 C C . 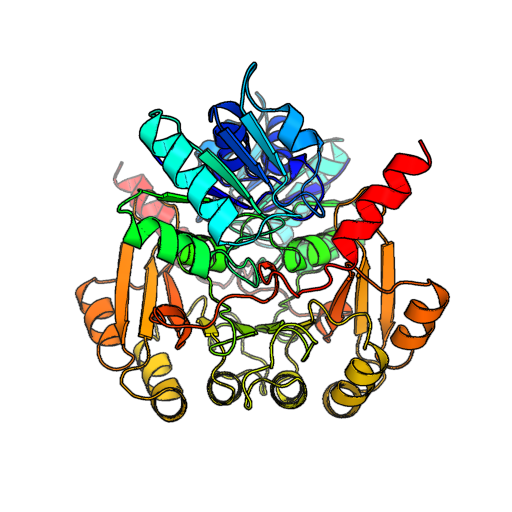LEU B 1 79 ? -4.305 -7.926 -13.359 1 98.38 79 LEU B C 1
ATOM 2522 O O . LEU B 1 79 ? -5.168 -8.789 -13.547 1 98.38 79 LEU B O 1
ATOM 2526 N N . HIS B 1 80 ? -3.881 -7.48 -12.188 1 96.94 80 HIS B N 1
ATOM 2527 C CA . HIS B 1 80 ? -4.57 -7.773 -10.938 1 96.94 80 HIS B CA 1
ATOM 2528 C C . HIS B 1 80 ? -5.18 -6.512 -10.336 1 96.94 80 HIS B C 1
ATOM 2530 O O . HIS B 1 80 ? -4.66 -5.41 -10.539 1 96.94 80 HIS B O 1
ATOM 2536 N N . SER B 1 81 ? -6.293 -6.707 -9.656 1 94.88 81 SER B N 1
ATOM 2537 C CA . SER B 1 81 ? -6.84 -5.566 -8.922 1 94.88 81 SER B CA 1
ATOM 2538 C C . SER B 1 81 ? -5.938 -5.18 -7.754 1 94.88 81 SER B C 1
ATOM 2540 O O . SER B 1 81 ? -5.301 -6.039 -7.141 1 94.88 81 SER B O 1
ATOM 2542 N N . GLY B 1 82 ? -5.91 -3.887 -7.473 1 96.38 82 GLY B N 1
ATOM 2543 C CA . GLY B 1 82 ? -5.121 -3.393 -6.355 1 96.38 82 GLY B CA 1
ATOM 2544 C C . GLY B 1 82 ? -3.627 -3.516 -6.582 1 96.38 82 GLY B C 1
ATOM 2545 O O . GLY B 1 82 ? -3.109 -3.061 -7.605 1 96.38 82 GLY B O 1
ATOM 2546 N N . ASP B 1 83 ? -2.959 -3.986 -5.598 1 98.19 83 ASP B N 1
ATOM 2547 C CA . ASP B 1 83 ? -1.532 -4.293 -5.621 1 98.19 83 ASP B CA 1
ATOM 2548 C C . ASP B 1 83 ? -1.294 -5.801 -5.531 1 98.19 83 ASP B C 1
ATOM 2550 O O . ASP B 1 83 ? -2.207 -6.559 -5.203 1 98.19 83 ASP B O 1
ATOM 2554 N N . LEU B 1 84 ? -0.105 -6.203 -5.902 1 97.94 84 LEU B N 1
ATOM 2555 C CA . LEU B 1 84 ? 0.195 -7.625 -6.035 1 97.94 84 LEU B CA 1
ATOM 2556 C C . LEU B 1 84 ? 0.781 -8.18 -4.742 1 97.94 84 LEU B C 1
ATOM 2558 O O . LEU B 1 84 ? 0.858 -9.398 -4.562 1 97.94 84 LEU B O 1
ATOM 2562 N N . SER B 1 85 ? 1.136 -7.344 -3.805 1 98.44 85 SER B N 1
ATOM 2563 C CA . SER B 1 85 ? 1.91 -7.793 -2.652 1 98.44 85 SER B CA 1
ATOM 2564 C C . SER B 1 85 ? 1.037 -8.562 -1.666 1 98.44 85 SER B C 1
ATOM 2566 O O . SER B 1 85 ? 1.543 -9.344 -0.86 1 98.44 85 SER B O 1
ATOM 2568 N N . VAL B 1 86 ? -0.3 -8.352 -1.712 1 97.62 86 VAL B N 1
ATOM 2569 C CA . VAL B 1 86 ? -1.135 -8.977 -0.694 1 97.62 86 VAL B CA 1
ATOM 2570 C C . VAL B 1 86 ? -2.375 -9.586 -1.346 1 97.62 86 VAL B C 1
ATOM 2572 O O . VAL B 1 86 ? -3.078 -8.914 -2.105 1 97.62 86 VAL B O 1
ATOM 2575 N N . TRP B 1 87 ? -2.658 -10.828 -1.077 1 94.44 87 TRP B N 1
ATOM 2576 C CA . TRP B 1 87 ? -3.84 -11.586 -1.479 1 94.44 87 TRP B CA 1
ATOM 2577 C C . TRP B 1 87 ? -4.078 -11.461 -2.982 1 94.44 87 TRP B C 1
ATOM 2579 O O . TRP B 1 87 ? -5.203 -11.219 -3.42 1 94.44 87 TRP B O 1
ATOM 2589 N N . SER B 1 88 ? -3.059 -11.625 -3.738 1 94.81 88 SER B N 1
ATOM 2590 C CA . SER B 1 88 ? -3.154 -11.422 -5.18 1 94.81 88 SER B CA 1
ATOM 2591 C C . SER B 1 88 ? -3.139 -12.75 -5.93 1 94.81 88 SER B C 1
ATOM 2593 O O . SER B 1 88 ? -3.422 -12.797 -7.129 1 94.81 88 SER B O 1
ATOM 2595 N N . ALA B 1 89 ? -2.736 -13.82 -5.258 1 94.06 89 ALA B N 1
ATOM 2596 C CA . ALA B 1 89 ? -2.549 -15.125 -5.891 1 94.06 89 ALA B CA 1
ATOM 2597 C C . ALA B 1 89 ? -1.497 -15.055 -6.992 1 94.06 89 ALA B C 1
ATOM 2599 O O . ALA B 1 89 ? -1.577 -15.789 -7.98 1 94.06 89 ALA B O 1
ATOM 2600 N N . MET B 1 90 ? -0.63 -14.117 -6.941 1 96.62 90 MET B N 1
ATOM 2601 C CA . MET B 1 90 ? 0.473 -13.977 -7.887 1 96.62 90 MET B CA 1
ATOM 2602 C C . MET B 1 90 ? 1.509 -15.078 -7.684 1 96.62 90 MET B C 1
ATOM 2604 O O . MET B 1 90 ? 2.1 -15.562 -8.648 1 96.62 90 MET B O 1
ATOM 2608 N N . GLY B 1 91 ? 1.697 -15.453 -6.406 1 96.31 91 GLY B N 1
ATOM 2609 C CA . GLY B 1 91 ? 2.744 -16.406 -6.062 1 96.31 91 GLY B CA 1
ATOM 2610 C C . GLY B 1 91 ? 2.67 -17.688 -6.863 1 96.31 91 GLY B C 1
ATOM 2611 O O . GLY B 1 91 ? 3.684 -18.172 -7.379 1 96.31 91 GLY B O 1
ATOM 2612 N N . GLU B 1 92 ? 1.509 -18.281 -6.98 1 96.06 92 GLU B N 1
ATOM 2613 C CA . GLU B 1 92 ? 1.368 -19.547 -7.691 1 96.06 92 GLU B CA 1
ATOM 2614 C C . GLU B 1 92 ? 1.563 -19.359 -9.195 1 96.06 92 GLU B C 1
ATOM 2616 O O . GLU B 1 92 ? 2.025 -20.281 -9.883 1 96.06 92 GLU B O 1
ATOM 2621 N N . GLN B 1 93 ? 1.197 -18.203 -9.711 1 97.5 93 GLN B N 1
ATOM 2622 C CA . GLN B 1 93 ? 1.464 -17.922 -11.117 1 97.5 93 GLN B CA 1
ATOM 2623 C C . GLN B 1 93 ? 2.963 -17.828 -11.383 1 97.5 93 GLN B C 1
ATOM 2625 O O . GLN B 1 93 ? 3.455 -18.359 -12.383 1 97.5 93 GLN B O 1
ATOM 2630 N N . ILE B 1 94 ? 3.711 -17.156 -10.5 1 97.56 94 ILE B N 1
ATOM 2631 C CA . ILE B 1 94 ? 5.156 -17.016 -10.633 1 97.56 94 ILE B CA 1
ATOM 2632 C C . ILE B 1 94 ? 5.805 -18.406 -10.625 1 97.56 94 ILE B C 1
ATOM 2634 O O . ILE B 1 94 ? 6.695 -18.688 -11.43 1 97.56 94 ILE B O 1
ATOM 2638 N N . ARG B 1 95 ? 5.324 -19.234 -9.734 1 96.38 95 ARG B N 1
ATOM 2639 C CA . ARG B 1 95 ? 5.84 -20.594 -9.68 1 96.38 95 ARG B CA 1
ATOM 2640 C C . ARG B 1 95 ? 5.695 -21.297 -11.031 1 96.38 95 ARG B C 1
ATOM 2642 O O . ARG B 1 95 ? 6.613 -21.969 -11.492 1 96.38 95 ARG B O 1
ATOM 2649 N N . ARG B 1 96 ? 4.539 -21.125 -11.625 1 97.25 96 ARG B N 1
ATOM 2650 C CA . ARG B 1 96 ? 4.305 -21.719 -12.938 1 97.25 96 ARG B CA 1
ATOM 2651 C C . ARG B 1 96 ? 5.246 -21.125 -13.977 1 97.25 96 ARG B C 1
ATOM 2653 O O . ARG B 1 96 ? 5.781 -21.844 -14.82 1 97.25 96 ARG B O 1
ATOM 2660 N N . LEU B 1 97 ? 5.41 -19.797 -13.992 1 98.44 97 LEU B N 1
ATOM 2661 C CA . LEU B 1 97 ? 6.297 -19.141 -14.945 1 98.44 97 LEU B CA 1
ATOM 2662 C C . LEU B 1 97 ? 7.73 -19.641 -14.789 1 98.44 97 LEU B C 1
ATOM 2664 O O . LEU B 1 97 ? 8.398 -19.953 -15.781 1 98.44 97 LEU B O 1
ATOM 2668 N N . GLU B 1 98 ? 8.211 -19.734 -13.578 1 97.19 98 GLU B N 1
ATOM 2669 C CA . GLU B 1 98 ? 9.562 -20.219 -13.305 1 97.19 98 GLU B CA 1
ATOM 2670 C C . GLU B 1 98 ? 9.75 -21.641 -13.789 1 97.19 98 GLU B C 1
ATOM 2672 O O . GLU B 1 98 ? 10.789 -21.984 -14.367 1 97.19 98 GLU B O 1
ATOM 2677 N N . ALA B 1 99 ? 8.773 -22.469 -13.586 1 97 99 ALA B N 1
ATOM 2678 C CA . ALA B 1 99 ? 8.828 -23.859 -14.031 1 97 99 ALA B CA 1
ATOM 2679 C C . ALA B 1 99 ? 8.961 -23.953 -15.547 1 97 99 ALA B C 1
ATOM 2681 O O . ALA B 1 99 ? 9.547 -24.891 -16.078 1 97 99 ALA B O 1
ATOM 2682 N N . HIS B 1 100 ? 8.453 -22.969 -16.203 1 98.19 100 HIS B N 1
ATOM 2683 C CA . HIS B 1 100 ? 8.484 -22.969 -17.656 1 98.19 100 HIS B CA 1
ATOM 2684 C C . HIS B 1 100 ? 9.625 -22.109 -18.188 1 98.19 100 HIS B C 1
ATOM 2686 O O . HIS B 1 100 ? 9.789 -21.953 -19.391 1 98.19 100 HIS B O 1
ATOM 2692 N N . GLY B 1 101 ? 10.336 -21.453 -17.234 1 98.06 101 GLY B N 1
ATOM 2693 C CA . GLY B 1 101 ? 11.445 -20.594 -17.641 1 98.06 101 GLY B CA 1
ATOM 2694 C C . GLY B 1 101 ? 10.992 -19.312 -18.312 1 98.06 101 GLY B C 1
ATOM 2695 O O . GLY B 1 101 ? 11.672 -18.797 -19.188 1 98.06 101 GLY B O 1
ATOM 2696 N N . ILE B 1 102 ? 9.844 -18.844 -18.031 1 98.62 102 ILE B N 1
ATOM 2697 C CA . ILE B 1 102 ? 9.289 -17.625 -18.625 1 98.62 102 ILE B CA 1
ATOM 2698 C C . ILE B 1 102 ? 9.656 -16.422 -17.766 1 98.62 102 ILE B C 1
ATOM 2700 O O . ILE B 1 102 ? 9.336 -16.391 -16.578 1 98.62 102 ILE B O 1
ATOM 2704 N N . PRO B 1 103 ? 10.352 -15.445 -18.328 1 98.56 103 PRO B N 1
ATOM 2705 C CA . PRO B 1 103 ? 10.695 -14.25 -17.547 1 98.56 103 PRO B CA 1
ATOM 2706 C C . PRO B 1 103 ? 9.469 -13.43 -17.172 1 98.56 103 PRO B C 1
ATOM 2708 O O . PRO B 1 103 ? 8.461 -13.438 -17.891 1 98.56 103 PRO B O 1
ATOM 2711 N N . TYR B 1 104 ? 9.602 -12.711 -16.031 1 98.81 104 TYR B N 1
ATOM 2712 C CA . TYR B 1 104 ? 8.492 -11.859 -15.609 1 98.81 104 TYR B CA 1
ATOM 2713 C C . TYR B 1 104 ? 9 -10.625 -14.883 1 98.81 104 TYR B C 1
ATOM 2715 O O . TYR B 1 104 ? 10.156 -10.578 -14.445 1 98.81 104 TYR B O 1
ATOM 2723 N N . THR B 1 105 ? 8.164 -9.578 -14.828 1 98.81 105 THR B N 1
ATOM 2724 C CA . THR B 1 105 ? 8.344 -8.383 -14.008 1 98.81 105 THR B CA 1
ATOM 2725 C C . THR B 1 105 ? 7.098 -8.117 -13.164 1 98.81 105 THR B C 1
ATOM 2727 O O . THR B 1 105 ? 6.027 -8.656 -13.445 1 98.81 105 THR B O 1
ATOM 2730 N N . VAL B 1 106 ? 7.277 -7.426 -12.109 1 98.88 106 VAL B N 1
ATOM 2731 C CA . VAL B 1 106 ? 6.168 -7.055 -11.242 1 98.88 106 VAL B CA 1
ATOM 2732 C C . VAL B 1 106 ? 6.113 -5.535 -11.094 1 98.88 106 VAL B C 1
ATOM 2734 O O . VAL B 1 106 ? 7.078 -4.914 -10.641 1 98.88 106 VAL B O 1
ATOM 2737 N N . THR B 1 107 ? 5.043 -4.949 -11.492 1 98.94 107 THR B N 1
ATOM 2738 C CA . THR B 1 107 ? 4.746 -3.537 -11.273 1 98.94 107 THR B CA 1
ATOM 2739 C C . THR B 1 107 ? 3.748 -3.367 -10.133 1 98.94 107 THR B C 1
ATOM 2741 O O . THR B 1 107 ? 2.582 -3.748 -10.258 1 98.94 107 THR B O 1
ATOM 2744 N N . PRO B 1 108 ? 4.195 -2.77 -9.008 1 98.94 108 PRO B N 1
ATOM 2745 C CA . PRO B 1 108 ? 3.273 -2.582 -7.887 1 98.94 108 PRO B CA 1
ATOM 2746 C C . PRO B 1 108 ? 2.154 -1.592 -8.203 1 98.94 108 PRO B C 1
ATOM 2748 O O . PRO B 1 108 ? 2.242 -0.847 -9.18 1 98.94 108 PRO B O 1
ATOM 2751 N N . GLY B 1 109 ? 1.08 -1.657 -7.504 1 98.81 109 GLY B N 1
ATOM 2752 C CA . GLY B 1 109 ? -0.051 -0.754 -7.637 1 98.81 109 GLY B CA 1
ATOM 2753 C C . GLY B 1 109 ? -0.488 -0.147 -6.316 1 98.81 109 GLY B C 1
ATOM 2754 O O . GLY B 1 109 ? 0.166 -0.345 -5.289 1 98.81 109 GLY B O 1
ATOM 2755 N N . VAL B 1 110 ? -1.537 0.636 -6.355 1 98.88 110 VAL B N 1
ATOM 2756 C CA . VAL B 1 110 ? -2.127 1.234 -5.164 1 98.88 110 VAL B CA 1
ATOM 2757 C C . VAL B 1 110 ? -3 0.206 -4.445 1 98.88 110 VAL B C 1
ATOM 2759 O O . VAL B 1 110 ? -3.994 -0.266 -5.004 1 98.88 110 VAL B O 1
ATOM 2762 N N . PRO B 1 111 ? -2.654 -0.142 -3.248 1 98.69 111 PRO B N 1
ATOM 2763 C CA . PRO B 1 111 ? -3.496 -1.104 -2.531 1 98.69 111 PRO B CA 1
ATOM 2764 C C . PRO B 1 111 ? -4.801 -0.487 -2.029 1 98.69 111 PRO B C 1
ATOM 2766 O O . PRO B 1 111 ? -4.895 0.735 -1.885 1 98.69 111 PRO B O 1
ATOM 2769 N N . SER B 1 112 ? -5.758 -1.318 -1.774 1 98.25 112 SER B N 1
ATOM 2770 C CA . SER B 1 112 ? -7.09 -0.855 -1.404 1 98.25 112 SER B CA 1
ATOM 2771 C C . SER B 1 112 ? -7.066 -0.091 -0.085 1 98.25 112 SER B C 1
ATOM 2773 O O . SER B 1 112 ? -7.816 0.871 0.096 1 98.25 112 SER B O 1
ATOM 2775 N N . PHE B 1 113 ? -6.23 -0.474 0.949 1 98.81 113 PHE B N 1
ATOM 2776 C CA . PHE B 1 113 ? -6.254 0.224 2.229 1 98.81 113 PHE B CA 1
ATOM 2777 C C . PHE B 1 113 ? -5.777 1.662 2.07 1 98.81 113 PHE B C 1
ATOM 2779 O O . PHE B 1 113 ? -6.273 2.564 2.744 1 98.81 113 PHE B O 1
ATOM 2786 N N . ALA B 1 114 ? -4.773 1.854 1.142 1 98.88 114 ALA B N 1
ATOM 2787 C CA . ALA B 1 114 ? -4.305 3.209 0.86 1 98.88 114 ALA B CA 1
ATOM 2788 C C . ALA B 1 114 ? -5.402 4.047 0.209 1 98.88 114 ALA B C 1
ATOM 2790 O O . ALA B 1 114 ? -5.582 5.215 0.552 1 98.88 114 ALA B O 1
ATOM 2791 N N . ALA B 1 115 ? -6.102 3.439 -0.713 1 98.81 115 ALA B N 1
ATOM 2792 C CA . ALA B 1 115 ? -7.219 4.125 -1.362 1 98.81 115 ALA B CA 1
ATOM 2793 C C . ALA B 1 115 ? -8.312 4.469 -0.356 1 98.81 115 ALA B C 1
ATOM 2795 O O . ALA B 1 115 ? -8.891 5.555 -0.407 1 98.81 115 ALA B O 1
ATOM 2796 N N . ALA B 1 116 ? -8.594 3.545 0.509 1 98.88 116 ALA B N 1
ATOM 2797 C CA . ALA B 1 116 ? -9.602 3.787 1.542 1 98.88 116 ALA B CA 1
ATOM 2798 C C . ALA B 1 116 ? -9.18 4.93 2.459 1 98.88 116 ALA B C 1
ATOM 2800 O O . ALA B 1 116 ? -9.984 5.809 2.781 1 98.88 116 ALA B O 1
ATOM 2801 N N . ALA B 1 117 ? -7.941 4.918 2.867 1 98.88 117 ALA B N 1
ATOM 2802 C CA . ALA B 1 117 ? -7.422 5.996 3.703 1 98.88 117 ALA B CA 1
ATOM 2803 C C . ALA B 1 117 ? -7.535 7.344 2.994 1 98.88 117 ALA B C 1
ATOM 2805 O O . ALA B 1 117 ? -7.898 8.352 3.611 1 98.88 117 ALA B O 1
ATOM 2806 N N . ALA B 1 118 ? -7.207 7.336 1.731 1 98.81 118 ALA B N 1
ATOM 2807 C CA . ALA B 1 118 ? -7.312 8.555 0.935 1 98.81 118 ALA B CA 1
ATOM 2808 C C . ALA B 1 118 ? -8.75 9.055 0.881 1 98.81 118 ALA B C 1
ATOM 2810 O O . ALA B 1 118 ? -9.016 10.25 1.051 1 98.81 118 ALA B O 1
ATOM 2811 N N . ALA B 1 119 ? -9.68 8.141 0.638 1 98.62 119 ALA B N 1
ATOM 2812 C CA . ALA B 1 119 ? -11.102 8.477 0.583 1 98.62 119 ALA B CA 1
ATOM 2813 C C . ALA B 1 119 ? -11.57 9.086 1.902 1 98.62 119 ALA B C 1
ATOM 2815 O O . ALA B 1 119 ? -12.414 9.984 1.912 1 98.62 119 ALA B O 1
ATOM 2816 N N . LEU B 1 120 ? -10.992 8.625 2.963 1 98.31 120 LEU B N 1
ATOM 2817 C CA . LEU B 1 120 ? -11.359 9.102 4.293 1 98.31 120 LEU B CA 1
ATOM 2818 C C . LEU B 1 120 ? -10.648 10.406 4.621 1 98.31 120 LEU B C 1
ATOM 2820 O O . LEU B 1 120 ? -11.016 11.102 5.574 1 98.31 120 LEU B O 1
ATOM 2824 N N . GLY B 1 121 ? -9.594 10.734 3.826 1 97.38 121 GLY B N 1
ATOM 2825 C CA . GLY B 1 121 ? -8.75 11.867 4.188 1 97.38 121 GLY B CA 1
ATOM 2826 C C . GLY B 1 121 ? -7.988 11.656 5.484 1 97.38 121 GLY B C 1
ATOM 2827 O O . GLY B 1 121 ? -7.867 12.57 6.293 1 97.38 121 GLY B O 1
ATOM 2828 N N . ARG B 1 122 ? -7.527 10.414 5.676 1 97 122 ARG B N 1
ATOM 2829 C CA . ARG B 1 122 ? -6.906 10.102 6.957 1 97 122 ARG B CA 1
ATOM 2830 C C . ARG B 1 122 ? -5.539 9.461 6.758 1 97 122 ARG B C 1
ATOM 2832 O O . ARG B 1 122 ? -5.355 8.633 5.859 1 97 122 ARG B O 1
ATOM 2839 N N . GLU B 1 123 ? -4.621 9.914 7.539 1 97.75 123 GLU B N 1
ATOM 2840 C CA . GLU B 1 123 ? -3.391 9.172 7.789 1 97.75 123 GLU B CA 1
ATOM 2841 C C . GLU B 1 123 ? -3.584 8.133 8.891 1 97.75 123 GLU B C 1
ATOM 2843 O O . GLU B 1 123 ? -4.078 8.453 9.977 1 97.75 123 GLU B O 1
ATOM 2848 N N . LEU B 1 124 ? -3.127 6.918 8.688 1 98.44 124 LEU B N 1
ATOM 2849 C CA . LEU B 1 124 ? -3.471 5.805 9.562 1 98.44 124 LEU B CA 1
ATOM 2850 C C . LEU B 1 124 ? -2.449 5.66 10.688 1 98.44 124 LEU B C 1
ATOM 2852 O O . LEU B 1 124 ? -2.668 4.906 11.641 1 98.44 124 LEU B O 1
ATOM 2856 N N . THR B 1 125 ? -1.325 6.355 10.508 1 96.81 125 THR B N 1
ATOM 2857 C CA . THR B 1 125 ? -0.293 6.402 11.539 1 96.81 125 THR B CA 1
ATOM 2858 C C . THR B 1 125 ? -0.063 7.836 12.008 1 96.81 125 THR B C 1
ATOM 2860 O O . THR B 1 125 ? 0.445 8.664 11.258 1 96.81 125 THR B O 1
ATOM 2863 N N . LEU B 1 126 ? -0.529 8.148 13.172 1 95.12 126 LEU B N 1
ATOM 2864 C CA . LEU B 1 126 ? -0.382 9.477 13.758 1 95.12 126 LEU B CA 1
ATOM 2865 C C . LEU B 1 126 ? 0.542 9.445 14.969 1 95.12 126 LEU B C 1
ATOM 2867 O O . LEU B 1 126 ? 0.468 8.523 15.781 1 95.12 126 LEU B O 1
ATOM 2871 N N . PRO B 1 127 ? 1.382 10.414 15.047 1 91.5 127 PRO B N 1
ATOM 2872 C CA . PRO B 1 127 ? 2.307 10.438 16.188 1 91.5 127 PRO B CA 1
ATOM 2873 C C . PRO B 1 127 ? 1.594 10.289 17.531 1 91.5 127 PRO B C 1
ATOM 2875 O O . PRO B 1 127 ? 0.597 10.977 17.781 1 91.5 127 PRO B O 1
ATOM 2878 N N . GLU B 1 128 ? 2.066 9.344 18.281 1 88.38 128 GLU B N 1
ATOM 2879 C CA . GLU B 1 128 ? 1.651 9.07 19.656 1 88.38 128 GLU B CA 1
ATOM 2880 C C . GLU B 1 128 ? 0.228 8.523 19.703 1 88.38 128 GLU B C 1
ATOM 2882 O O . GLU B 1 128 ? -0.354 8.391 20.781 1 88.38 128 GLU B O 1
ATOM 2887 N N . VAL B 1 129 ? -0.378 8.25 18.625 1 94.31 129 VAL B N 1
ATOM 2888 C CA . VAL B 1 129 ? -1.715 7.668 18.547 1 94.31 129 VAL B CA 1
ATOM 2889 C C . VAL B 1 129 ? -1.632 6.238 18.016 1 94.31 129 VAL B C 1
ATOM 2891 O O . VAL B 1 129 ? -2.068 5.293 18.672 1 94.31 129 VAL B O 1
ATOM 2894 N N . ALA B 1 130 ? -1.073 6.082 16.922 1 96.31 130 ALA B N 1
ATOM 2895 C CA . ALA B 1 130 ? -0.854 4.797 16.25 1 96.31 130 ALA B CA 1
ATOM 2896 C C . ALA B 1 130 ? 0.339 4.867 15.305 1 96.31 130 ALA B C 1
ATOM 2898 O O . ALA B 1 130 ? 0.48 5.828 14.547 1 96.31 130 ALA B O 1
ATOM 2899 N N . GLN B 1 131 ? 1.188 3.877 15.367 1 96.94 131 GLN B N 1
ATOM 2900 C CA . GLN B 1 131 ? 2.387 3.848 14.531 1 96.94 131 GLN B CA 1
ATOM 2901 C C . GLN B 1 131 ? 2.506 2.523 13.781 1 96.94 131 GLN B C 1
ATOM 2903 O O . GLN B 1 131 ? 3.598 2.137 13.367 1 96.94 131 GLN B O 1
ATOM 2908 N N . THR B 1 132 ? 1.457 1.754 13.711 1 98.38 132 THR B N 1
ATOM 2909 C CA . THR B 1 132 ? 1.413 0.474 13.016 1 98.38 132 THR B CA 1
ATOM 2910 C C . THR B 1 132 ? 0.071 0.286 12.312 1 98.38 132 THR B C 1
ATOM 2912 O O . THR B 1 132 ? -0.974 0.662 12.852 1 98.38 132 THR B O 1
ATOM 2915 N N . VAL B 1 133 ? 0.106 -0.208 11.102 1 98.88 133 VAL B N 1
ATOM 2916 C CA . VAL B 1 133 ? -1.08 -0.665 10.383 1 98.88 133 VAL B CA 1
ATOM 2917 C C . VAL B 1 133 ? -0.976 -2.164 10.117 1 98.88 133 VAL B C 1
ATOM 2919 O O . VAL B 1 133 ? 0.017 -2.633 9.555 1 98.88 133 VAL B O 1
ATOM 2922 N N . VAL B 1 134 ? -1.98 -2.922 10.547 1 98.88 134 VAL B N 1
ATOM 2923 C CA . VAL B 1 134 ? -2.047 -4.359 10.297 1 98.88 134 VAL B CA 1
ATOM 2924 C C . VAL B 1 134 ? -3.018 -4.645 9.156 1 98.88 134 VAL B C 1
ATOM 2926 O O . VAL B 1 134 ? -4.211 -4.352 9.258 1 98.88 134 VAL B O 1
ATOM 2929 N N . LEU B 1 135 ? -2.498 -5.109 8.086 1 98.88 135 LEU B N 1
ATOM 2930 C CA . LEU B 1 135 ? -3.316 -5.609 6.984 1 98.88 135 LEU B CA 1
ATOM 2931 C C . LEU B 1 135 ? -3.654 -7.086 7.184 1 98.88 135 LEU B C 1
ATOM 2933 O O . LEU B 1 135 ? -2.77 -7.941 7.125 1 98.88 135 LEU B O 1
ATOM 2937 N N . THR B 1 136 ? -4.914 -7.359 7.43 1 98.44 136 THR B N 1
ATOM 2938 C CA . THR B 1 136 ? -5.285 -8.742 7.715 1 98.44 136 THR B CA 1
ATOM 2939 C C . THR B 1 136 ? -6.664 -9.055 7.145 1 98.44 136 THR B C 1
ATOM 2941 O O . THR B 1 136 ? -7.188 -8.312 6.316 1 98.44 136 THR B O 1
ATOM 2944 N N . ARG B 1 137 ? -7.105 -10.188 7.383 1 96.62 137 ARG B N 1
ATOM 2945 C CA . ARG B 1 137 ? -8.43 -10.68 7.031 1 96.62 137 ARG B CA 1
ATOM 2946 C C . ARG B 1 137 ? -8.945 -11.664 8.078 1 96.62 137 ARG B C 1
ATOM 2948 O O . ARG B 1 137 ? -8.328 -11.828 9.133 1 96.62 137 ARG B O 1
ATOM 2955 N N . THR B 1 138 ? -10.102 -12.156 7.914 1 94.5 138 THR B N 1
ATOM 2956 C CA . THR B 1 138 ? -10.617 -13.234 8.742 1 94.5 138 THR B CA 1
ATOM 2957 C C . THR B 1 138 ? -10.695 -14.539 7.953 1 94.5 138 THR B C 1
ATOM 2959 O O . THR B 1 138 ? -10.461 -14.547 6.742 1 94.5 138 THR B O 1
ATOM 2962 N N . SER B 1 139 ? -10.852 -15.578 8.805 1 87.31 139 SER B N 1
ATOM 2963 C CA . SER B 1 139 ? -10.945 -16.875 8.156 1 87.31 139 SER B CA 1
ATOM 2964 C C . SER B 1 139 ? -12.148 -16.938 7.223 1 87.31 139 SER B C 1
ATOM 2966 O O . SER B 1 139 ? -13.203 -16.375 7.52 1 87.31 139 SER B O 1
ATOM 2968 N N . GLY B 1 140 ? -11.867 -17.375 6.066 1 73.31 140 GLY B N 1
ATOM 2969 C CA . GLY B 1 140 ? -12.961 -17.562 5.125 1 73.31 140 GLY B CA 1
ATOM 2970 C C . GLY B 1 140 ? -12.961 -18.953 4.5 1 73.31 140 GLY B C 1
ATOM 2971 O O . GLY B 1 140 ? -12.266 -19.844 4.965 1 73.31 140 GLY B O 1
ATOM 2972 N N . ARG B 1 141 ? -13.82 -19.031 3.594 1 61.16 141 ARG B N 1
ATOM 2973 C CA . ARG B 1 141 ? -14.016 -20.281 2.875 1 61.16 141 ARG B CA 1
ATOM 2974 C C . ARG B 1 141 ? -12.773 -20.672 2.088 1 61.16 141 ARG B C 1
ATOM 2976 O O . ARG B 1 141 ? -12.398 -21.844 2.031 1 61.16 141 ARG B O 1
ATOM 2983 N N . ALA B 1 142 ? -12.062 -19.641 1.665 1 62.34 142 ALA B N 1
ATOM 2984 C CA . ALA B 1 142 ? -11.016 -19.906 0.685 1 62.34 142 ALA B CA 1
ATOM 2985 C C . ALA B 1 142 ? -9.75 -20.422 1.364 1 62.34 142 ALA B C 1
ATOM 2987 O O . ALA B 1 142 ? -9.109 -21.359 0.878 1 62.34 142 ALA B O 1
ATOM 2988 N N . SER B 1 143 ? -9.344 -19.828 2.432 1 74.25 143 SER B N 1
ATOM 2989 C CA . SER B 1 143 ? -8.125 -20.281 3.105 1 74.25 143 SER B CA 1
ATOM 2990 C C . SER B 1 143 ? -8.203 -20.016 4.609 1 74.25 143 SER B C 1
ATOM 2992 O O . SER B 1 143 ? -8.734 -19 5.043 1 74.25 143 SER B O 1
ATOM 2994 N N . ALA B 1 144 ? -7.734 -21.031 5.219 1 86.06 144 ALA B N 1
ATOM 2995 C CA . ALA B 1 144 ? -7.648 -20.891 6.672 1 86.06 144 ALA B CA 1
ATOM 2996 C C . ALA B 1 144 ? -6.574 -19.891 7.066 1 86.06 144 ALA B C 1
ATOM 2998 O O . ALA B 1 144 ? -5.582 -19.719 6.355 1 86.06 144 ALA B O 1
ATOM 2999 N N . MET B 1 145 ? -6.824 -19.188 8.094 1 94 145 MET B N 1
ATOM 3000 C CA . MET B 1 145 ? -5.793 -18.328 8.672 1 94 145 MET B CA 1
ATOM 3001 C C . MET B 1 145 ? -4.73 -19.172 9.375 1 94 145 MET B C 1
ATOM 3003 O O . MET B 1 145 ? -5.047 -20.172 10.031 1 94 145 MET B O 1
ATOM 3007 N N . PRO B 1 146 ? -3.457 -18.797 9.234 1 94.06 146 PRO B N 1
ATOM 3008 C CA . PRO B 1 146 ? -2.494 -19.422 10.141 1 94.06 146 PRO B CA 1
ATOM 3009 C C . PRO B 1 146 ? -2.895 -19.297 11.602 1 94.06 146 PRO B C 1
ATOM 3011 O O . PRO B 1 146 ? -3.436 -18.266 12.016 1 94.06 146 PRO B O 1
ATOM 3014 N N . PRO B 1 147 ? -2.662 -20.281 12.375 1 93.62 147 PRO B N 1
ATOM 3015 C CA . PRO B 1 147 ? -3.262 -20.391 13.711 1 93.62 147 PRO B CA 1
ATOM 3016 C C . PRO B 1 147 ? -2.941 -19.188 14.594 1 93.62 147 PRO B C 1
ATOM 3018 O O . PRO B 1 147 ? -3.771 -18.781 15.414 1 93.62 147 PRO B O 1
ATOM 3021 N N . ARG B 1 148 ? -1.781 -18.594 14.516 1 96.31 148 ARG B N 1
ATOM 3022 C CA . ARG B 1 148 ? -1.383 -17.516 15.422 1 96.31 148 ARG B CA 1
ATOM 3023 C C . ARG B 1 148 ? -1.797 -16.156 14.875 1 96.31 148 ARG B C 1
ATOM 3025 O O . ARG B 1 148 ? -1.668 -15.133 15.555 1 96.31 148 ARG B O 1
ATOM 3032 N N . GLU B 1 149 ? -2.277 -16.125 13.648 1 97.25 149 GLU B N 1
ATOM 3033 C CA . GLU B 1 149 ? -2.775 -14.883 13.055 1 97.25 149 GLU B CA 1
ATOM 3034 C C . GLU B 1 149 ? -4.266 -14.695 13.336 1 97.25 149 GLU B C 1
ATOM 3036 O O . GLU B 1 149 ? -5.109 -15.242 12.625 1 97.25 149 GLU B O 1
ATOM 3041 N N . ASN B 1 150 ? -4.539 -13.875 14.312 1 96.62 150 ASN B N 1
ATOM 3042 C CA . ASN B 1 150 ? -5.941 -13.656 14.664 1 96.62 150 ASN B CA 1
ATOM 3043 C C . ASN B 1 150 ? -6.188 -12.227 15.133 1 96.62 150 ASN B C 1
ATOM 3045 O O . ASN B 1 150 ? -5.254 -11.531 15.539 1 96.62 150 ASN B O 1
ATOM 3049 N N . LEU B 1 151 ? -7.414 -11.844 15.133 1 98 151 LEU B N 1
ATOM 3050 C CA . LEU B 1 151 ? -7.801 -10.461 15.391 1 98 151 LEU B CA 1
ATOM 3051 C C . LEU B 1 151 ? -7.469 -10.062 16.828 1 98 151 LEU B C 1
ATOM 3053 O O . LEU B 1 151 ? -7.047 -8.93 17.078 1 98 151 LEU B O 1
ATOM 3057 N N . ASP B 1 152 ? -7.621 -10.984 17.766 1 97.94 152 ASP B N 1
ATOM 3058 C CA . ASP B 1 152 ? -7.352 -10.688 19.156 1 97.94 152 ASP B CA 1
ATOM 3059 C C . ASP B 1 152 ? -5.898 -10.258 19.359 1 97.94 152 ASP B C 1
ATOM 3061 O O . ASP B 1 152 ? -5.625 -9.281 20.062 1 97.94 152 ASP B O 1
ATOM 3065 N N . ALA B 1 153 ? -5.043 -11 18.781 1 98.12 153 ALA B N 1
ATOM 3066 C CA . ALA B 1 153 ? -3.617 -10.719 18.922 1 98.12 153 ALA B CA 1
ATOM 3067 C C . ALA B 1 153 ? -3.268 -9.344 18.359 1 98.12 153 ALA B C 1
ATOM 3069 O O . ALA B 1 153 ? -2.514 -8.594 18.984 1 98.12 153 ALA B O 1
ATOM 3070 N N . TYR B 1 154 ? -3.801 -8.984 17.219 1 98.56 154 TYR B N 1
ATOM 3071 C CA . TYR B 1 154 ? -3.52 -7.695 16.609 1 98.56 154 TYR B CA 1
ATOM 3072 C C . TYR B 1 154 ? -4.215 -6.566 17.359 1 98.56 154 TYR B C 1
ATOM 3074 O O . TYR B 1 154 ? -3.619 -5.512 17.594 1 98.56 154 TYR B O 1
ATOM 3082 N N . ALA B 1 155 ? -5.426 -6.824 17.766 1 98.38 155 ALA B N 1
ATOM 3083 C CA . ALA B 1 155 ? -6.203 -5.809 18.469 1 98.38 155 ALA B CA 1
ATOM 3084 C C . ALA B 1 155 ? -5.559 -5.457 19.812 1 98.38 155 ALA B C 1
ATOM 3086 O O . ALA B 1 155 ? -5.625 -4.309 20.25 1 98.38 155 ALA B O 1
ATOM 3087 N N . ALA B 1 156 ? -4.957 -6.387 20.422 1 98.25 156 ALA B N 1
ATOM 3088 C CA . ALA B 1 156 ? -4.32 -6.188 21.719 1 98.25 156 ALA B CA 1
ATOM 3089 C C . ALA B 1 156 ? -3.229 -5.125 21.641 1 98.25 156 ALA B C 1
ATOM 3091 O O . ALA B 1 156 ? -2.883 -4.5 22.641 1 98.25 156 ALA B O 1
ATOM 3092 N N . THR B 1 157 ? -2.713 -4.863 20.469 1 98.12 157 THR B N 1
ATOM 3093 C CA . THR B 1 157 ? -1.642 -3.889 20.312 1 98.12 157 THR B CA 1
ATOM 3094 C C . THR B 1 157 ? -2.207 -2.473 20.219 1 98.12 157 THR B C 1
ATOM 3096 O O . THR B 1 157 ? -1.475 -1.496 20.391 1 98.12 157 THR B O 1
ATOM 3099 N N . GLY B 1 158 ? -3.477 -2.34 19.828 1 97.75 158 GLY B N 1
ATOM 3100 C CA . GLY B 1 158 ? -4.082 -1.031 19.656 1 97.75 158 GLY B CA 1
ATOM 3101 C C . GLY B 1 158 ? -3.76 -0.403 18.312 1 97.75 158 GLY B C 1
ATOM 3102 O O . GLY B 1 158 ? -4.129 0.744 18.047 1 97.75 158 GLY B O 1
ATOM 3103 N N . ALA B 1 159 ? -3.082 -1.142 17.453 1 98.25 159 ALA B N 1
ATOM 3104 C CA . ALA B 1 159 ? -2.699 -0.649 16.125 1 98.25 159 ALA B CA 1
ATOM 3105 C C . ALA B 1 159 ? -3.928 -0.388 15.266 1 98.25 159 ALA B C 1
ATOM 3107 O O . ALA B 1 159 ? -5.035 -0.813 15.602 1 98.25 159 ALA B O 1
ATOM 3108 N N . THR B 1 160 ? -3.756 0.427 14.219 1 98.81 160 THR B N 1
ATOM 3109 C CA . THR B 1 160 ? -4.805 0.516 13.211 1 98.81 160 THR B CA 1
ATOM 3110 C C . THR B 1 160 ? -4.93 -0.798 12.445 1 98.81 160 THR B C 1
ATOM 3112 O O . THR B 1 160 ? -3.93 -1.36 12 1 98.81 160 THR B O 1
ATOM 3115 N N . LEU B 1 161 ? -6.137 -1.337 12.367 1 98.88 161 LEU B N 1
ATOM 3116 C CA . LEU B 1 161 ? -6.379 -2.561 11.609 1 98.88 161 LEU B CA 1
ATOM 3117 C C . LEU B 1 161 ? -7.086 -2.254 10.289 1 98.88 161 LEU B C 1
ATOM 3119 O O . LEU B 1 161 ? -8.031 -1.461 10.258 1 98.88 161 LEU B O 1
ATOM 3123 N N . ALA B 1 162 ? -6.594 -2.725 9.242 1 98.94 162 ALA B N 1
ATOM 3124 C CA . ALA B 1 162 ? -7.273 -2.811 7.953 1 98.94 162 ALA B CA 1
ATOM 3125 C C . ALA B 1 162 ? -7.68 -4.246 7.645 1 98.94 162 ALA B C 1
ATOM 3127 O O . ALA B 1 162 ? -6.848 -5.066 7.254 1 98.94 162 ALA B O 1
ATOM 3128 N N . ILE B 1 163 ? -8.953 -4.539 7.809 1 98.62 163 ILE B N 1
ATOM 3129 C CA . ILE B 1 163 ? -9.438 -5.91 7.719 1 98.62 163 ILE B CA 1
ATOM 3130 C C . ILE B 1 163 ? -10.117 -6.129 6.367 1 98.62 163 ILE B C 1
ATOM 3132 O O . ILE B 1 163 ? -11.195 -5.594 6.113 1 98.62 163 ILE B O 1
ATOM 3136 N N . HIS B 1 164 ? -9.438 -6.883 5.566 1 97.06 164 HIS B N 1
ATOM 3137 C CA . HIS B 1 164 ? -9.875 -7.211 4.215 1 97.06 164 HIS B CA 1
ATOM 3138 C C . HIS B 1 164 ? -10.758 -8.453 4.211 1 97.06 164 HIS B C 1
ATOM 3140 O O . HIS B 1 164 ? -10.703 -9.266 5.141 1 97.06 164 HIS B O 1
ATOM 3146 N N . LEU B 1 165 ? -11.609 -8.57 3.172 1 94.12 165 LEU B N 1
ATOM 3147 C CA . LEU B 1 165 ? -12.336 -9.797 2.859 1 94.12 165 LEU B CA 1
ATOM 3148 C C . LEU B 1 165 ? -13.148 -10.266 4.059 1 94.12 165 LEU B C 1
ATOM 3150 O O . LEU B 1 165 ? -13.203 -11.461 4.348 1 94.12 165 LEU B O 1
ATOM 3154 N N . SER B 1 166 ? -13.773 -9.281 4.824 1 96.56 166 SER B N 1
ATOM 3155 C CA . SER B 1 166 ? -14.367 -9.695 6.09 1 96.56 166 SER B CA 1
ATOM 3156 C C . SER B 1 166 ? -15.672 -8.961 6.359 1 96.56 166 SER B C 1
ATOM 3158 O O . SER B 1 166 ? -16.25 -9.094 7.441 1 96.56 166 SER B O 1
ATOM 3160 N N . ILE B 1 167 ? -16.156 -8.203 5.398 1 97.19 167 ILE B N 1
ATOM 3161 C CA . ILE B 1 167 ? -17.328 -7.363 5.66 1 97.19 167 ILE B CA 1
ATOM 3162 C C . ILE B 1 167 ? -18.531 -8.242 5.98 1 97.19 167 ILE B C 1
ATOM 3164 O O . ILE B 1 167 ? -19.375 -7.867 6.789 1 97.19 167 ILE B O 1
ATOM 3168 N N . HIS B 1 168 ? -18.609 -9.422 5.43 1 94.88 168 HIS B N 1
ATOM 3169 C CA . HIS B 1 168 ? -19.734 -10.328 5.609 1 94.88 168 HIS B CA 1
ATOM 3170 C C . HIS B 1 168 ? -19.781 -10.875 7.035 1 94.88 168 HIS B C 1
ATOM 3172 O O . HIS B 1 168 ? -20.797 -11.422 7.465 1 94.88 168 HIS B O 1
ATOM 3178 N N . VAL B 1 169 ? -18.703 -10.75 7.777 1 96.5 169 VAL B N 1
ATOM 3179 C CA . VAL B 1 169 ? -18.672 -11.211 9.156 1 96.5 169 VAL B CA 1
ATOM 3180 C C . VAL B 1 169 ? -18.406 -10.031 10.094 1 96.5 169 VAL B C 1
ATOM 3182 O O . VAL B 1 169 ? -17.734 -10.188 11.117 1 96.5 169 VAL B O 1
ATOM 3185 N N . ILE B 1 170 ? -18.859 -8.883 9.773 1 98 170 ILE B N 1
ATOM 3186 C CA . ILE B 1 170 ? -18.594 -7.641 10.5 1 98 170 ILE B CA 1
ATOM 3187 C C . ILE B 1 170 ? -19.047 -7.789 11.953 1 98 170 ILE B C 1
ATOM 3189 O O . ILE B 1 170 ? -18.406 -7.246 12.867 1 98 170 ILE B O 1
ATOM 3193 N N . ASN B 1 171 ? -20.141 -8.523 12.227 1 98.06 171 ASN B N 1
ATOM 3194 C CA . ASN B 1 171 ? -20.594 -8.727 13.602 1 98.06 171 ASN B CA 1
ATOM 3195 C C . ASN B 1 171 ? -19.547 -9.438 14.445 1 98.06 171 ASN B C 1
ATOM 3197 O O . ASN B 1 171 ? -19.25 -9.023 15.57 1 98.06 171 ASN B O 1
ATOM 3201 N N . SER B 1 172 ? -18.984 -10.445 13.867 1 97.56 172 SER B N 1
ATOM 3202 C CA . SER B 1 172 ? -17.953 -11.195 14.555 1 97.56 172 SER B CA 1
ATOM 3203 C C . SER B 1 172 ? -16.703 -10.344 14.766 1 97.56 172 SER B C 1
ATOM 3205 O O . SER B 1 172 ? -16.062 -10.422 15.812 1 97.56 172 SER B O 1
ATOM 3207 N N . VAL B 1 173 ? -16.312 -9.539 13.773 1 98.19 173 VAL B N 1
ATOM 3208 C CA . VAL B 1 173 ? -15.172 -8.641 13.859 1 98.19 173 VAL B CA 1
ATOM 3209 C C . VAL B 1 173 ? -15.352 -7.676 15.031 1 98.19 173 VAL B C 1
ATOM 3211 O O . VAL B 1 173 ? -14.469 -7.539 15.875 1 98.19 173 VAL B O 1
ATOM 3214 N N . VAL B 1 174 ? -16.516 -7.094 15.109 1 98.44 174 VAL B N 1
ATOM 3215 C CA . VAL B 1 174 ? -16.812 -6.113 16.156 1 98.44 174 VAL B CA 1
ATOM 3216 C C . VAL B 1 174 ? -16.75 -6.785 17.516 1 98.44 174 VAL B C 1
ATOM 3218 O O . VAL B 1 174 ? -16.156 -6.246 18.453 1 98.44 174 VAL B O 1
ATOM 3221 N N . GLU B 1 175 ? -17.328 -7.922 17.625 1 98.12 175 GLU B N 1
ATOM 3222 C CA . GLU B 1 175 ? -17.359 -8.648 18.891 1 98.12 175 GLU B CA 1
ATOM 3223 C C . GLU B 1 175 ? -15.945 -8.945 19.391 1 98.12 175 GLU B C 1
ATOM 3225 O O . GLU B 1 175 ? -15.672 -8.82 20.594 1 98.12 175 GLU B O 1
ATOM 3230 N N . LYS B 1 176 ? -15.062 -9.289 18.531 1 97.81 176 LYS B N 1
ATOM 3231 C CA . LYS B 1 176 ? -13.695 -9.656 18.891 1 97.81 176 LYS B CA 1
ATOM 3232 C C . LYS B 1 176 ? -12.875 -8.43 19.281 1 97.81 176 LYS B C 1
ATOM 3234 O O . LYS B 1 176 ? -11.992 -8.5 20.141 1 97.81 176 LYS B O 1
ATOM 3239 N N . LEU B 1 177 ? -13.188 -7.332 18.672 1 98.5 177 LEU B N 1
ATOM 3240 C CA . LEU B 1 177 ? -12.297 -6.18 18.781 1 98.5 177 LEU B CA 1
ATOM 3241 C C . LEU B 1 177 ? -12.727 -5.273 19.938 1 98.5 177 LEU B C 1
ATOM 3243 O O . LEU B 1 177 ? -11.906 -4.562 20.516 1 98.5 177 LEU B O 1
ATOM 3247 N N . ARG B 1 178 ? -13.977 -5.289 20.344 1 98 178 ARG B N 1
ATOM 3248 C CA . ARG B 1 178 ? -14.539 -4.391 21.344 1 98 178 ARG B CA 1
ATOM 3249 C C . ARG B 1 178 ? -13.773 -4.484 22.656 1 98 178 ARG B C 1
ATOM 3251 O O . ARG B 1 178 ? -13.469 -3.467 23.281 1 98 178 ARG B O 1
ATOM 3258 N N . PRO B 1 179 ? -13.445 -5.652 23.141 1 98.06 179 PRO B N 1
ATOM 3259 C CA . PRO B 1 179 ? -12.742 -5.75 24.422 1 98.06 179 PRO B CA 1
ATOM 3260 C C . PRO B 1 179 ? -11.375 -5.066 24.391 1 98.06 179 PRO B C 1
ATOM 3262 O O . PRO B 1 179 ? -10.828 -4.723 25.438 1 98.06 179 PRO B O 1
ATOM 3265 N N . HIS B 1 180 ? -10.797 -4.883 23.234 1 98.19 180 HIS B N 1
ATOM 3266 C CA . HIS B 1 180 ? -9.438 -4.367 23.125 1 98.19 180 HIS B CA 1
ATOM 3267 C C . HIS B 1 180 ? -9.438 -2.865 22.875 1 98.19 180 HIS B C 1
ATOM 3269 O O . HIS B 1 180 ? -8.617 -2.135 23.422 1 98.19 180 HIS B O 1
ATOM 3275 N N . TYR B 1 181 ? -10.383 -2.373 22.031 1 98 181 TYR B N 1
ATOM 3276 C CA . TYR B 1 181 ? -10.352 -0.986 21.578 1 98 181 TYR B CA 1
ATOM 3277 C C . TYR B 1 181 ? -11.367 -0.141 22.328 1 98 181 TYR B C 1
ATOM 3279 O O . TYR B 1 181 ? -11.281 1.09 22.344 1 98 181 TYR B O 1
ATOM 3287 N N . GLY B 1 182 ? -12.312 -0.765 22.969 1 97.94 182 GLY B N 1
ATOM 3288 C CA . GLY B 1 182 ? -13.422 -0.046 23.562 1 97.94 182 GLY B CA 1
ATOM 3289 C C . GLY B 1 182 ? -14.578 0.186 22.609 1 97.94 182 GLY B C 1
ATOM 3290 O O . GLY B 1 182 ? -14.391 0.197 21.391 1 97.94 182 GLY B O 1
ATOM 3291 N N . ASP B 1 183 ? -15.703 0.476 23.109 1 97.75 183 ASP B N 1
ATOM 3292 C CA . ASP B 1 183 ? -16.953 0.583 22.375 1 97.75 183 ASP B CA 1
ATOM 3293 C C . ASP B 1 183 ? -16.953 1.797 21.453 1 97.75 183 ASP B C 1
ATOM 3295 O O . ASP B 1 183 ? -17.562 1.778 20.375 1 97.75 183 ASP B O 1
ATOM 3299 N N . ASP B 1 184 ? -16.25 2.773 21.797 1 97.94 184 ASP B N 1
ATOM 3300 C CA . ASP B 1 184 ? -16.328 4.055 21.109 1 97.94 184 ASP B CA 1
ATOM 3301 C C . ASP B 1 184 ? -15.211 4.18 20.062 1 97.94 184 ASP B C 1
ATOM 3303 O O . ASP B 1 184 ? -15.117 5.191 19.375 1 97.94 184 ASP B O 1
ATOM 3307 N N . CYS B 1 185 ? -14.414 3.121 19.938 1 98.31 185 CYS B N 1
ATOM 3308 C CA . CYS B 1 185 ? -13.328 3.195 18.969 1 98.31 185 CYS B CA 1
ATOM 3309 C C . CYS B 1 185 ? -13.875 3.42 17.562 1 98.31 185 CYS B C 1
ATOM 3311 O O . CYS B 1 185 ? -14.859 2.793 17.172 1 98.31 185 CYS B O 1
ATOM 3313 N N . ALA B 1 186 ? -13.219 4.301 16.859 1 98.62 186 ALA B N 1
ATOM 3314 C CA . ALA B 1 186 ? -13.656 4.691 15.523 1 98.62 186 ALA B CA 1
ATOM 3315 C C . ALA B 1 186 ? -13.484 3.545 14.531 1 98.62 186 ALA B C 1
ATOM 3317 O O . ALA B 1 186 ? -12.477 2.828 14.578 1 98.62 186 ALA B O 1
ATOM 3318 N N . VAL B 1 187 ? -14.461 3.332 13.727 1 98.81 187 VAL B N 1
ATOM 3319 C CA . VAL B 1 187 ? -14.453 2.379 12.625 1 98.81 187 VAL B CA 1
ATOM 3320 C C . VAL B 1 187 ? -14.961 3.053 11.352 1 98.81 187 VAL B C 1
ATOM 3322 O O . VAL B 1 187 ? -15.875 3.879 11.406 1 98.81 187 VAL B O 1
ATOM 3325 N N . ALA B 1 188 ? -14.352 2.785 10.266 1 98.88 188 ALA B N 1
ATOM 3326 C CA . ALA B 1 188 ? -14.844 3.186 8.945 1 98.88 188 ALA B CA 1
ATOM 3327 C C . ALA B 1 188 ? -14.922 1.987 8.008 1 98.88 188 ALA B C 1
ATOM 3329 O O . ALA B 1 188 ? -14.031 1.137 7.996 1 98.88 188 ALA B O 1
ATOM 3330 N N . VAL B 1 189 ? -15.984 1.856 7.324 1 98.88 189 VAL B N 1
ATOM 3331 C CA . VAL B 1 189 ? -16.141 0.901 6.23 1 98.88 189 VAL B CA 1
ATOM 3332 C C . VAL B 1 189 ? -16.156 1.639 4.895 1 98.88 189 VAL B C 1
ATOM 3334 O O . VAL B 1 189 ? -16.953 2.547 4.684 1 98.88 189 VAL B O 1
ATOM 3337 N N . VAL B 1 190 ? -15.234 1.329 4.047 1 98.88 190 VAL B N 1
ATOM 3338 C CA . VAL B 1 190 ? -15.141 1.936 2.725 1 98.88 190 VAL B CA 1
ATOM 3339 C C . VAL B 1 190 ? -15.469 0.895 1.654 1 98.88 190 VAL B C 1
ATOM 3341 O O . VAL B 1 190 ? -14.734 -0.083 1.489 1 98.88 190 VAL B O 1
ATOM 3344 N N . VAL B 1 191 ? -16.562 1.085 0.944 1 98.38 191 VAL B N 1
ATOM 3345 C CA . VAL B 1 191 ? -17.047 0.184 -0.094 1 98.38 191 VAL B CA 1
ATOM 3346 C C . VAL B 1 191 ? -16.562 0.659 -1.461 1 98.38 191 VAL B C 1
ATOM 3348 O O . VAL B 1 191 ? -16.766 1.819 -1.83 1 98.38 191 VAL B O 1
ATOM 3351 N N . ARG B 1 192 ? -15.867 -0.237 -2.164 1 96.94 192 ARG B N 1
ATOM 3352 C CA . ARG B 1 192 ? -15.445 0.058 -3.529 1 96.94 192 ARG B CA 1
ATOM 3353 C C . ARG B 1 192 ? -14.672 1.374 -3.592 1 96.94 192 ARG B C 1
ATOM 3355 O O . ARG B 1 192 ? -15.031 2.27 -4.359 1 96.94 192 ARG B O 1
ATOM 3362 N N . ALA B 1 193 ? -13.594 1.42 -2.771 1 97.75 193 ALA B N 1
ATOM 3363 C CA . ALA B 1 193 ? -12.766 2.619 -2.699 1 97.75 193 ALA B CA 1
ATOM 3364 C C . ALA B 1 193 ? -12.312 3.059 -4.09 1 97.75 193 ALA B C 1
ATOM 3366 O O . ALA B 1 193 ? -11.789 2.252 -4.859 1 97.75 193 ALA B O 1
ATOM 3367 N N . SER B 1 194 ? -12.531 4.305 -4.43 1 97.94 194 SER B N 1
ATOM 3368 C CA . SER B 1 194 ? -12.117 5.027 -5.629 1 97.94 194 SER B CA 1
ATOM 3369 C C . SER B 1 194 ? -13.031 4.715 -6.805 1 97.94 194 SER B C 1
ATOM 3371 O O . SER B 1 194 ? -12.914 5.328 -7.871 1 97.94 194 SER B O 1
ATOM 3373 N N . TRP B 1 195 ? -13.977 3.719 -6.637 1 96.44 195 TRP B N 1
ATOM 3374 C CA . TRP B 1 195 ? -14.969 3.461 -7.676 1 96.44 195 TRP B CA 1
ATOM 3375 C C . TRP B 1 195 ? -16.031 4.562 -7.703 1 96.44 195 TRP B C 1
ATOM 3377 O O . TRP B 1 195 ? -16.156 5.32 -6.738 1 96.44 195 TRP B O 1
ATOM 3387 N N . PRO B 1 196 ? -16.734 4.648 -8.867 1 95.25 196 PRO B N 1
ATOM 3388 C CA . PRO B 1 196 ? -17.859 5.594 -8.898 1 95.25 196 PRO B CA 1
ATOM 3389 C C . PRO B 1 196 ? -18.906 5.297 -7.832 1 95.25 196 PRO B C 1
ATOM 3391 O O . PRO B 1 196 ? -19.562 6.211 -7.328 1 95.25 196 PRO B O 1
ATOM 3394 N N . GLU B 1 197 ? -19.047 4.031 -7.367 1 95.31 197 GLU B N 1
ATOM 3395 C CA . GLU B 1 197 ? -20.047 3.586 -6.41 1 95.31 197 GLU B CA 1
ATOM 3396 C C . GLU B 1 197 ? -19.531 3.658 -4.98 1 95.31 197 GLU B C 1
ATOM 3398 O O . GLU B 1 197 ? -20.141 3.115 -4.059 1 95.31 197 GLU B O 1
ATOM 3403 N N . GLU B 1 198 ? -18.469 4.281 -4.844 1 98.25 198 GLU B N 1
ATOM 3404 C CA . GLU B 1 198 ? -17.844 4.352 -3.527 1 98.25 198 GLU B CA 1
ATOM 3405 C C . GLU B 1 198 ? -18.844 4.773 -2.459 1 98.25 198 GLU B C 1
ATOM 3407 O O . GLU B 1 198 ? -19.641 5.688 -2.68 1 98.25 198 G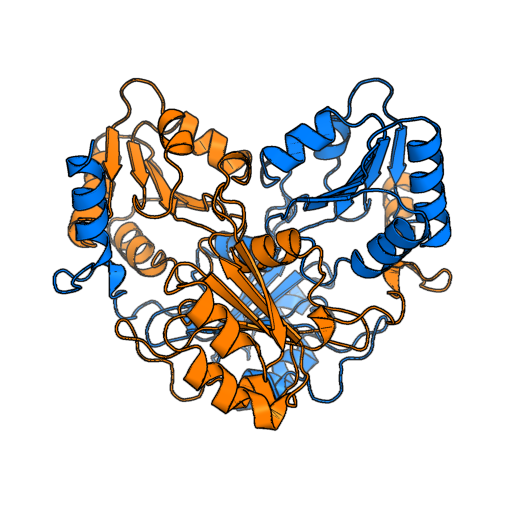LU B O 1
ATOM 3412 N N . GLN B 1 199 ? -18.859 4.082 -1.34 1 98.44 199 GLN B N 1
ATOM 3413 C CA . GLN B 1 199 ? -19.609 4.434 -0.141 1 98.44 199 GLN B CA 1
ATOM 3414 C C . GLN B 1 199 ? -18.734 4.375 1.102 1 98.44 199 GLN B C 1
ATOM 3416 O O . GLN B 1 199 ? -17.922 3.459 1.247 1 98.44 199 GLN B O 1
ATOM 3421 N N . ILE B 1 200 ? -18.938 5.355 1.941 1 98.62 200 ILE B N 1
ATOM 3422 C CA . ILE B 1 200 ? -18.188 5.406 3.195 1 98.62 200 ILE B CA 1
ATOM 3423 C C . ILE B 1 200 ? -19.156 5.434 4.371 1 98.62 200 ILE B C 1
ATOM 3425 O O . ILE B 1 200 ? -20.078 6.262 4.41 1 98.62 200 ILE B O 1
ATOM 3429 N N . ILE B 1 201 ? -18.984 4.496 5.246 1 98.81 201 ILE B N 1
ATOM 3430 C CA . ILE B 1 201 ? -19.719 4.473 6.5 1 98.81 201 ILE B CA 1
ATOM 3431 C C . ILE B 1 201 ? -18.766 4.699 7.672 1 98.81 201 ILE B C 1
ATOM 3433 O O . ILE B 1 201 ? -17.797 3.959 7.844 1 98.81 201 ILE B O 1
ATOM 3437 N N . ARG B 1 202 ? -19.031 5.75 8.422 1 98.5 202 ARG B N 1
ATOM 3438 C CA . ARG B 1 202 ? -18.266 6.043 9.625 1 98.5 202 ARG B CA 1
ATOM 3439 C C . ARG B 1 202 ? -19.078 5.754 10.883 1 98.5 202 ARG B C 1
ATOM 3441 O O . ARG B 1 202 ? -20.266 6.051 10.938 1 98.5 202 ARG B O 1
ATOM 3448 N N . GLY B 1 203 ? -18.453 5.156 11.773 1 98.56 203 GLY B N 1
ATOM 3449 C CA . GLY B 1 203 ? -19.078 4.852 13.047 1 98.56 203 GLY B CA 1
ATOM 3450 C C . GLY B 1 203 ? -18.094 4.406 14.109 1 98.56 203 GLY B C 1
ATOM 3451 O O . GLY B 1 203 ? -16.953 4.891 14.156 1 98.56 203 GLY B O 1
ATOM 3452 N N . THR B 1 204 ? -18.562 3.691 15.047 1 98.75 204 THR B N 1
ATOM 3453 C CA . THR B 1 204 ? -17.797 3.107 16.141 1 98.75 204 THR B CA 1
ATOM 3454 C C . THR B 1 204 ? -18 1.599 16.203 1 98.75 204 THR B C 1
ATOM 3456 O O . THR B 1 204 ? -18.828 1.048 15.461 1 98.75 204 THR B O 1
ATOM 3459 N N . LEU B 1 205 ? -17.219 0.969 17.094 1 98.75 205 LEU B N 1
ATOM 3460 C CA . LEU B 1 205 ? -17.391 -0.466 17.281 1 98.75 205 LEU B CA 1
ATOM 3461 C C . LEU B 1 205 ? -18.797 -0.771 17.797 1 98.75 205 LEU B C 1
ATOM 3463 O O . LEU B 1 205 ? -19.297 -1.891 17.641 1 98.75 205 LEU B O 1
ATOM 3467 N N . THR B 1 206 ? -19.469 0.203 18.297 1 98.5 206 THR B N 1
ATOM 3468 C CA . THR B 1 206 ? -20.828 0.045 18.781 1 98.5 206 THR B CA 1
ATOM 3469 C C . THR B 1 206 ? -21.828 0.135 17.625 1 98.5 206 THR B C 1
ATOM 3471 O O . THR B 1 206 ? -22.812 -0.608 17.594 1 98.5 206 THR B O 1
ATOM 3474 N N . THR B 1 207 ? -21.594 0.971 16.641 1 98.81 207 THR B N 1
ATOM 3475 C CA . THR B 1 207 ? -22.656 1.361 15.711 1 98.81 207 THR B CA 1
ATOM 3476 C C . THR B 1 207 ? -22.422 0.732 14.344 1 98.81 207 THR B C 1
ATOM 3478 O O . THR B 1 207 ? -23.375 0.582 13.562 1 98.81 207 THR B O 1
ATOM 3481 N N . ILE B 1 208 ? -21.25 0.353 14.016 1 98.81 208 ILE B N 1
ATOM 3482 C CA . ILE B 1 208 ? -20.844 0.134 12.633 1 98.81 208 ILE B CA 1
ATOM 3483 C C . ILE B 1 208 ? -21.594 -1.07 12.062 1 98.81 208 ILE B C 1
ATOM 3485 O O . ILE B 1 208 ? -21.984 -1.072 10.891 1 98.81 208 ILE B O 1
ATOM 3489 N N . ALA B 1 209 ? -21.75 -2.133 12.867 1 98.69 209 ALA B N 1
ATOM 3490 C CA . ALA B 1 209 ? -22.391 -3.348 12.359 1 98.69 209 ALA B CA 1
ATOM 3491 C C . ALA B 1 209 ? -23.812 -3.072 11.914 1 98.69 209 ALA B C 1
ATOM 3493 O O . ALA B 1 209 ? -24.234 -3.498 10.828 1 98.69 209 ALA B O 1
ATOM 3494 N N . ALA B 1 210 ? -24.547 -2.359 12.664 1 98.62 210 ALA B N 1
ATOM 3495 C CA . ALA B 1 210 ? -25.922 -2.004 12.328 1 98.62 210 ALA B CA 1
ATOM 3496 C C . ALA B 1 210 ? -25.969 -1.105 11.094 1 98.62 210 ALA B C 1
ATOM 3498 O O . ALA B 1 210 ? -26.844 -1.258 10.234 1 98.62 210 ALA B O 1
ATOM 3499 N N . GLN B 1 211 ? -25.062 -0.168 11.023 1 98.75 211 GLN B N 1
ATOM 3500 C CA . GLN B 1 211 ? -25 0.752 9.891 1 98.75 211 GLN B CA 1
ATOM 3501 C C . GLN B 1 211 ? -24.719 0.007 8.586 1 98.75 211 GLN B C 1
ATOM 3503 O O . GLN B 1 211 ? -25.312 0.31 7.551 1 98.75 211 GLN B O 1
ATOM 3508 N N . VAL B 1 212 ? -23.828 -0.94 8.648 1 98.56 212 VAL B N 1
ATOM 3509 C CA . VAL B 1 212 ? -23.484 -1.755 7.484 1 98.56 212 VAL B CA 1
ATOM 3510 C C . VAL B 1 212 ? -24.703 -2.57 7.047 1 98.56 212 VAL B C 1
ATOM 3512 O O . VAL B 1 212 ? -25.016 -2.646 5.855 1 98.56 212 VAL B O 1
ATOM 3515 N N . ALA B 1 213 ? -25.328 -3.164 7.977 1 98.19 213 ALA B N 1
ATOM 3516 C CA . ALA B 1 213 ? -26.531 -3.936 7.684 1 98.19 213 ALA B CA 1
ATOM 3517 C C . ALA B 1 213 ? -27.609 -3.062 7.027 1 98.19 213 ALA B C 1
ATOM 3519 O O . ALA B 1 213 ? -28.234 -3.469 6.043 1 98.19 213 ALA B O 1
ATOM 3520 N N . GLU B 1 214 ? -27.812 -1.928 7.535 1 98.19 214 GLU B N 1
ATOM 3521 C CA . GLU B 1 214 ? -28.797 -0.994 7.012 1 98.19 214 GLU B CA 1
ATOM 3522 C C . GLU B 1 214 ? -28.469 -0.584 5.578 1 98.19 214 GLU B C 1
ATOM 3524 O O . GLU B 1 214 ? -29.375 -0.427 4.75 1 98.19 214 GLU B O 1
ATOM 3529 N N . ALA B 1 215 ? -27.203 -0.474 5.293 1 97.94 215 ALA B N 1
ATOM 3530 C CA . ALA B 1 215 ? -26.75 -0.041 3.973 1 97.94 215 ALA B CA 1
ATOM 3531 C C . ALA B 1 215 ? -26.75 -1.204 2.986 1 97.94 215 ALA B C 1
ATOM 3533 O O . ALA B 1 215 ? -26.594 -1.003 1.78 1 97.94 215 ALA B O 1
ATOM 3534 N N . GLY B 1 216 ? -26.859 -2.408 3.469 1 97.25 216 GLY B N 1
ATOM 3535 C CA . GLY B 1 216 ? -26.891 -3.59 2.625 1 97.25 216 GLY B CA 1
ATOM 3536 C C . GLY B 1 216 ? -25.547 -3.939 2.021 1 97.25 216 GLY B C 1
ATOM 3537 O O . GLY B 1 216 ? -25.469 -4.434 0.895 1 97.25 216 GLY B O 1
ATOM 3538 N N . ILE B 1 217 ? -24.516 -3.611 2.691 1 95.56 217 ILE B N 1
ATOM 3539 C CA . ILE B 1 217 ? -23.172 -3.867 2.205 1 95.56 217 ILE B CA 1
ATOM 3540 C C . ILE B 1 217 ? -22.75 -5.289 2.57 1 95.56 217 ILE B C 1
ATOM 3542 O O . ILE B 1 217 ? -22.781 -5.668 3.742 1 95.56 217 ILE B O 1
ATOM 3546 N N . ASP B 1 218 ? -22.297 -6.074 1.589 1 91.69 218 ASP B N 1
ATOM 3547 C CA . ASP B 1 218 ? -21.938 -7.445 1.926 1 91.69 218 ASP B CA 1
ATOM 3548 C C . ASP B 1 218 ? -20.672 -7.879 1.181 1 91.69 218 ASP B C 1
ATOM 3550 O O . ASP B 1 218 ? -20.172 -8.992 1.38 1 91.69 218 ASP B O 1
ATOM 3554 N N . ARG B 1 219 ? -20.188 -6.992 0.346 1 90.75 219 ARG B N 1
ATOM 3555 C CA . ARG B 1 219 ? -18.969 -7.359 -0.359 1 90.75 219 ARG B CA 1
ATOM 3556 C C . ARG B 1 219 ? -18.156 -6.121 -0.73 1 90.75 219 ARG B C 1
ATOM 3558 O O . ARG B 1 219 ? -18.656 -4.996 -0.649 1 90.75 219 ARG B O 1
ATOM 3565 N N . THR B 1 220 ? -16.891 -6.355 -1.14 1 91.44 220 THR B N 1
ATOM 3566 C CA . THR B 1 220 ? -15.977 -5.363 -1.695 1 91.44 220 THR B CA 1
ATOM 3567 C C . THR B 1 220 ? -15.867 -4.152 -0.777 1 91.44 220 THR B C 1
ATOM 3569 O O . THR B 1 220 ? -16.047 -3.016 -1.217 1 91.44 220 THR B O 1
ATOM 3572 N N . ALA B 1 221 ? -15.641 -4.391 0.473 1 97.38 221 ALA B N 1
ATOM 3573 C CA . ALA B 1 221 ? -15.508 -3.338 1.479 1 97.38 221 ALA B CA 1
ATOM 3574 C C . ALA B 1 221 ? -14.305 -3.596 2.385 1 97.38 221 ALA B C 1
ATOM 3576 O O . ALA B 1 221 ? -13.984 -4.75 2.686 1 97.38 221 ALA B O 1
ATOM 3577 N N . LEU B 1 222 ? -13.664 -2.551 2.73 1 98.5 222 LEU B N 1
ATOM 3578 C CA . LEU B 1 222 ? -12.562 -2.574 3.688 1 98.5 222 LEU B CA 1
ATOM 3579 C C . LEU B 1 222 ? -13.008 -2.031 5.043 1 98.5 222 LEU B C 1
ATOM 3581 O O . LEU B 1 222 ? -13.656 -0.984 5.113 1 98.5 222 LEU B O 1
ATOM 3585 N N . ILE B 1 223 ? -12.734 -2.742 6.109 1 98.88 223 ILE B N 1
ATOM 3586 C CA . ILE B 1 223 ? -13.008 -2.285 7.465 1 98.88 223 ILE B CA 1
ATOM 3587 C C . ILE B 1 223 ? -11.742 -1.69 8.078 1 98.88 223 ILE B C 1
ATOM 3589 O O . ILE B 1 223 ? -10.719 -2.375 8.195 1 98.88 223 ILE B O 1
ATOM 3593 N N . LEU B 1 224 ? -11.727 -0.467 8.391 1 98.88 224 LEU B N 1
ATOM 3594 C CA . LEU B 1 224 ? -10.633 0.201 9.086 1 98.88 224 LEU B CA 1
ATOM 3595 C C . LEU B 1 224 ? -11.016 0.501 10.531 1 98.88 224 LEU B C 1
ATOM 3597 O O . LEU B 1 224 ? -12.086 1.055 10.797 1 98.88 224 LEU B O 1
ATOM 3601 N N . ILE B 1 225 ? -10.117 0.106 11.422 1 98.69 225 ILE B N 1
ATOM 3602 C CA . ILE B 1 225 ? -10.383 0.268 12.844 1 98.69 225 ILE B CA 1
ATOM 3603 C C . ILE B 1 225 ? -9.156 0.865 13.539 1 98.69 225 ILE B C 1
ATOM 3605 O O . ILE B 1 225 ? -8.031 0.425 13.305 1 98.69 225 ILE B O 1
ATOM 3609 N N . GLY B 1 226 ? -9.406 1.855 14.383 1 98 226 GLY B N 1
ATOM 3610 C CA . GLY B 1 226 ? -8.328 2.322 15.25 1 98 226 GLY B CA 1
ATOM 3611 C C . GLY B 1 226 ? -8.492 3.768 15.672 1 98 226 GLY B C 1
ATOM 3612 O O . GLY B 1 226 ? -9.227 4.527 15.039 1 98 226 GLY B O 1
ATOM 3613 N N . PRO B 1 227 ? -7.797 4.184 16.656 1 94.94 227 PRO B N 1
ATOM 3614 C CA . PRO B 1 227 ? -7.941 5.535 17.203 1 94.94 227 PRO B CA 1
ATOM 3615 C C . PRO B 1 227 ? -7.484 6.617 16.219 1 94.94 227 PRO B C 1
ATOM 3617 O O . PRO B 1 227 ? -7.945 7.758 16.297 1 94.94 227 PRO B O 1
ATOM 3620 N N . SER B 1 228 ? -6.617 6.258 15.305 1 95.31 228 SER B N 1
ATOM 3621 C CA . SER B 1 228 ? -6.094 7.246 14.375 1 95.31 228 SER B CA 1
ATOM 3622 C C . SER B 1 228 ? -7.184 7.766 13.445 1 95.31 228 SER B C 1
ATOM 3624 O O . SER B 1 228 ? -7.066 8.859 12.883 1 95.31 228 SER B O 1
ATOM 3626 N N . LEU B 1 229 ? -8.258 7.039 13.281 1 96.62 229 LEU B N 1
ATOM 3627 C CA . LEU B 1 229 ? -9.32 7.398 12.344 1 96.62 229 LEU B CA 1
ATOM 3628 C C . LEU B 1 229 ? -10.094 8.609 12.844 1 96.62 229 LEU B C 1
ATOM 3630 O O . LEU B 1 229 ? -10.688 9.344 12.047 1 96.62 229 LEU B O 1
ATOM 3634 N N . ALA B 1 230 ? -10.109 8.828 14.109 1 91.5 230 ALA B N 1
ATOM 3635 C CA . ALA B 1 230 ? -10.914 9.898 14.68 1 91.5 230 ALA B CA 1
ATOM 3636 C C . ALA B 1 230 ? -10.031 10.984 15.289 1 91.5 230 ALA B C 1
ATOM 3638 O O . ALA B 1 230 ? -10.531 12.039 15.703 1 91.5 230 ALA B O 1
ATOM 3639 N N . ALA B 1 231 ? -8.781 10.758 15.297 1 85.44 231 ALA B N 1
ATOM 3640 C CA . ALA B 1 231 ? -7.906 11.68 16.016 1 85.44 231 ALA B CA 1
ATOM 3641 C C . ALA B 1 231 ? -7.832 13.031 15.297 1 85.44 231 ALA B C 1
ATOM 3643 O O . ALA B 1 231 ? -7.57 13.086 14.086 1 85.44 231 ALA B O 1
ATOM 3644 N N . SER B 1 232 ? -8.156 14.031 16.047 1 83.12 232 SER B N 1
ATOM 3645 C CA . SER B 1 232 ? -8.055 15.383 15.516 1 83.12 232 SER B CA 1
ATOM 3646 C C . SER B 1 232 ? -7.016 16.203 16.281 1 83.12 232 SER B C 1
ATOM 3648 O O . SER B 1 232 ? -6.488 17.188 15.758 1 83.12 232 SER B O 1
ATOM 3650 N N . ASP B 1 233 ? -6.738 15.758 17.484 1 83.56 233 ASP B N 1
ATOM 3651 C CA . ASP B 1 233 ? -5.766 16.422 18.344 1 83.56 233 ASP B CA 1
ATOM 3652 C C . ASP B 1 233 ? -4.551 15.539 18.594 1 83.56 233 ASP B C 1
ATOM 3654 O O . ASP B 1 233 ? -4.52 14.781 19.562 1 83.56 233 ASP B O 1
ATOM 3658 N N . PHE B 1 234 ? -3.672 15.555 17.797 1 85.19 234 PHE B N 1
ATOM 3659 C CA . PHE B 1 234 ? -2.445 14.781 17.938 1 85.19 234 PHE B CA 1
ATOM 3660 C C . PHE B 1 234 ? -1.221 15.672 17.734 1 85.19 234 PHE B C 1
ATOM 3662 O O . PHE B 1 234 ? -1.313 16.75 17.141 1 85.19 234 PHE B O 1
ATOM 3669 N N . ARG B 1 235 ? -0.192 15.266 18.266 1 84 235 ARG B N 1
ATOM 3670 C CA . ARG B 1 235 ? 1.068 15.984 18.141 1 84 235 ARG B CA 1
ATOM 3671 C C . ARG B 1 235 ? 1.534 16.047 16.703 1 84 235 ARG B C 1
ATOM 3673 O O . ARG B 1 235 ? 1.369 15.086 15.945 1 84 235 ARG B O 1
ATOM 3680 N N . ASN B 1 236 ? 2.168 17.188 16.406 1 84 236 ASN B N 1
ATOM 3681 C CA . ASN B 1 236 ? 2.773 17.281 15.078 1 84 236 ASN B CA 1
ATOM 3682 C C . ASN B 1 236 ? 3.961 16.328 14.938 1 84 236 ASN B C 1
ATOM 3684 O O . ASN B 1 236 ? 4.66 16.047 15.914 1 84 236 ASN B O 1
ATOM 3688 N N . SER B 1 237 ? 4.117 15.883 13.75 1 84.62 237 SER B N 1
ATOM 3689 C CA . SER B 1 237 ? 5.285 15.07 13.43 1 84.62 237 SER B CA 1
ATOM 3690 C C . SER B 1 237 ? 6.578 15.844 13.648 1 84.62 237 SER B C 1
ATOM 3692 O O . SER B 1 237 ? 6.629 17.062 13.422 1 84.62 237 SER B O 1
ATOM 3694 N N . ALA B 1 238 ? 7.621 15.078 14.016 1 75.5 238 ALA B N 1
ATOM 3695 C CA . ALA B 1 238 ? 8.945 15.672 14.172 1 75.5 238 ALA B CA 1
ATOM 3696 C C . ALA B 1 238 ? 9.5 16.125 12.828 1 75.5 238 ALA B C 1
ATOM 3698 O O . ALA B 1 238 ? 10.43 16.938 12.781 1 75.5 238 ALA B O 1
ATOM 3699 N N . LEU B 1 239 ? 8.977 15.602 11.773 1 74.38 239 LEU B N 1
ATOM 3700 C CA . LEU B 1 239 ? 9.414 15.945 10.43 1 74.38 239 LEU B CA 1
ATOM 3701 C C . LEU B 1 239 ? 9.391 17.453 10.219 1 74.38 239 LEU B C 1
ATOM 3703 O O . LEU B 1 239 ? 10.234 18 9.508 1 74.38 239 LEU B O 1
ATOM 3707 N N . TYR B 1 240 ? 8.516 18.156 10.906 1 75.38 240 TYR B N 1
ATOM 3708 C CA . TYR B 1 240 ? 8.336 19.578 10.641 1 75.38 240 TYR B CA 1
ATOM 3709 C C . TYR B 1 240 ? 8.852 20.422 11.797 1 75.38 240 TYR B C 1
ATOM 3711 O O . TYR B 1 240 ? 8.633 21.641 11.836 1 75.38 240 TYR B O 1
ATOM 3719 N N . SER B 1 241 ? 9.461 19.672 12.742 1 71.81 241 SER B N 1
ATOM 3720 C CA . SER B 1 241 ? 9.984 20.406 13.898 1 71.81 241 SER B CA 1
ATOM 3721 C C . SER B 1 241 ? 11.219 21.219 13.523 1 71.81 241 SER B C 1
ATOM 3723 O O . SER B 1 241 ? 12.023 20.797 12.703 1 71.81 241 SER B O 1
ATOM 3725 N N . THR B 1 242 ? 11.203 22.422 13.945 1 63.81 242 THR B N 1
ATOM 3726 C CA . THR B 1 242 ? 12.312 23.344 13.727 1 63.81 242 THR B CA 1
ATOM 3727 C C . THR B 1 242 ? 13.609 22.781 14.305 1 63.81 242 THR B C 1
ATOM 3729 O O . THR B 1 242 ? 14.695 23.062 13.812 1 63.81 242 THR B O 1
ATOM 3732 N N . ASP B 1 243 ? 13.555 22.078 15.422 1 56.28 243 ASP B N 1
ATOM 3733 C CA . ASP B 1 243 ? 14.703 21.531 16.141 1 56.28 243 ASP B CA 1
ATOM 3734 C C . ASP B 1 243 ? 15.141 20.188 15.531 1 56.28 243 ASP B C 1
ATOM 3736 O O . ASP B 1 243 ? 16.156 19.625 15.938 1 56.28 243 ASP B O 1
ATOM 3740 N N . TYR B 1 244 ? 14.297 19.703 14.773 1 53.62 244 TYR B N 1
ATOM 3741 C CA . TYR B 1 244 ? 14.609 18.406 14.195 1 53.62 244 TYR B CA 1
ATOM 3742 C C . TYR B 1 244 ? 15.773 18.5 13.227 1 53.62 244 TYR B C 1
ATOM 3744 O O . TYR B 1 244 ? 15.727 19.25 12.25 1 53.62 244 TYR B O 1
ATOM 3752 N N . ASP B 1 245 ? 17 18.344 13.805 1 47.53 245 ASP B N 1
ATOM 3753 C CA . ASP B 1 245 ? 18.188 18.281 12.961 1 47.53 245 ASP B CA 1
ATOM 3754 C C . ASP B 1 245 ? 17.953 17.375 11.75 1 47.53 245 ASP B C 1
ATOM 3756 O O . ASP B 1 245 ? 17.828 16.156 11.891 1 47.53 245 ASP B O 1
ATOM 3760 N N . ARG B 1 246 ? 17.25 17.812 10.891 1 48.78 246 ARG B N 1
ATOM 3761 C CA . ARG B 1 246 ? 17.062 17.047 9.656 1 48.78 246 ARG B CA 1
ATOM 3762 C C . ARG B 1 246 ? 18.391 16.578 9.086 1 48.78 246 ARG B C 1
ATOM 3764 O O . ARG B 1 246 ? 19.156 17.375 8.539 1 48.78 246 ARG B O 1
ATOM 3771 N N . ARG B 1 247 ? 19.031 15.82 9.703 1 42.91 247 ARG B N 1
ATOM 3772 C CA . ARG B 1 247 ? 20.234 15.258 9.094 1 42.91 247 ARG B CA 1
ATOM 3773 C C . ARG B 1 247 ? 20.156 15.312 7.57 1 42.91 247 ARG B C 1
ATOM 3775 O O . ARG B 1 247 ? 21.172 15.484 6.895 1 42.91 247 ARG B O 1
ATOM 3782 N N . TYR B 1 248 ? 19 15.039 7.055 1 42.06 248 TYR B N 1
ATOM 3783 C CA . TYR B 1 248 ? 18.938 14.984 5.598 1 42.06 248 TYR B CA 1
ATOM 3784 C C . TYR B 1 248 ? 18.797 16.375 5.008 1 42.06 248 TYR B C 1
ATOM 3786 O O . TY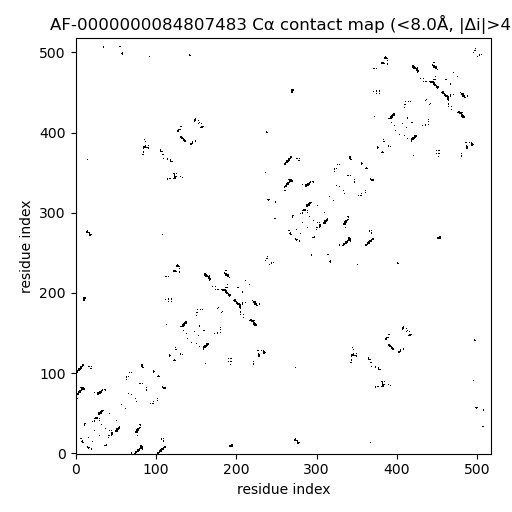R B 1 248 ? 18.781 16.547 3.787 1 42.06 248 TYR B O 1
ATOM 3794 N N . ARG B 1 249 ? 18.438 17.422 5.738 1 38.66 249 ARG B N 1
ATOM 3795 C CA . ARG B 1 249 ? 18.547 18.75 5.164 1 38.66 249 ARG B CA 1
ATOM 3796 C C . ARG B 1 249 ? 19.984 19.062 4.75 1 38.66 249 ARG B C 1
ATOM 3798 O O . ARG B 1 249 ? 20.219 19.797 3.787 1 38.66 249 ARG B O 1
ATOM 3805 N N . ARG B 1 250 ? 20.891 18.672 5.566 1 36 250 ARG B N 1
ATOM 3806 C CA . ARG B 1 250 ? 22.281 18.984 5.262 1 36 250 ARG B CA 1
ATOM 3807 C C . ARG B 1 250 ? 22.766 18.203 4.055 1 36 250 ARG B C 1
ATOM 3809 O O . ARG B 1 250 ? 23.672 18.625 3.346 1 36 250 ARG B O 1
ATOM 3816 N N . SER B 1 251 ? 22.297 16.969 3.957 1 36.31 251 SER B N 1
ATOM 3817 C CA . SER B 1 251 ? 22.969 16.172 2.941 1 36.31 251 SER B CA 1
ATOM 3818 C C . SER B 1 251 ? 22.562 16.609 1.536 1 36.31 251 SER B C 1
ATOM 3820 O O . SER B 1 251 ? 23.234 16.266 0.559 1 36.31 251 SER B O 1
ATOM 3822 N N . ALA B 1 252 ? 21.438 17.219 1.287 1 34.97 252 ALA B N 1
ATOM 3823 C CA . ALA B 1 252 ? 21.25 17.812 -0.034 1 34.97 252 ALA B CA 1
ATOM 3824 C C . ALA B 1 252 ? 22.203 18.984 -0.246 1 34.97 252 ALA B C 1
ATOM 3826 O O . ALA B 1 252 ? 22.531 19.328 -1.385 1 34.97 252 ALA B O 1
ATOM 3827 N N . GLU B 1 253 ? 22.641 19.656 0.694 1 32.34 253 GLU B N 1
ATOM 3828 C CA . GLU B 1 253 ? 23.656 20.703 0.525 1 32.34 253 GLU B CA 1
ATOM 3829 C C . GLU B 1 253 ? 25.016 20.094 0.208 1 32.34 253 GLU B C 1
ATOM 3831 O O . GLU B 1 253 ? 25.797 20.641 -0.576 1 32.34 253 GLU B O 1
ATOM 3836 N N . ASP B 1 254 ? 25.391 19.016 0.843 1 34.5 254 ASP B N 1
ATOM 3837 C CA . ASP B 1 254 ? 26.734 18.5 0.56 1 34.5 254 ASP B CA 1
ATOM 3838 C C . ASP B 1 254 ? 26.797 17.906 -0.846 1 34.5 254 ASP B C 1
ATOM 3840 O O . ASP B 1 254 ? 27.859 17.938 -1.481 1 34.5 254 ASP B O 1
ATOM 3844 N N . ASP B 1 255 ? 25.781 17.219 -1.319 1 33.94 255 ASP B N 1
ATOM 3845 C CA . ASP B 1 255 ? 25.953 16.719 -2.68 1 33.94 255 ASP B CA 1
ATOM 3846 C C . ASP B 1 255 ? 25.734 17.828 -3.705 1 33.94 255 ASP B C 1
ATOM 3848 O O . ASP B 1 255 ? 25.953 17.625 -4.902 1 33.94 255 ASP B O 1
ATOM 3852 N N . ARG B 1 256 ? 25.172 18.969 -3.486 1 31.44 256 ARG B N 1
ATOM 3853 C CA . ARG B 1 256 ? 25.25 20.125 -4.379 1 31.44 256 ARG B CA 1
ATOM 3854 C C . ARG B 1 256 ? 26.625 20.781 -4.316 1 31.44 256 ARG B C 1
ATOM 3856 O O . ARG B 1 256 ? 27.016 21.484 -5.246 1 31.44 256 ARG B O 1
ATOM 3863 N N . ALA B 1 257 ? 27.312 20.859 -3.207 1 34.12 257 ALA B N 1
ATOM 3864 C CA . ALA B 1 257 ? 28.625 21.5 -3.238 1 34.12 257 ALA B CA 1
ATOM 3865 C C . ALA B 1 257 ? 29.609 20.672 -4.039 1 34.12 257 ALA B C 1
ATOM 3867 O O . ALA B 1 257 ? 30.734 21.109 -4.289 1 34.12 257 ALA B O 1
ATOM 3868 N N . ARG B 1 258 ? 29.391 19.344 -4.152 1 32.78 258 ARG B N 1
ATOM 3869 C CA . ARG B 1 258 ? 30.375 18.625 -4.957 1 32.78 258 ARG B CA 1
ATOM 3870 C C . ARG B 1 258 ? 30.047 18.734 -6.445 1 32.78 258 ARG B C 1
ATOM 3872 O O . ARG B 1 258 ? 30.766 18.203 -7.285 1 32.78 258 ARG B O 1
ATOM 3879 N N . ASP B 1 259 ? 28.859 19.312 -6.805 1 26.11 259 ASP B N 1
ATOM 3880 C CA . ASP B 1 259 ? 28.984 19.766 -8.188 1 26.11 259 ASP B CA 1
ATOM 3881 C C . ASP B 1 259 ? 29.469 21.219 -8.25 1 26.11 259 ASP B C 1
ATOM 3883 O O . ASP B 1 259 ? 29 22.062 -7.48 1 26.11 259 ASP B O 1
#

Nearest PDB structures (foldseek):
  3ndc-assembly1_B  TM=9.904E-01  e=5.289E-39  Rhodobacter capsulatus SB 1003
  3ndc-assembly1_A  TM=9.811E-01  e=1.406E-37  Rhodobacter capsulatus SB 1003
  1cbf-assembly1_A  TM=9.711E-01  e=7.181E-28  Priestia megaterium
  4e16-assembly1_A-2  TM=9.629E-01  e=5.045E-26  Clostridioides difficile 630
  2ybo-assembly1_A-2  TM=8.788E-01  e=5.929E-19  Pseudomonas aeruginosa PAO1

Foldseek 3Di:
DEEEEFACAQAANVQGDPVLLVLQQPFLEEEEQPPRHDVVSNVSHDPNRHYDHCVPPDLVRVLVVQVVCVVVVTYYYYYFYAFCPPPGPVVVNVVSCVVVVHHYHYHTGHHNVNLVCVVLVFDQDFPPFAHDEAEEEAADPPDGDDPVDDLLVVLQVQHKYKYPPHLQPLVVSLVNNCVRANFFWKKKKWASRPHPPIDIDIGTSNCRNVVCVVVVDRDRIIMITHNRSPDDDGDDDLVPPPPNPPVVVVVVVVVVVVD/DEEEEFACAQAANVQGDPVLLVLQQPFLEEEEQPPRHDVVSNVSHDPNRHYHHCVVPDLVRVLVVQVVCVVVVTYYYYYFYAFCPPPGPVVVNVVSCVVVVHHYHYHTGHHNVNLVCVVLVFDQDFPPFAHDEAEEEAADPPDGDDPVDDLLVVLQVQHKYKYPPHLQPLVVSLVNNCVRANFFWKKKKWASRPHPPIDIDIGTSNCRNVVCVVVVDRDRIIMITHNRSPDDDGDDDCVPPPPNPPVVVVVVVVVVVVD